Protein AF-A0A5M3MPN0-F1 (afdb_monomer)

Foldseek 3Di:
DPPPVVVVVVVVVVVVVVVVVVVPPDDDDDDPDDDDPDVCVVCVVVVVVVVVVVVVVVVVCVVCVVVVVVVVVVVVVVVVCLCVVQPVVLVVVLVVLVVVLVVVDPPPPPVVVVVVLVVVLVVLLVCCCVPVVDDPVVSVVVSVCSVVVNCVVVVVVVVVVVVDPPPPPPPPVVVVVVVVVVVVVVVVVVVVVVVVVSVVSVVVSVVSVVSNVVSVVCCCVVVVCVCCVVVVPPVDAQQDDVLLVLLLVLLVQLLCLLVVQDQPDPPDDDDDDDDDDDDDDDDDDDDDDDDDDPPSGFDGPPVSLVSLVVSLVSQLVSLVPGPDPPDPVSVVSVVLSVVSNDPPDTSVRNNVSSVVCCVPPCVVNVVVVVVVD

pLDDT: mean 72.32, std 15.73, range [30.25, 93.12]

InterPro domains:
  IPR013946 NCA2-like [PF08637] (56-361)
  IPR013946 NCA2-like [PTHR28234] (35-362)

Secondary structure (DSSP, 8-state):
--SHHHHHHHHHHHHHHHHHHHTTSSS--------PPPHHHHHHHHHHHHHHHHHHHHHHHHHTHHHHHHHHHHHHHHHHHHIIIIIIHHHHHHHHHHHHHHTTTT-S-HHHHHHHHHHHHHHHHHHHHHHH---HHHHHHHHHHHHTT--HHHHHHHHHHTT-TTTTSTTTHHHHHHHHHHHHHHHHHHHHHHHHHHHHHHHHHHHHHHHHHHHHHHHHHHHHHHHHHHS--TT--TTHHHHHHHHHHHHHHHHHHHHH------------------------------S-SSTTTTPPPHHHHHHHHHHHHHHHHHHHHHSPTT-HHHHHHHHHHHHHH-TTS-HHHHHHHHHHHHHHHHHHTTGGGTTT-

Sequence (373 aa):
MREETTGDALSALIALR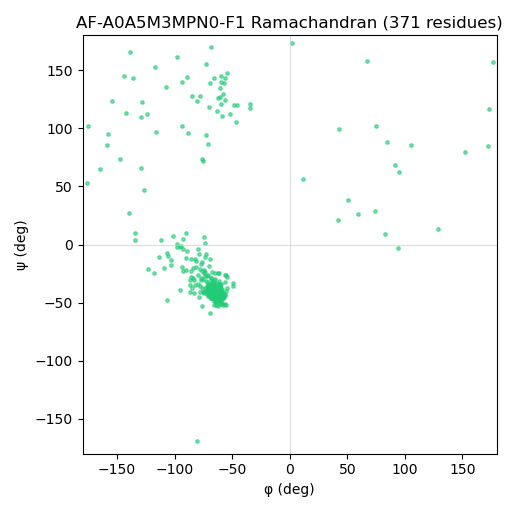SRVFDRRGGQDGMTLYENRPSRLTLLWPRLVLVPPLALMAARYAWASRGSLREFAGDAAETAGNFYRDWLVEPVRGVLHTIRAGSEGGIIVTKEAVDADLASLERMSLSLAQEKLKYTSEQLDELSRQIRTGDLTTVLRLYEEDIKTPLRSAVGGSLIRSVLVQVQKAKVDIDQALKGIDKLLKSQELTFAFVGVAPAFAIVYVTGGFLTNFFLSPGKRAVGGKRRRMGVWLAMRRVERLLIVSPRSLPTDVAPSLSPSPSPAAATTTGSTQQQHLQDGGDAIPPLTAGLLLLSVTHLRQFAERSLPGRSALREGFLEDVRDLEDPGLGRAEKLRVVDRMWKSWGETLGWTRQARV

Radius of gyration: 50.28 Å; Cα contacts (8 Å, |Δi|>4): 141; chains: 1; bounding box: 102×111×133 Å

Organism: Coniophora puteana (strain RWD-64-598) (NCBI:txid741705)

Structure (mmCIF, N/CA/C/O backbone):
data_AF-A0A5M3MPN0-F1
#
_entry.id   AF-A0A5M3MPN0-F1
#
loop_
_atom_site.group_PDB
_atom_site.id
_atom_site.type_symbol
_atom_site.label_atom_id
_atom_site.label_alt_id
_atom_site.label_comp_id
_atom_site.label_asym_id
_atom_site.label_entity_id
_atom_site.label_seq_id
_atom_site.pdbx_PDB_ins_code
_atom_site.Cartn_x
_atom_site.Cartn_y
_atom_site.Cartn_z
_atom_site.occupancy
_atom_site.B_iso_or_equiv
_atom_site.auth_seq_id
_atom_site.auth_comp_id
_atom_site.auth_asym_id
_atom_site.auth_atom_id
_atom_site.pdbx_PDB_model_num
ATOM 1 N N . MET A 1 1 ? 2.824 -61.845 -30.456 1.00 51.22 1 MET A N 1
ATOM 2 C CA . MET A 1 1 ? 2.784 -61.284 -31.828 1.00 51.22 1 MET A CA 1
ATOM 3 C C . MET A 1 1 ? 2.524 -59.762 -31.855 1.00 51.22 1 MET A C 1
ATOM 5 O O . MET A 1 1 ? 1.901 -59.273 -32.785 1.00 51.22 1 MET A O 1
ATOM 9 N N . ARG A 1 2 ? 2.974 -58.989 -30.846 1.00 51.81 2 ARG A N 1
ATOM 10 C CA . ARG A 1 2 ? 2.721 -57.530 -30.754 1.00 51.81 2 ARG A CA 1
ATOM 11 C C . ARG A 1 2 ? 3.958 -56.691 -30.393 1.00 51.81 2 ARG A C 1
ATOM 13 O O . ARG A 1 2 ? 3.825 -55.487 -30.230 1.00 51.81 2 ARG A O 1
ATOM 20 N N . GLU A 1 3 ? 5.133 -57.318 -30.280 1.00 49.31 3 GLU A N 1
ATOM 21 C CA . GLU A 1 3 ? 6.392 -56.639 -29.929 1.00 49.31 3 GLU A CA 1
ATOM 22 C C . GLU A 1 3 ? 7.336 -56.401 -31.119 1.00 49.31 3 GLU A C 1
ATOM 24 O O . GLU A 1 3 ? 8.231 -55.573 -31.010 1.00 49.31 3 GLU A O 1
ATOM 29 N N . GLU A 1 4 ? 7.125 -57.030 -32.283 1.00 53.50 4 GLU A N 1
ATOM 30 C CA . GLU A 1 4 ? 8.015 -56.807 -33.439 1.00 53.50 4 GLU A CA 1
ATOM 31 C C . GLU A 1 4 ? 7.773 -55.469 -34.159 1.00 53.50 4 GLU A C 1
ATOM 33 O O . GLU A 1 4 ? 8.680 -54.915 -34.772 1.00 53.50 4 GLU A O 1
ATOM 38 N N . THR A 1 5 ? 6.582 -54.873 -34.041 1.00 58.06 5 THR A N 1
ATOM 39 C CA . THR A 1 5 ? 6.237 -53.655 -34.797 1.00 58.06 5 THR A CA 1
ATOM 40 C C . THR A 1 5 ? 6.834 -52.370 -34.215 1.00 58.06 5 THR A C 1
ATOM 42 O O . THR A 1 5 ? 6.929 -51.363 -34.914 1.00 58.06 5 THR A O 1
ATOM 45 N N . THR A 1 6 ? 7.218 -52.359 -32.935 1.00 57.69 6 THR A N 1
ATOM 46 C CA . THR A 1 6 ? 7.816 -51.178 -32.283 1.00 57.69 6 THR A CA 1
ATOM 47 C C . THR A 1 6 ? 9.316 -51.073 -32.557 1.00 57.69 6 THR A C 1
ATOM 49 O O . THR A 1 6 ? 9.827 -49.958 -32.679 1.00 57.69 6 THR A O 1
ATOM 52 N N . GLY A 1 7 ? 10.004 -52.209 -32.730 1.00 61.88 7 GLY A N 1
ATOM 53 C CA . GLY A 1 7 ? 11.419 -52.265 -33.109 1.00 61.88 7 GLY A CA 1
ATOM 54 C C . GLY A 1 7 ? 11.681 -51.687 -34.502 1.00 61.88 7 GLY A C 1
ATOM 55 O O . GLY A 1 7 ? 12.581 -50.861 -34.664 1.00 61.88 7 GLY A O 1
ATOM 56 N N . ASP A 1 8 ? 10.833 -52.026 -35.477 1.00 67.31 8 ASP A N 1
ATOM 57 C CA . ASP A 1 8 ? 10.957 -51.539 -36.859 1.00 67.31 8 ASP A CA 1
ATOM 58 C C . ASP A 1 8 ? 10.620 -50.049 -37.019 1.00 67.31 8 ASP A C 1
ATOM 60 O O . ASP A 1 8 ? 11.231 -49.337 -37.817 1.00 67.31 8 ASP A O 1
ATOM 64 N N . ALA A 1 9 ? 9.691 -49.522 -36.218 1.00 63.03 9 ALA A N 1
ATOM 65 C CA . ALA A 1 9 ? 9.382 -48.093 -36.233 1.00 63.03 9 ALA A CA 1
ATOM 66 C C . ALA A 1 9 ? 10.530 -47.248 -35.648 1.00 63.03 9 ALA A C 1
ATOM 68 O O . ALA A 1 9 ? 10.829 -46.157 -36.143 1.00 63.03 9 ALA A O 1
ATOM 69 N N . LEU A 1 10 ? 11.198 -47.756 -34.608 1.00 64.56 10 LEU A N 1
ATOM 70 C CA . LEU A 1 10 ? 12.344 -47.091 -33.988 1.00 64.56 10 LEU A CA 1
ATOM 71 C C . LEU A 1 10 ? 13.591 -47.161 -34.875 1.00 64.56 10 LEU A C 1
ATOM 73 O O . LEU A 1 10 ? 14.295 -46.158 -35.000 1.00 64.56 10 LEU A O 1
ATOM 77 N N . SER A 1 11 ? 13.834 -48.286 -35.553 1.00 71.62 11 SER A N 1
ATOM 78 C CA . SER A 1 11 ? 14.935 -48.411 -36.515 1.00 71.62 11 SER A CA 1
ATOM 79 C C . SER A 1 11 ? 14.728 -47.493 -37.729 1.00 71.62 11 SER A C 1
ATOM 81 O O . SER A 1 11 ? 15.664 -46.801 -38.141 1.00 71.62 11 SER A O 1
ATOM 83 N N . ALA A 1 12 ? 13.490 -47.365 -38.223 1.00 70.12 12 ALA A N 1
ATOM 84 C CA . ALA A 1 12 ? 13.135 -46.433 -39.293 1.00 70.12 12 ALA A CA 1
ATOM 85 C C . ALA A 1 12 ? 13.320 -44.961 -38.881 1.00 70.12 12 ALA A C 1
ATOM 87 O O . ALA A 1 12 ? 13.833 -44.158 -39.663 1.00 70.12 12 ALA A O 1
ATOM 88 N N . LEU A 1 13 ? 12.974 -44.597 -37.642 1.00 67.06 13 LEU A N 1
ATOM 89 C CA . LEU A 1 13 ? 13.172 -43.239 -37.121 1.00 67.06 13 LEU A CA 1
ATOM 90 C C . LEU A 1 13 ? 14.653 -42.902 -36.892 1.00 67.06 13 LEU A C 1
ATOM 92 O O . LEU A 1 13 ? 15.068 -41.768 -37.143 1.00 67.06 13 LEU A O 1
ATOM 96 N N . ILE A 1 14 ? 15.471 -43.873 -36.479 1.00 74.06 14 ILE A N 1
ATOM 97 C CA . ILE A 1 14 ? 16.924 -43.699 -36.335 1.00 74.06 14 ILE A CA 1
ATOM 98 C C . ILE A 1 14 ? 17.588 -43.552 -37.712 1.00 74.06 14 ILE A C 1
ATOM 100 O O . ILE A 1 14 ? 18.412 -42.654 -37.899 1.00 74.06 14 ILE A O 1
ATOM 104 N N . ALA A 1 15 ? 17.179 -44.357 -38.697 1.00 72.75 15 ALA A N 1
ATOM 105 C CA . ALA A 1 15 ? 17.675 -44.271 -40.070 1.00 72.75 15 ALA A CA 1
ATOM 106 C C . ALA A 1 15 ? 17.246 -42.972 -40.778 1.00 72.75 15 ALA A C 1
ATOM 108 O O . ALA A 1 15 ? 17.998 -42.414 -41.581 1.00 72.75 15 ALA A O 1
ATOM 109 N N . LEU A 1 16 ? 16.058 -42.446 -40.465 1.00 69.56 16 LEU A N 1
ATOM 110 C CA . LEU A 1 16 ? 15.604 -41.162 -40.998 1.00 69.56 16 LEU A CA 1
ATOM 111 C C . LEU A 1 16 ? 16.346 -39.987 -40.341 1.00 69.56 16 LEU A C 1
ATOM 113 O O . LEU A 1 16 ? 16.713 -39.031 -41.026 1.00 69.56 16 LEU A O 1
ATOM 117 N N . ARG A 1 17 ? 16.641 -40.074 -39.036 1.00 69.12 17 ARG A N 1
ATOM 118 C CA . ARG A 1 17 ? 17.439 -39.071 -38.314 1.00 69.12 17 ARG A CA 1
ATOM 119 C C . ARG A 1 17 ? 18.866 -38.978 -38.853 1.00 69.12 17 ARG A C 1
ATOM 121 O O . ARG A 1 17 ? 19.356 -37.864 -39.023 1.00 69.12 17 ARG A O 1
ATOM 128 N N . SER A 1 18 ? 19.519 -40.105 -39.144 1.00 68.44 18 SER A N 1
ATOM 129 C CA . SER A 1 18 ? 20.882 -40.094 -39.692 1.00 68.44 18 SER A CA 1
ATOM 130 C C . SER A 1 18 ? 20.918 -39.527 -41.113 1.00 68.44 18 SER A C 1
ATOM 132 O O . SER A 1 18 ? 21.739 -38.658 -41.393 1.00 68.44 18 SER A O 1
ATOM 134 N N . ARG A 1 19 ? 19.964 -39.892 -41.981 1.00 64.25 19 ARG A N 1
ATOM 135 C CA . ARG A 1 19 ? 19.899 -39.368 -43.360 1.00 64.25 19 ARG A CA 1
ATOM 136 C C . ARG A 1 19 ? 19.576 -37.874 -43.452 1.00 64.25 19 ARG A C 1
ATOM 138 O O . ARG A 1 19 ? 20.046 -37.210 -44.372 1.00 64.25 19 ARG A O 1
ATOM 145 N N . VAL A 1 20 ? 18.784 -37.330 -42.525 1.00 64.25 20 VAL A N 1
ATOM 146 C CA . VAL A 1 20 ? 18.473 -35.887 -42.490 1.00 64.25 20 VAL A CA 1
ATOM 147 C C . VAL A 1 20 ? 19.650 -35.067 -41.950 1.00 64.25 20 VAL A C 1
ATOM 149 O O . VAL A 1 20 ? 19.824 -33.918 -42.354 1.00 64.25 20 VAL A O 1
ATOM 152 N N . PHE A 1 21 ? 20.469 -35.647 -41.069 1.00 57.19 21 PHE A N 1
ATOM 153 C CA . PHE A 1 21 ? 21.627 -34.965 -40.491 1.00 57.19 21 PHE A CA 1
ATOM 154 C C . PHE A 1 21 ? 22.853 -34.996 -41.419 1.00 57.19 21 PHE A C 1
ATOM 156 O O . PHE A 1 21 ? 23.562 -33.999 -41.520 1.00 57.19 21 PHE A O 1
ATOM 163 N N . ASP A 1 22 ? 23.048 -36.083 -42.169 1.00 54.50 22 ASP A N 1
ATOM 164 C CA . ASP A 1 22 ? 24.206 -36.264 -43.058 1.00 54.50 22 ASP A CA 1
ATOM 165 C C . ASP A 1 22 ? 24.126 -35.403 -44.338 1.00 54.50 22 ASP A C 1
ATOM 167 O O . ASP A 1 22 ? 25.126 -34.918 -44.862 1.00 54.50 22 ASP A O 1
ATOM 171 N N . ARG A 1 23 ? 22.909 -35.061 -44.793 1.00 50.53 23 ARG A N 1
ATOM 172 C CA . ARG A 1 23 ? 22.699 -34.193 -45.971 1.00 50.53 23 ARG A CA 1
ATOM 173 C C . ARG A 1 23 ? 22.999 -32.702 -45.737 1.00 50.53 23 ARG A C 1
ATOM 175 O O . ARG A 1 23 ? 22.795 -31.902 -46.646 1.00 50.53 23 ARG A O 1
ATOM 182 N N . ARG A 1 24 ? 23.445 -32.315 -44.534 1.00 50.59 24 ARG A N 1
ATOM 183 C CA . ARG A 1 24 ? 23.873 -30.945 -44.179 1.00 50.59 24 ARG A CA 1
ATOM 184 C C . ARG A 1 24 ? 25.376 -30.818 -43.894 1.00 50.59 24 ARG A C 1
ATOM 186 O O . ARG A 1 24 ? 25.811 -29.734 -43.523 1.00 50.59 24 ARG A O 1
ATOM 193 N N . GLY A 1 25 ? 26.153 -31.892 -44.055 1.00 47.12 25 GLY A N 1
ATOM 194 C CA . GLY A 1 25 ? 27.582 -31.922 -43.719 1.00 47.12 25 GLY A CA 1
ATOM 195 C C . GLY A 1 25 ? 28.562 -31.651 -44.868 1.00 47.12 25 GLY A C 1
ATOM 196 O O . GLY A 1 25 ? 29.764 -31.634 -44.625 1.00 47.12 25 GLY A O 1
ATOM 197 N N . GLY A 1 26 ? 28.098 -31.448 -46.104 1.00 49.81 26 GLY A N 1
ATOM 198 C CA . GLY A 1 26 ? 28.972 -31.287 -47.270 1.00 49.81 26 GLY A CA 1
ATOM 199 C C . GLY A 1 26 ? 28.641 -30.042 -48.084 1.00 49.81 26 GLY A C 1
ATOM 200 O O . GLY A 1 26 ? 27.530 -29.950 -48.592 1.00 49.81 26 GLY A O 1
ATOM 201 N N . GLN A 1 27 ? 29.649 -29.178 -48.251 1.00 47.72 27 GLN A N 1
ATOM 202 C CA . GLN A 1 27 ? 29.680 -27.919 -49.018 1.00 47.72 27 GLN A CA 1
ATOM 203 C C . GLN A 1 27 ? 29.162 -26.686 -48.263 1.00 47.72 27 GLN A C 1
ATOM 205 O O . GLN A 1 27 ? 27.978 -26.376 -48.263 1.00 47.72 27 GLN A O 1
ATOM 210 N N . ASP A 1 28 ? 30.075 -26.030 -47.537 1.00 44.47 28 ASP A N 1
ATOM 211 C CA . ASP A 1 28 ? 30.502 -24.649 -47.834 1.00 44.47 28 ASP A CA 1
ATOM 212 C C . ASP A 1 28 ? 31.412 -24.146 -46.707 1.00 44.47 28 ASP A C 1
ATOM 214 O O . ASP A 1 28 ? 31.008 -23.485 -45.748 1.00 44.47 28 ASP A O 1
ATOM 218 N N . GLY A 1 29 ? 32.696 -24.486 -46.829 1.00 50.59 29 GLY A N 1
ATOM 219 C CA . GLY A 1 29 ? 33.734 -23.652 -46.250 1.00 50.59 29 GLY A CA 1
ATOM 220 C C . GLY A 1 29 ? 33.803 -22.352 -47.047 1.00 50.59 29 GLY A C 1
ATOM 221 O O . GLY A 1 29 ? 33.783 -22.391 -48.273 1.00 50.59 29 GLY A O 1
ATOM 222 N N . MET A 1 30 ? 33.964 -21.235 -46.330 1.00 52.09 30 MET A N 1
ATOM 223 C CA . MET A 1 30 ? 34.419 -19.936 -46.848 1.00 52.09 30 MET A CA 1
ATOM 224 C C . MET A 1 30 ? 33.349 -18.906 -47.254 1.00 52.09 30 MET A C 1
ATOM 226 O O . MET A 1 30 ? 33.383 -18.405 -48.364 1.00 52.09 30 MET A O 1
ATOM 230 N N . THR A 1 31 ? 32.516 -18.459 -46.303 1.00 45.53 31 THR A N 1
ATOM 231 C CA . THR A 1 31 ? 32.131 -17.031 -46.166 1.00 45.53 31 THR A CA 1
ATOM 232 C C . THR A 1 31 ? 31.655 -16.734 -44.738 1.00 45.53 31 THR A C 1
ATOM 234 O O . THR A 1 31 ? 30.481 -16.906 -44.411 1.00 45.53 31 THR A O 1
ATOM 237 N N . LEU A 1 32 ? 32.550 -16.246 -43.874 1.00 48.97 32 LEU A N 1
ATOM 238 C CA . LEU A 1 32 ? 32.168 -15.571 -42.627 1.00 48.97 32 LEU A CA 1
ATOM 239 C C . LEU A 1 32 ? 31.674 -14.154 -42.966 1.00 48.97 32 LEU A C 1
ATOM 241 O O . LEU A 1 32 ? 32.376 -13.173 -42.756 1.00 48.97 32 LEU A O 1
ATOM 245 N N . TYR A 1 33 ? 30.474 -14.057 -43.536 1.00 45.56 33 TYR A N 1
ATOM 246 C CA . TYR A 1 33 ? 29.730 -12.804 -43.657 1.00 45.56 33 TYR A CA 1
ATOM 247 C C . TYR A 1 33 ? 28.446 -12.923 -42.835 1.00 45.56 33 TYR A C 1
ATOM 249 O O . TYR A 1 33 ? 27.469 -13.533 -43.260 1.00 45.56 33 TYR A O 1
ATOM 257 N N . GLU A 1 34 ? 28.520 -12.389 -41.616 1.00 52.94 34 GLU A N 1
ATOM 258 C CA . GLU A 1 34 ? 27.508 -11.655 -40.841 1.00 52.94 34 GLU A CA 1
ATOM 259 C C . GLU A 1 34 ? 26.045 -11.662 -41.355 1.00 52.94 34 GLU A C 1
ATOM 261 O O . GLU A 1 34 ? 25.430 -10.613 -41.545 1.00 52.94 34 GLU A O 1
ATOM 266 N N . ASN A 1 35 ? 25.426 -12.826 -41.545 1.00 52.34 35 ASN A N 1
ATOM 267 C CA . ASN A 1 35 ? 23.986 -12.912 -41.770 1.00 52.34 35 ASN A CA 1
ATOM 268 C C . ASN A 1 35 ? 23.291 -13.141 -40.430 1.00 52.34 35 ASN A C 1
ATOM 270 O O . ASN A 1 35 ? 23.264 -14.252 -39.899 1.00 52.34 35 ASN A O 1
ATOM 274 N N . ARG A 1 36 ? 22.715 -12.064 -39.877 1.00 54.81 36 ARG A N 1
ATOM 275 C CA . ARG A 1 36 ? 21.846 -12.126 -38.693 1.00 54.81 36 ARG A CA 1
ATOM 276 C C . ARG A 1 36 ? 20.809 -13.240 -38.902 1.00 54.81 36 ARG A C 1
ATOM 278 O O . ARG A 1 36 ? 20.038 -13.152 -39.864 1.00 54.81 36 ARG A O 1
ATOM 285 N N . PRO A 1 37 ? 20.755 -14.273 -38.041 1.00 59.28 37 PRO A N 1
ATOM 286 C CA . PRO A 1 37 ? 19.828 -15.380 -38.228 1.00 59.28 37 PRO A CA 1
ATOM 287 C C . PRO A 1 37 ? 18.396 -14.842 -38.274 1.00 59.28 37 PRO A C 1
ATOM 289 O O . PRO A 1 37 ? 17.986 -14.038 -37.432 1.00 59.28 37 PRO A O 1
ATOM 292 N N . SER A 1 38 ? 17.648 -15.244 -39.305 1.00 66.12 38 SER A N 1
ATOM 293 C CA . SER A 1 38 ? 16.298 -14.741 -39.554 1.00 66.12 38 SER A CA 1
ATOM 294 C C . SER A 1 38 ? 15.412 -14.922 -38.317 1.00 66.12 38 SER A C 1
ATOM 296 O O . SER A 1 38 ? 15.534 -15.894 -37.568 1.00 66.12 38 SER A O 1
ATOM 298 N N . ARG A 1 39 ? 14.463 -14.004 -38.101 1.00 60.38 39 ARG A N 1
ATOM 299 C CA . ARG A 1 39 ? 13.550 -14.080 -36.947 1.00 60.38 39 ARG A CA 1
ATOM 300 C C . ARG A 1 39 ? 12.780 -15.396 -36.887 1.00 60.38 39 ARG A C 1
ATOM 302 O O . ARG A 1 39 ? 12.420 -15.811 -35.797 1.00 60.38 39 ARG A O 1
ATOM 309 N N . LEU A 1 40 ? 12.565 -16.060 -38.022 1.00 62.88 40 LEU A N 1
ATOM 310 C CA . LEU A 1 40 ? 11.916 -17.368 -38.093 1.00 62.88 40 LEU A CA 1
ATOM 311 C C . LEU A 1 40 ? 12.806 -18.482 -37.519 1.00 62.88 40 LEU A C 1
ATOM 313 O O . LEU A 1 40 ? 12.295 -19.361 -36.835 1.00 62.88 40 LEU A O 1
ATOM 317 N N . THR A 1 41 ? 14.128 -18.395 -37.684 1.00 69.75 41 THR A N 1
ATOM 318 C CA . THR A 1 41 ? 15.103 -19.312 -37.069 1.00 69.75 41 THR A CA 1
ATOM 319 C C . THR A 1 41 ? 15.303 -19.059 -35.571 1.00 69.75 41 THR A C 1
ATOM 321 O O . THR A 1 41 ? 15.699 -19.967 -34.853 1.00 69.75 41 THR A O 1
ATOM 324 N N . LEU A 1 42 ? 14.991 -17.864 -35.062 1.00 69.12 42 LEU A N 1
ATOM 325 C CA . LEU A 1 42 ? 14.918 -17.622 -33.612 1.00 69.12 42 LEU A CA 1
ATOM 326 C C . LEU A 1 42 ? 13.541 -17.955 -33.018 1.00 69.12 42 LEU A C 1
ATOM 328 O O . LEU A 1 42 ? 13.445 -18.328 -31.850 1.00 69.12 42 LEU A O 1
ATOM 332 N N . LEU A 1 43 ? 12.462 -17.808 -33.793 1.00 70.06 43 LEU A N 1
ATOM 333 C CA . LEU A 1 43 ? 11.095 -18.053 -33.331 1.00 70.06 43 LEU A CA 1
ATOM 334 C C . LEU A 1 43 ? 10.613 -19.489 -33.540 1.00 70.06 43 LEU A C 1
ATOM 336 O O . LEU A 1 43 ? 9.580 -19.813 -32.963 1.00 70.06 43 LEU A O 1
ATOM 340 N N . TRP A 1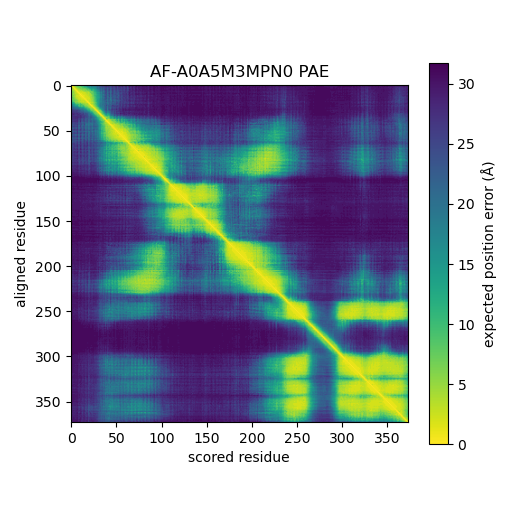 44 ? 11.301 -20.355 -34.292 1.00 79.38 44 TRP A N 1
ATOM 341 C CA . TRP A 1 44 ? 10.817 -21.720 -34.548 1.00 79.38 44 TRP A CA 1
ATOM 342 C C . TRP A 1 44 ? 10.512 -22.528 -33.274 1.00 79.38 44 TRP A C 1
ATOM 344 O O . TRP A 1 44 ? 9.453 -23.158 -33.256 1.00 79.38 44 TRP A O 1
ATOM 354 N N . PRO A 1 45 ? 11.303 -22.468 -32.172 1.00 78.88 45 PRO A N 1
ATOM 355 C CA . PRO A 1 45 ? 10.973 -23.232 -30.973 1.00 78.88 45 PRO A CA 1
ATOM 356 C C . PRO A 1 45 ? 9.685 -22.694 -30.360 1.00 78.88 45 PRO A C 1
ATOM 358 O O . PRO A 1 45 ? 8.821 -23.443 -29.933 1.00 78.88 45 PRO A O 1
ATOM 361 N N . ARG A 1 46 ? 9.499 -21.371 -30.389 1.00 74.50 46 ARG A N 1
ATOM 362 C CA . ARG A 1 46 ? 8.292 -20.720 -29.889 1.00 74.50 46 ARG A CA 1
ATOM 363 C C . ARG A 1 46 ? 7.085 -21.001 -30.787 1.00 74.50 46 ARG A C 1
ATOM 365 O O . ARG A 1 46 ? 5.990 -21.174 -30.276 1.00 74.50 46 ARG A O 1
ATOM 372 N N . LEU A 1 47 ? 7.262 -21.064 -32.101 1.00 79.50 47 LEU A N 1
ATOM 373 C CA . LEU A 1 47 ? 6.179 -21.268 -33.061 1.00 79.50 47 LEU A CA 1
ATOM 374 C C . LEU A 1 47 ? 5.718 -22.729 -33.114 1.00 79.50 47 LEU A C 1
ATOM 376 O O . LEU A 1 47 ? 4.548 -22.972 -33.367 1.00 79.50 47 LEU A O 1
ATOM 380 N N . VAL A 1 48 ? 6.608 -23.680 -32.820 1.00 83.31 48 VAL A N 1
ATOM 381 C CA . VAL A 1 48 ? 6.269 -25.105 -32.696 1.00 83.31 48 VAL A CA 1
ATOM 382 C C . VAL A 1 48 ? 5.753 -25.442 -31.296 1.00 83.31 48 VAL A C 1
ATOM 384 O O . VAL A 1 48 ? 4.824 -26.229 -31.180 1.00 83.31 48 VAL A O 1
ATOM 387 N N . LEU A 1 49 ? 6.299 -24.837 -30.233 1.00 83.75 49 LEU A N 1
ATOM 388 C CA . LEU A 1 49 ? 5.945 -25.178 -28.849 1.00 83.75 49 LEU A CA 1
ATOM 389 C C . LEU A 1 49 ? 4.715 -24.415 -28.329 1.00 83.75 49 LEU A C 1
ATOM 391 O O . LEU A 1 49 ? 3.931 -24.975 -27.572 1.00 83.75 49 LEU A O 1
ATOM 395 N N . VAL A 1 50 ? 4.503 -23.152 -28.723 1.00 85.12 50 VAL A N 1
ATOM 396 C CA . VAL A 1 50 ? 3.381 -22.346 -28.200 1.00 85.12 50 VAL A CA 1
ATOM 397 C C . VAL A 1 50 ? 2.012 -22.864 -28.644 1.00 85.12 50 VAL A C 1
ATOM 399 O O . VAL A 1 50 ? 1.151 -22.942 -27.778 1.00 85.12 50 VAL A O 1
ATOM 402 N N . PRO A 1 51 ? 1.756 -23.237 -29.912 1.00 85.75 51 PRO A N 1
ATOM 403 C CA . PRO A 1 51 ? 0.441 -23.738 -30.314 1.00 85.75 51 PRO A CA 1
ATOM 404 C C . PRO A 1 51 ? -0.015 -25.004 -29.567 1.00 85.75 51 PRO A C 1
ATOM 406 O O . PRO A 1 51 ? -1.129 -24.981 -29.045 1.00 85.75 51 PRO A O 1
ATOM 409 N N . PRO A 1 52 ? 0.792 -26.080 -29.433 1.00 87.12 52 PRO A N 1
ATOM 410 C CA . PRO A 1 52 ? 0.373 -27.262 -28.685 1.00 87.12 52 PRO A CA 1
ATOM 411 C C . PRO A 1 52 ? 0.256 -26.971 -27.190 1.00 87.12 52 PRO A C 1
ATOM 413 O O . PRO A 1 52 ? -0.674 -27.458 -26.559 1.00 87.12 52 PRO A O 1
ATOM 416 N N . LEU A 1 53 ? 1.124 -26.127 -26.624 1.00 85.38 53 LEU A N 1
ATOM 417 C CA . LEU A 1 53 ? 1.058 -25.759 -25.207 1.00 85.38 53 LEU A CA 1
ATOM 418 C C . LEU A 1 53 ? -0.154 -24.862 -24.911 1.00 85.38 53 LEU A C 1
ATOM 420 O O . LEU A 1 53 ? -0.806 -25.030 -23.887 1.00 85.38 53 LEU A O 1
ATOM 424 N N . ALA A 1 54 ? -0.517 -23.970 -25.835 1.00 85.62 54 ALA A N 1
ATOM 425 C CA . ALA A 1 54 ? -1.724 -23.154 -25.765 1.00 85.62 54 ALA A CA 1
ATOM 426 C C . ALA A 1 54 ? -2.992 -23.994 -25.951 1.00 85.62 54 ALA A C 1
ATOM 428 O O . ALA A 1 54 ? -3.956 -23.787 -25.224 1.00 85.62 54 ALA A O 1
ATOM 429 N N . LEU A 1 55 ? -2.997 -24.965 -26.871 1.00 86.19 55 LEU A N 1
ATOM 430 C CA . LEU A 1 55 ? -4.106 -25.908 -27.038 1.00 86.19 55 LEU A CA 1
ATOM 431 C C . LEU A 1 55 ? -4.251 -26.826 -25.824 1.00 86.19 55 LEU A C 1
ATOM 433 O O . LEU A 1 55 ? -5.369 -27.080 -25.389 1.00 86.19 55 LEU A O 1
ATOM 437 N N . MET A 1 56 ? -3.144 -27.288 -25.244 1.00 85.75 56 MET A N 1
ATOM 438 C CA . MET A 1 56 ? -3.143 -28.100 -24.031 1.00 85.75 56 MET A CA 1
ATOM 439 C C . MET A 1 56 ? -3.623 -27.286 -22.826 1.00 85.75 56 MET A C 1
ATOM 441 O O . MET A 1 56 ? -4.478 -27.762 -22.087 1.00 85.75 56 MET A O 1
ATOM 445 N N . ALA A 1 57 ? -3.172 -26.038 -22.678 1.00 84.06 57 ALA A N 1
ATOM 446 C CA . ALA A 1 57 ? -3.660 -25.115 -21.655 1.00 84.06 57 ALA A CA 1
ATOM 447 C C . ALA A 1 57 ? -5.144 -24.773 -21.849 1.00 84.06 57 ALA A C 1
ATOM 449 O O . ALA A 1 57 ? -5.903 -24.787 -20.886 1.00 84.06 57 ALA A O 1
ATOM 450 N N . ALA A 1 58 ? -5.583 -24.524 -23.085 1.00 84.81 58 ALA A N 1
ATOM 451 C CA . ALA A 1 58 ? -6.980 -24.252 -23.405 1.00 84.81 58 ALA A CA 1
ATOM 452 C C . ALA A 1 58 ? -7.863 -25.475 -23.149 1.00 84.81 58 ALA A C 1
ATOM 454 O O . ALA A 1 58 ? -8.941 -25.334 -22.582 1.00 84.81 58 ALA A O 1
ATOM 455 N N . ARG A 1 59 ? -7.400 -26.679 -23.508 1.00 86.56 59 ARG A N 1
ATOM 456 C CA . ARG A 1 59 ? -8.110 -27.935 -23.251 1.00 86.56 59 ARG A CA 1
ATOM 457 C C . ARG A 1 59 ? -8.161 -28.247 -21.759 1.00 86.56 59 ARG A C 1
ATOM 459 O O . ARG A 1 59 ? -9.209 -28.666 -21.283 1.00 86.56 59 ARG A O 1
ATOM 466 N N . TYR A 1 60 ? -7.075 -28.003 -21.027 1.00 82.31 60 TYR A N 1
ATOM 467 C CA . TYR A 1 60 ? -7.039 -28.131 -19.573 1.00 82.31 60 TYR A CA 1
ATOM 468 C C . TYR A 1 60 ? -8.009 -27.146 -18.921 1.00 82.31 60 TYR A C 1
ATOM 470 O O . TYR A 1 60 ? -8.861 -27.580 -18.162 1.00 82.31 60 TYR A O 1
ATOM 478 N N . ALA A 1 61 ? -7.976 -25.865 -19.305 1.00 80.19 61 ALA A N 1
ATOM 479 C CA . ALA A 1 61 ? -8.900 -24.834 -18.826 1.00 80.19 61 ALA A CA 1
ATOM 480 C C . ALA A 1 61 ? -10.372 -25.138 -19.165 1.00 80.19 61 ALA A C 1
ATOM 482 O O . ALA A 1 61 ? -11.268 -24.893 -18.360 1.00 80.19 61 ALA A O 1
ATOM 483 N N . TRP A 1 62 ? -10.644 -25.697 -20.348 1.00 79.75 62 TRP A N 1
ATOM 484 C CA . TRP A 1 62 ? -11.989 -26.128 -20.742 1.00 79.75 62 TRP A CA 1
ATOM 485 C C . TRP A 1 62 ? -12.457 -27.380 -20.000 1.00 79.75 62 TRP A C 1
ATOM 487 O O . TRP A 1 62 ? -13.644 -27.499 -19.697 1.00 79.75 62 TRP A O 1
ATOM 497 N N . ALA A 1 63 ? -11.555 -28.315 -19.705 1.00 80.56 63 ALA A N 1
ATOM 498 C CA . ALA A 1 63 ? -11.857 -29.486 -18.892 1.00 80.56 63 ALA A CA 1
ATOM 499 C C . ALA A 1 63 ? -12.067 -29.102 -17.417 1.00 80.56 63 ALA A C 1
ATOM 501 O O . ALA A 1 63 ? -12.956 -29.643 -16.766 1.00 80.56 63 ALA A O 1
ATOM 502 N N . SER A 1 64 ? -11.326 -28.112 -16.914 1.00 79.00 64 SER A N 1
ATOM 503 C CA . SER A 1 64 ? -11.368 -27.655 -15.524 1.00 79.00 64 SER A CA 1
ATOM 504 C C . SER A 1 64 ? -12.379 -26.542 -15.253 1.00 79.00 64 SER A C 1
ATOM 506 O O . SER A 1 64 ? -12.419 -26.027 -14.147 1.00 79.00 64 SER A O 1
ATOM 508 N N . ARG A 1 65 ? -13.268 -26.199 -16.193 1.00 76.31 65 ARG A N 1
ATOM 509 C CA . ARG A 1 65 ? -14.332 -25.193 -15.980 1.00 76.31 65 ARG A CA 1
ATOM 510 C C . ARG A 1 65 ? -15.246 -25.476 -14.778 1.00 76.31 65 ARG A C 1
ATOM 512 O O . ARG A 1 65 ? -15.808 -24.535 -14.228 1.00 76.31 65 ARG A O 1
ATOM 519 N N . GLY A 1 66 ? -15.392 -26.746 -14.386 1.00 80.44 66 GLY A N 1
ATOM 520 C CA . GLY A 1 66 ? -16.045 -27.141 -13.130 1.00 80.44 66 GLY A CA 1
ATOM 521 C C . GLY A 1 66 ? -15.200 -26.751 -11.915 1.00 80.44 66 GLY A C 1
ATOM 522 O O . GLY A 1 66 ? -15.608 -25.894 -11.142 1.00 80.44 66 GLY A O 1
ATOM 523 N N . SER A 1 67 ? -13.971 -27.268 -11.846 1.00 82.31 67 SER A N 1
ATOM 524 C CA . SER A 1 67 ? -12.992 -26.955 -10.791 1.00 82.31 67 SER A CA 1
ATOM 525 C C . SER A 1 67 ? -12.681 -25.457 -10.662 1.00 82.31 67 SER A C 1
ATOM 527 O O . SER A 1 67 ? -12.458 -24.968 -9.564 1.00 82.31 67 SER A O 1
ATOM 529 N N . LEU A 1 68 ? -12.711 -24.692 -11.755 1.00 81.88 68 LEU A N 1
ATOM 530 C CA . LEU A 1 68 ? -12.474 -23.249 -11.736 1.00 81.88 68 LEU A CA 1
ATOM 531 C C . LEU A 1 68 ? -13.653 -22.480 -11.128 1.00 81.88 68 LEU A C 1
ATOM 533 O O . LEU A 1 68 ? -13.452 -21.427 -10.531 1.00 81.88 68 LEU A O 1
ATOM 537 N N . ARG A 1 69 ? -14.880 -22.989 -11.290 1.00 87.12 69 ARG A N 1
ATOM 538 C CA . ARG A 1 69 ? -16.070 -22.424 -10.641 1.00 87.12 69 ARG A CA 1
ATOM 539 C C . ARG A 1 69 ? -16.110 -22.768 -9.163 1.00 87.12 69 ARG A C 1
ATOM 541 O O . ARG A 1 69 ? -16.428 -21.883 -8.383 1.00 87.12 69 ARG A O 1
ATOM 548 N N . GLU A 1 70 ? -15.757 -23.998 -8.804 1.00 87.81 70 GLU A N 1
ATOM 549 C CA . GLU A 1 70 ? -15.573 -24.403 -7.406 1.00 87.81 70 GLU A CA 1
ATOM 550 C C . GLU A 1 70 ? -14.499 -23.532 -6.751 1.00 87.81 70 GLU A C 1
ATOM 552 O O . GLU A 1 70 ? -14.794 -22.830 -5.799 1.00 87.81 70 GLU A O 1
ATOM 557 N N . PHE A 1 71 ? -13.324 -23.405 -7.371 1.00 87.06 71 PHE A N 1
ATOM 558 C CA . PHE A 1 71 ? -12.253 -22.536 -6.883 1.00 87.06 71 PHE A CA 1
ATOM 559 C C . PHE A 1 71 ? -12.667 -21.061 -6.776 1.00 87.06 71 PHE A C 1
ATOM 561 O O . PHE A 1 71 ? -12.267 -20.374 -5.843 1.00 87.06 71 PHE A O 1
ATOM 568 N N . ALA A 1 72 ? -13.460 -20.542 -7.720 1.00 88.31 72 ALA A N 1
ATOM 569 C CA . ALA A 1 72 ? -13.982 -19.178 -7.636 1.00 88.31 72 ALA A CA 1
ATOM 570 C C . ALA A 1 72 ? -15.005 -19.019 -6.501 1.00 88.31 72 ALA A C 1
ATOM 572 O O . ALA A 1 72 ? -15.019 -17.977 -5.848 1.00 88.31 72 ALA A O 1
ATOM 573 N N . GLY A 1 73 ? -15.837 -20.038 -6.268 1.00 91.50 73 GLY A N 1
ATOM 574 C CA . GLY A 1 73 ? -16.750 -20.115 -5.130 1.00 91.50 73 GLY A CA 1
ATOM 575 C C . GLY A 1 73 ? -15.986 -20.128 -3.810 1.00 91.50 73 GLY A C 1
ATOM 576 O O . GLY A 1 73 ? -16.190 -19.238 -2.991 1.00 91.50 73 GLY A O 1
ATOM 577 N N . ASP A 1 74 ? -15.029 -21.043 -3.669 1.00 91.06 74 ASP A N 1
ATOM 578 C CA . ASP A 1 74 ? -14.175 -21.187 -2.488 1.00 91.06 74 ASP A CA 1
ATOM 579 C C . ASP A 1 74 ? -13.363 -19.912 -2.225 1.00 91.06 74 ASP A C 1
ATOM 581 O O . ASP A 1 74 ? -13.244 -19.458 -1.087 1.00 91.06 74 ASP A O 1
ATOM 585 N N . ALA A 1 75 ? -12.828 -19.279 -3.275 1.00 90.56 75 ALA A N 1
ATOM 586 C CA . ALA A 1 75 ? -12.106 -18.015 -3.164 1.00 90.56 75 ALA A CA 1
ATOM 587 C C . ALA A 1 75 ? -13.024 -16.861 -2.738 1.00 90.56 75 ALA A C 1
ATOM 589 O O . ALA A 1 75 ? -12.612 -16.024 -1.935 1.00 90.56 75 ALA A O 1
ATOM 590 N N . ALA A 1 76 ? -14.257 -16.805 -3.250 1.00 92.62 76 ALA A N 1
ATOM 591 C CA . ALA A 1 76 ? -15.236 -15.793 -2.861 1.00 92.62 76 ALA A CA 1
ATOM 592 C C . ALA A 1 76 ? -15.708 -15.991 -1.414 1.00 92.62 76 ALA A C 1
ATOM 594 O O . ALA A 1 76 ? -15.814 -15.017 -0.668 1.00 92.62 76 ALA A O 1
ATOM 595 N N . GLU A 1 77 ? -15.935 -17.235 -0.997 1.00 93.12 77 GLU A N 1
ATOM 596 C CA . GLU A 1 77 ? -16.273 -17.578 0.382 1.00 93.12 77 GLU A CA 1
ATOM 597 C C . GLU A 1 77 ? -15.119 -17.236 1.331 1.00 93.12 77 GLU A C 1
ATOM 599 O O . GLU A 1 77 ? -15.321 -16.541 2.327 1.00 93.12 77 GLU A O 1
ATOM 604 N N . THR A 1 78 ? -13.890 -17.610 0.968 1.00 91.31 78 THR A N 1
ATOM 605 C CA . THR A 1 78 ? -12.675 -17.278 1.725 1.00 91.31 78 THR A CA 1
ATOM 606 C C . THR A 1 78 ? -12.483 -15.766 1.836 1.00 91.31 78 THR A C 1
ATOM 608 O O . THR A 1 78 ? -12.190 -15.263 2.917 1.00 91.31 78 THR A O 1
ATOM 611 N N . ALA A 1 79 ? -12.695 -15.014 0.753 1.00 89.88 79 ALA A N 1
ATOM 612 C CA . ALA A 1 79 ? -12.619 -13.555 0.771 1.00 89.88 79 ALA A CA 1
ATOM 613 C C . ALA A 1 79 ? -13.723 -12.928 1.640 1.00 89.88 79 ALA A C 1
ATOM 615 O O . ALA A 1 79 ? -13.464 -11.959 2.352 1.00 89.88 79 ALA A O 1
ATOM 616 N N . GLY A 1 80 ? -14.937 -13.485 1.614 1.00 91.38 80 GLY A N 1
ATOM 617 C CA . GLY A 1 80 ? -16.053 -13.047 2.452 1.00 91.38 80 GLY A CA 1
ATOM 618 C C . GLY A 1 80 ? -15.808 -13.294 3.942 1.00 91.38 80 GLY A C 1
ATOM 619 O O . GLY A 1 80 ? -16.055 -12.403 4.756 1.00 91.38 80 GLY A O 1
ATOM 620 N N . ASN A 1 81 ? -15.279 -14.466 4.295 1.00 90.75 81 ASN A N 1
ATOM 621 C CA . ASN A 1 81 ? -14.917 -14.812 5.672 1.00 90.75 81 ASN A CA 1
ATOM 622 C C . ASN A 1 81 ? -13.724 -13.980 6.150 1.00 90.75 81 ASN A C 1
ATOM 624 O O . ASN A 1 81 ? -13.773 -13.401 7.228 1.00 90.75 81 ASN A O 1
ATOM 628 N N . PHE A 1 82 ? -12.711 -13.784 5.303 1.00 89.69 82 PHE A N 1
ATOM 629 C CA . PHE A 1 82 ? -11.615 -12.860 5.588 1.00 89.69 82 PHE A CA 1
ATOM 630 C C . PHE A 1 82 ? -12.127 -11.432 5.833 1.00 89.69 82 PHE A C 1
ATOM 632 O O . PHE A 1 82 ? -11.726 -10.781 6.791 1.00 89.69 82 PHE A O 1
ATOM 639 N N . TYR A 1 83 ? -13.061 -10.937 5.020 1.00 90.12 83 TYR A N 1
ATOM 640 C CA . TYR A 1 83 ? -13.629 -9.607 5.228 1.00 90.12 83 TYR A CA 1
ATOM 641 C C . TYR A 1 83 ? -14.394 -9.492 6.555 1.00 90.12 83 TYR A C 1
ATOM 643 O O . TYR A 1 83 ? -14.163 -8.553 7.315 1.00 90.12 83 TYR A O 1
ATOM 651 N N . ARG A 1 84 ? -15.283 -10.439 6.867 1.00 88.50 84 ARG A N 1
ATOM 652 C CA . ARG A 1 84 ? -16.052 -10.399 8.121 1.00 88.50 84 ARG A CA 1
ATOM 653 C C . ARG A 1 84 ? -15.156 -10.568 9.348 1.00 88.50 84 ARG A C 1
ATOM 655 O O . ARG A 1 84 ? -15.171 -9.711 10.227 1.00 88.50 84 ARG A O 1
ATOM 662 N N . ASP A 1 85 ? -14.334 -11.606 9.366 1.00 85.19 85 ASP A N 1
ATOM 663 C CA . ASP A 1 85 ? -13.634 -12.023 10.582 1.00 85.19 85 ASP A CA 1
ATOM 664 C C . ASP A 1 85 ? -12.337 -11.232 10.808 1.00 85.19 85 ASP A C 1
ATOM 666 O O . ASP A 1 85 ? -11.943 -11.009 11.949 1.00 85.19 85 ASP A O 1
ATOM 670 N N . TRP A 1 86 ? -11.680 -10.760 9.739 1.00 83.88 86 TRP A N 1
ATOM 671 C CA . TRP A 1 86 ? -10.376 -10.085 9.831 1.00 83.88 86 TRP A CA 1
ATOM 672 C C . TRP A 1 86 ? -10.405 -8.582 9.546 1.00 83.88 86 TRP A C 1
ATOM 674 O O . TRP A 1 86 ? -9.481 -7.878 9.952 1.00 83.88 86 TRP A O 1
ATOM 684 N N . LEU A 1 87 ? -11.430 -8.061 8.866 1.00 84.44 87 LEU A N 1
ATOM 685 C CA . LEU A 1 87 ? -11.574 -6.616 8.639 1.00 84.44 87 LEU A CA 1
ATOM 686 C C . LEU A 1 87 ? -12.691 -6.017 9.494 1.00 84.44 87 LEU A C 1
ATOM 688 O O . LEU A 1 87 ? -12.465 -4.999 10.142 1.00 84.44 87 LEU A O 1
ATOM 692 N N . VAL A 1 88 ? -13.878 -6.627 9.529 1.00 86.25 88 VAL A N 1
ATOM 693 C CA . VAL A 1 88 ? -15.028 -6.061 10.253 1.00 86.25 88 VAL A CA 1
ATOM 694 C C . VAL A 1 88 ? -14.901 -6.268 11.759 1.00 86.25 88 VAL A C 1
ATOM 696 O O . VAL A 1 88 ? -14.976 -5.286 12.500 1.00 86.25 88 VAL A O 1
ATOM 699 N N . GLU A 1 89 ? -14.685 -7.503 12.217 1.00 84.44 89 GLU A N 1
ATOM 700 C CA . GLU A 1 89 ? -14.618 -7.813 13.652 1.00 84.44 89 GLU A CA 1
ATOM 701 C C . GLU A 1 89 ? -13.510 -7.026 14.374 1.00 84.44 89 GLU A C 1
ATOM 703 O O . GLU A 1 89 ? -13.800 -6.386 15.390 1.00 84.44 89 GLU A O 1
ATOM 708 N N . PRO A 1 90 ? -12.275 -6.927 13.838 1.00 83.31 90 PRO A N 1
ATOM 709 C CA . PRO A 1 90 ? -11.217 -6.192 14.523 1.00 83.31 90 PRO A CA 1
ATOM 710 C C . PRO A 1 90 ? -11.447 -4.677 14.510 1.00 83.31 90 PRO A C 1
ATOM 712 O O . PRO A 1 90 ? -11.178 -4.009 15.505 1.00 83.31 90 PRO A O 1
ATOM 715 N N . VAL A 1 91 ? -12.013 -4.115 13.434 1.00 82.88 91 VAL A N 1
ATOM 716 C CA . VAL A 1 91 ? -12.379 -2.687 13.387 1.00 82.88 91 VAL A CA 1
ATOM 717 C C . VAL A 1 91 ? -13.512 -2.379 14.365 1.00 82.88 91 VAL A C 1
ATOM 719 O O . VAL A 1 91 ? -13.473 -1.353 15.046 1.00 82.88 91 VAL A O 1
ATOM 722 N N . ARG A 1 92 ? -14.498 -3.273 14.489 1.00 84.50 92 ARG A N 1
ATOM 723 C CA . ARG A 1 92 ? -15.571 -3.160 15.482 1.00 84.50 92 ARG A CA 1
ATOM 724 C C . ARG A 1 92 ? -15.023 -3.254 16.905 1.00 84.50 92 ARG A C 1
ATOM 726 O O . ARG A 1 92 ? -15.433 -2.459 17.748 1.00 84.50 92 ARG A O 1
ATOM 733 N N . GLY A 1 93 ? -14.078 -4.161 17.149 1.00 78.00 93 GLY A N 1
ATOM 734 C CA . GLY A 1 93 ? -13.352 -4.283 18.412 1.00 78.00 93 GLY A CA 1
ATOM 735 C C . GLY A 1 93 ? -12.618 -2.992 18.774 1.00 78.00 93 GLY A C 1
ATOM 736 O O . GLY A 1 93 ? -12.865 -2.432 19.836 1.00 78.00 93 GLY A O 1
ATOM 737 N N . VAL A 1 94 ? -11.816 -2.443 17.855 1.00 79.38 94 VAL A N 1
ATOM 738 C CA . VAL A 1 94 ? -11.120 -1.155 18.043 1.00 79.38 94 VAL A CA 1
ATOM 739 C C . VAL A 1 94 ? -12.112 -0.021 18.328 1.00 79.38 94 VAL A C 1
ATOM 741 O O . VAL A 1 94 ? -11.904 0.760 19.257 1.00 79.38 94 VAL A O 1
ATOM 744 N N . LEU A 1 95 ? -13.217 0.061 17.579 1.00 79.81 95 LEU A N 1
ATOM 745 C CA . LEU A 1 95 ? -14.249 1.083 17.782 1.00 79.81 95 LEU A CA 1
ATOM 746 C C . LEU A 1 95 ? -14.913 0.958 19.162 1.00 79.81 95 LEU A C 1
ATOM 748 O O . LEU A 1 95 ? -15.138 1.968 19.831 1.00 79.81 95 LEU A O 1
ATOM 752 N N . HIS A 1 96 ? -15.209 -0.267 19.600 1.00 77.94 96 HIS A N 1
ATOM 753 C CA . HIS A 1 96 ? -15.764 -0.536 20.922 1.00 77.94 96 HIS A CA 1
ATOM 754 C C . HIS A 1 96 ? -14.768 -0.174 22.031 1.00 77.94 96 HIS A C 1
ATOM 756 O O . HIS A 1 96 ? -15.160 0.448 23.013 1.00 77.94 96 HIS A O 1
ATOM 762 N N . THR A 1 97 ? -13.477 -0.472 21.867 1.00 71.88 97 THR A N 1
ATOM 763 C CA . THR A 1 97 ? -12.429 -0.106 22.834 1.00 71.88 97 THR A CA 1
ATOM 764 C C . THR A 1 97 ? -12.254 1.409 22.939 1.00 71.88 97 THR A C 1
ATOM 766 O O . THR A 1 97 ? -12.148 1.927 24.048 1.00 71.88 97 THR A O 1
ATOM 769 N N . ILE A 1 98 ? -12.306 2.146 21.825 1.00 71.00 98 ILE A N 1
ATOM 770 C CA . ILE A 1 98 ? -12.263 3.619 21.830 1.00 71.00 98 ILE A CA 1
ATOM 771 C C . ILE A 1 98 ? -13.523 4.197 22.488 1.00 71.00 98 ILE A C 1
ATOM 773 O O . ILE A 1 98 ? -13.430 5.114 23.304 1.00 71.00 98 ILE A O 1
ATOM 777 N N . ARG A 1 99 ? -14.705 3.647 22.175 1.00 69.56 99 ARG A N 1
ATOM 778 C CA . ARG A 1 99 ? -15.977 4.088 22.764 1.00 69.56 99 ARG A CA 1
ATOM 779 C C . ARG A 1 99 ? -16.017 3.822 24.271 1.00 69.56 99 ARG A C 1
ATOM 781 O O . ARG A 1 99 ? -16.308 4.746 25.022 1.00 69.56 99 ARG A O 1
ATOM 788 N N . ALA A 1 100 ? -15.669 2.618 24.714 1.00 64.38 100 ALA A N 1
ATOM 789 C CA . ALA A 1 100 ? -15.612 2.258 26.130 1.00 64.38 100 ALA A CA 1
ATOM 790 C C . ALA A 1 100 ? -14.510 3.033 26.878 1.00 64.38 100 ALA A C 1
ATOM 792 O O . ALA A 1 100 ? -14.702 3.449 28.014 1.00 64.38 100 ALA A O 1
ATOM 793 N N . GLY A 1 101 ? -13.375 3.317 26.228 1.00 55.97 101 GLY A N 1
ATOM 794 C CA . GLY A 1 101 ? -12.337 4.198 26.772 1.00 55.97 101 GLY A CA 1
ATOM 795 C C . GLY A 1 101 ? -12.792 5.655 26.944 1.00 55.97 101 GLY A C 1
ATOM 796 O O . GLY A 1 101 ? -12.267 6.363 27.803 1.00 55.97 101 GLY A O 1
ATOM 797 N N . SER A 1 102 ? -13.797 6.098 26.177 1.00 49.16 102 SER A N 1
ATOM 798 C CA . SER A 1 102 ? -14.382 7.445 26.261 1.00 49.16 102 SER A CA 1
ATOM 799 C C . SER A 1 102 ? -15.493 7.602 27.311 1.00 49.16 102 SER A C 1
ATOM 801 O O . SER A 1 102 ? -15.831 8.730 27.668 1.00 49.16 102 SER A O 1
ATOM 803 N N . GLU A 1 103 ? -16.018 6.509 27.881 1.00 47.44 103 GLU A N 1
ATOM 804 C CA . GLU A 1 103 ? -16.991 6.578 28.989 1.00 47.44 103 GLU A CA 1
ATOM 805 C C . GLU A 1 103 ? -16.372 7.090 30.300 1.00 47.44 103 GLU A C 1
ATOM 807 O O . GLU A 1 103 ? -17.084 7.517 31.205 1.00 47.44 103 GLU A O 1
ATOM 812 N N . GLY A 1 104 ? -15.042 7.173 30.383 1.00 46.91 104 GLY A N 1
ATOM 813 C CA . GLY A 1 104 ? -14.334 7.754 31.523 1.00 46.91 104 GLY A CA 1
ATOM 814 C C . GLY A 1 104 ? -14.367 9.286 31.629 1.00 46.91 104 GLY A C 1
ATOM 815 O O . GLY A 1 104 ? -13.644 9.812 32.476 1.00 46.91 104 GLY A O 1
ATOM 816 N N . GLY A 1 105 ? -15.125 10.000 30.782 1.00 44.25 105 GLY A N 1
ATOM 817 C CA . GLY A 1 105 ? -15.114 11.472 30.726 1.00 44.25 105 GLY A CA 1
ATOM 818 C C . GLY A 1 105 ? -16.452 12.196 30.922 1.00 44.25 105 GLY A C 1
ATOM 819 O O . GLY A 1 105 ? -16.433 13.372 31.264 1.00 44.25 105 GLY A O 1
ATOM 820 N N . ILE A 1 106 ? -17.608 11.552 30.713 1.00 43.62 106 ILE A N 1
ATOM 821 C CA . ILE A 1 106 ? -18.931 12.232 30.747 1.00 43.62 106 ILE A CA 1
ATOM 822 C C . ILE A 1 106 ? -19.977 11.440 31.561 1.00 43.62 106 ILE A C 1
ATOM 824 O O . ILE A 1 106 ? -21.152 11.783 31.607 1.00 43.62 106 ILE A O 1
ATOM 828 N N . ILE A 1 107 ? -19.546 10.404 32.285 1.00 46.50 107 ILE A N 1
ATOM 829 C CA . ILE A 1 107 ? -20.373 9.689 33.268 1.00 46.50 107 ILE A CA 1
ATOM 830 C C . ILE A 1 107 ? -19.632 9.656 34.612 1.00 46.50 107 ILE A C 1
ATOM 832 O O . ILE A 1 107 ? -19.535 8.636 35.286 1.00 46.50 107 ILE A O 1
ATOM 836 N N . VAL A 1 108 ? -19.098 10.809 35.036 1.00 53.69 108 VAL A N 1
ATOM 837 C CA . VAL A 1 108 ? -19.101 11.118 36.473 1.00 53.69 108 VAL A CA 1
ATOM 838 C C . VAL A 1 108 ? -20.564 11.398 36.789 1.00 53.69 108 VAL A C 1
ATOM 840 O O . VAL A 1 108 ? -21.091 12.490 36.604 1.00 53.69 108 VAL A O 1
ATOM 843 N N . THR A 1 109 ? -21.210 10.276 37.067 1.00 59.31 109 THR A N 1
ATOM 844 C CA . THR A 1 109 ? -22.603 10.011 37.385 1.00 59.31 109 THR A CA 1
ATOM 845 C C . THR A 1 109 ? -23.217 11.142 38.182 1.00 59.31 109 THR A C 1
ATOM 847 O O . THR A 1 109 ? -22.770 11.426 39.298 1.00 59.31 109 THR A O 1
ATOM 850 N N . LYS A 1 110 ? -24.282 11.730 37.637 1.00 58.81 110 LYS A N 1
ATOM 851 C CA . LYS A 1 110 ? -25.185 12.592 38.403 1.00 58.81 110 LYS A CA 1
ATOM 852 C C . LYS A 1 110 ? -25.595 11.897 39.701 1.00 58.81 110 LYS A C 1
ATOM 854 O O . LYS A 1 110 ? -25.615 12.524 40.739 1.00 58.81 110 LYS A O 1
ATOM 859 N N . GLU A 1 111 ? -25.715 10.574 39.665 1.00 64.88 111 GLU A N 1
ATOM 860 C CA . GLU A 1 111 ? -26.015 9.703 40.794 1.00 64.88 111 GLU A CA 1
ATOM 861 C C . GLU A 1 111 ? -24.912 9.671 41.867 1.00 64.88 111 GLU A C 1
ATOM 863 O O . GLU A 1 111 ? -25.233 9.562 43.046 1.00 64.88 111 GLU A O 1
ATOM 868 N N . ALA A 1 112 ? -23.624 9.780 41.507 1.00 62.94 112 ALA A N 1
ATOM 869 C CA . ALA A 1 112 ? -22.553 9.909 42.507 1.00 62.94 112 ALA A CA 1
ATOM 870 C C . ALA A 1 112 ? -22.504 11.318 43.092 1.00 62.94 112 ALA A C 1
ATOM 872 O O . ALA A 1 112 ? -22.300 11.458 44.289 1.00 62.94 112 ALA A O 1
ATOM 873 N N . VAL A 1 113 ? -22.747 12.348 42.274 1.00 74.06 113 VAL A N 1
ATOM 874 C CA . VAL A 1 113 ? -22.862 13.729 42.766 1.00 74.06 113 VAL A CA 1
ATOM 875 C C . VAL A 1 113 ? -24.060 13.852 43.711 1.00 74.06 113 VAL A C 1
ATOM 877 O O . VAL A 1 113 ? -23.931 14.430 44.783 1.00 74.06 113 VAL A O 1
ATOM 880 N N . ASP A 1 114 ? -25.191 13.233 43.378 1.00 77.81 114 ASP A N 1
ATOM 881 C CA . ASP A 1 114 ? -26.388 13.187 44.217 1.00 77.81 114 ASP A CA 1
ATOM 882 C C . ASP A 1 114 ? -26.145 12.381 45.502 1.00 77.81 114 ASP A C 1
ATOM 884 O O . ASP A 1 114 ? -26.583 12.781 46.582 1.00 77.81 114 ASP A O 1
ATOM 888 N N . ALA A 1 115 ? -25.407 11.268 45.418 1.00 78.00 115 ALA A N 1
ATOM 889 C CA . ALA A 1 115 ? -25.012 10.488 46.589 1.00 78.00 115 ALA A CA 1
ATOM 890 C C . ALA A 1 115 ? -24.061 11.268 47.514 1.00 78.00 115 ALA A C 1
ATOM 892 O O . ALA A 1 115 ? -24.229 11.230 48.736 1.00 78.00 115 ALA A O 1
ATOM 893 N N . ASP A 1 116 ? -23.107 12.008 46.949 1.00 76.94 116 ASP A N 1
ATOM 894 C CA . ASP A 1 116 ? -22.163 12.839 47.695 1.00 76.94 116 ASP A CA 1
ATOM 895 C C . ASP A 1 116 ? -22.865 14.052 48.324 1.00 76.94 116 ASP A C 1
ATOM 897 O O . ASP A 1 116 ? -22.629 14.352 49.495 1.00 76.94 116 ASP A O 1
ATOM 901 N N . LEU A 1 117 ? -23.801 14.694 47.613 1.00 80.56 117 LEU A N 1
ATOM 902 C CA . LEU A 1 117 ? -24.644 15.769 48.151 1.00 80.56 117 LEU A CA 1
ATOM 903 C C . LEU A 1 117 ? -25.544 15.272 49.289 1.00 80.56 117 LEU A C 1
ATOM 905 O O . LEU A 1 117 ? -25.639 15.931 50.323 1.00 80.56 117 LEU A O 1
ATOM 909 N N . ALA A 1 118 ? -26.147 14.089 49.155 1.00 82.12 118 ALA A N 1
ATOM 910 C CA . ALA A 1 118 ? -26.949 13.485 50.220 1.00 82.12 118 ALA A CA 1
ATOM 911 C C . ALA A 1 118 ? -26.103 13.105 51.449 1.00 82.12 118 ALA A C 1
ATOM 913 O O . ALA A 1 118 ? -26.573 13.186 52.587 1.00 82.12 118 ALA A O 1
ATOM 914 N N . SER A 1 119 ? -24.854 12.684 51.236 1.00 78.31 119 SER A N 1
ATOM 915 C CA . SER A 1 119 ? -23.897 12.410 52.312 1.00 78.31 119 SER A CA 1
ATOM 916 C C . SER A 1 119 ? -23.491 13.696 53.040 1.00 78.31 119 SER A C 1
ATOM 918 O O . SER A 1 119 ? -23.535 13.748 54.272 1.00 78.31 119 SER A O 1
ATOM 920 N N . LEU A 1 120 ? -23.181 14.755 52.285 1.00 79.38 120 LEU A N 1
ATOM 921 C CA . LEU A 1 120 ? -22.873 16.087 52.809 1.00 79.38 120 LEU A CA 1
ATOM 922 C C . LEU A 1 120 ? -24.046 16.660 53.607 1.00 79.38 120 LEU A C 1
ATOM 924 O O . LEU A 1 120 ? -23.839 17.106 54.729 1.00 79.38 120 LEU A O 1
ATOM 928 N N . GLU A 1 121 ? -25.276 16.568 53.093 1.00 83.50 121 GLU A N 1
ATOM 929 C CA . GLU A 1 121 ? -26.486 17.025 53.786 1.00 83.50 121 GLU A CA 1
ATOM 930 C C . GLU A 1 121 ? -26.615 16.363 55.166 1.00 83.50 121 GLU A C 1
ATOM 932 O O . GLU A 1 121 ? -26.703 17.050 56.183 1.00 83.50 121 GLU A O 1
ATOM 937 N N . ARG A 1 122 ? -26.532 15.028 55.243 1.00 80.00 122 ARG A N 1
ATOM 938 C CA . ARG A 1 122 ? -26.632 14.304 56.525 1.00 80.00 122 ARG A CA 1
ATOM 939 C C . ARG A 1 122 ? -25.512 14.676 57.493 1.00 80.00 122 ARG A C 1
ATOM 941 O O . ARG A 1 122 ? -25.759 14.834 58.688 1.00 80.00 122 ARG A O 1
ATOM 948 N N . MET A 1 123 ? -24.288 14.812 56.988 1.00 77.25 123 MET A N 1
ATOM 949 C CA . MET A 1 123 ? -23.124 15.124 57.813 1.00 77.25 123 MET A CA 1
ATOM 950 C C . MET A 1 123 ? -23.200 16.550 58.368 1.00 77.25 123 MET A C 1
ATOM 952 O O . MET A 1 123 ? -23.013 16.753 59.567 1.00 77.25 123 MET A O 1
ATOM 956 N N . SER A 1 124 ? -23.549 17.527 57.534 1.00 76.06 124 SER A N 1
ATOM 957 C CA . SER A 1 124 ? -23.682 18.928 57.935 1.00 76.06 124 SER A CA 1
ATOM 958 C C . SER A 1 124 ? -24.834 19.152 58.913 1.00 76.06 124 SER A C 1
ATOM 960 O O . SER A 1 124 ? -24.663 19.895 59.878 1.00 76.06 124 SER A O 1
ATOM 962 N N . LEU A 1 125 ? -25.973 18.473 58.732 1.00 81.00 125 LEU A N 1
ATOM 963 C CA . LEU A 1 125 ? -27.095 18.540 59.676 1.00 81.00 125 LEU A CA 1
ATOM 964 C C . LEU A 1 125 ? -26.730 17.947 61.040 1.00 81.00 125 LEU A C 1
ATOM 966 O O . LEU A 1 125 ? -27.026 18.555 62.069 1.00 81.00 125 LEU A O 1
ATOM 970 N N . SER A 1 126 ? -26.031 16.805 61.056 1.00 78.25 126 SER A N 1
ATOM 971 C CA . SER A 1 126 ? -25.560 16.195 62.307 1.00 78.25 126 SER A CA 1
ATOM 972 C C . SER A 1 126 ? -24.594 17.114 63.063 1.00 78.25 126 SER A C 1
ATOM 974 O O . SER A 1 126 ? -24.726 17.301 64.271 1.00 78.25 126 SER A O 1
ATOM 976 N N . LEU A 1 127 ? -23.688 17.781 62.341 1.00 71.75 127 LEU A N 1
ATOM 977 C CA . LEU A 1 127 ? -22.733 18.719 62.923 1.00 71.75 127 LEU A CA 1
ATOM 978 C C . LEU A 1 127 ? -23.430 19.967 63.486 1.00 71.75 127 LEU A C 1
ATOM 980 O O . LEU A 1 127 ? -23.124 20.393 64.600 1.00 71.75 127 LEU A O 1
ATOM 984 N N . ALA A 1 128 ? -24.393 20.531 62.750 1.00 72.69 128 ALA A N 1
ATOM 985 C CA . ALA A 1 128 ? -25.171 21.683 63.201 1.00 72.69 128 ALA A CA 1
ATOM 986 C C . ALA A 1 128 ? -25.994 21.364 64.463 1.00 72.69 128 ALA A C 1
ATOM 988 O O . ALA A 1 128 ? -26.077 22.184 65.381 1.00 72.69 128 ALA A O 1
ATOM 989 N N . GLN A 1 129 ? -26.546 20.153 64.557 1.00 75.69 129 GLN A N 1
ATOM 990 C CA . GLN A 1 129 ? -27.290 19.705 65.732 1.00 75.69 129 GLN A CA 1
ATOM 991 C C . GLN A 1 129 ? -26.381 19.512 66.957 1.00 75.69 129 GLN A C 1
ATOM 993 O O . GLN A 1 129 ? -26.711 19.982 68.047 1.00 75.69 129 GLN A O 1
ATOM 998 N N . GLU A 1 130 ? -25.226 18.865 66.788 1.00 67.75 130 GLU A N 1
ATOM 999 C CA . GLU A 1 130 ? -24.298 18.569 67.888 1.00 67.75 130 GLU A CA 1
ATOM 1000 C C . GLU A 1 130 ? -23.585 19.818 68.426 1.00 67.75 130 GLU A C 1
ATOM 1002 O O . GLU A 1 130 ? -23.405 19.957 69.638 1.00 67.75 130 GLU A O 1
ATOM 1007 N N . LYS A 1 131 ? -23.165 20.732 67.541 1.00 63.75 131 LYS A N 1
ATOM 1008 C CA . LYS A 1 131 ? -22.313 21.877 67.903 1.00 63.75 131 LYS A CA 1
ATOM 1009 C C . LYS A 1 131 ? -23.088 23.155 68.181 1.00 63.75 131 LYS A C 1
ATOM 1011 O O . LYS A 1 131 ? -22.731 23.889 69.099 1.00 63.75 131 LYS A O 1
ATOM 1016 N N . LEU A 1 132 ? -24.139 23.419 67.408 1.00 63.44 132 LEU A N 1
ATOM 1017 C CA . LEU A 1 132 ? -24.871 24.686 67.459 1.00 63.44 132 LEU A CA 1
ATOM 1018 C C . LEU A 1 132 ? -26.241 24.556 68.132 1.00 63.44 132 LEU A C 1
ATOM 1020 O O . LEU A 1 132 ? -26.885 25.573 68.382 1.00 63.44 132 LEU A O 1
ATOM 1024 N N . LYS A 1 133 ? -26.682 23.326 68.446 1.00 69.25 133 LYS A N 1
ATOM 1025 C CA . LYS A 1 133 ? -28.011 23.027 69.011 1.00 69.25 133 LYS A CA 1
ATOM 1026 C C . LYS A 1 133 ? -29.144 23.679 68.209 1.00 69.25 133 LYS A C 1
ATOM 1028 O O . LYS A 1 133 ? -30.099 24.193 68.789 1.00 69.25 133 LYS A O 1
ATOM 1033 N N . TYR A 1 134 ? -29.013 23.699 66.883 1.00 73.94 134 TYR A N 1
ATOM 1034 C CA . TYR A 1 134 ? -30.031 24.273 66.006 1.00 73.94 134 TYR A CA 1
ATOM 1035 C C . TYR A 1 134 ? -31.388 23.604 66.230 1.00 73.94 134 TYR A C 1
ATOM 1037 O O . TYR A 1 134 ? -31.484 22.390 66.419 1.00 73.94 134 TYR A O 1
ATOM 1045 N N . THR A 1 135 ? -32.438 24.424 66.232 1.00 75.38 135 THR A N 1
ATOM 1046 C CA . THR A 1 135 ? -33.821 23.944 66.354 1.00 75.38 135 THR A CA 1
ATOM 1047 C C . THR A 1 135 ? -34.231 23.280 65.037 1.00 75.38 135 THR A C 1
ATOM 1049 O O . THR A 1 135 ? -33.664 23.595 63.991 1.00 75.38 135 THR A O 1
ATOM 1052 N N . SER A 1 136 ? -35.205 22.368 65.057 1.00 73.12 136 SER A N 1
ATOM 1053 C CA . SER A 1 136 ? -35.654 21.616 63.871 1.00 73.12 136 SER A CA 1
ATOM 1054 C C . SER A 1 136 ? -35.940 22.500 62.648 1.00 73.12 136 SER A C 1
ATOM 1056 O O . SER A 1 136 ? -35.585 22.129 61.538 1.00 73.12 136 SER A O 1
ATOM 1058 N N . GLU A 1 137 ? -36.473 23.707 62.853 1.00 77.44 137 GLU A N 1
ATOM 1059 C CA . GLU A 1 137 ? -36.750 24.664 61.770 1.00 77.44 137 GLU A CA 1
ATOM 1060 C C . GLU A 1 137 ? -35.482 25.226 61.095 1.00 77.44 137 GLU A C 1
ATOM 1062 O O . GLU A 1 137 ? -35.476 25.495 59.898 1.00 77.44 137 GLU A O 1
ATOM 1067 N N . GLN A 1 138 ? -34.379 25.374 61.835 1.00 75.50 138 GLN A N 1
ATOM 1068 C CA . GLN A 1 138 ? -33.103 25.883 61.307 1.00 75.50 138 GLN A CA 1
ATOM 1069 C C . GLN A 1 138 ? -32.315 24.800 60.556 1.00 75.50 138 GLN A C 1
ATOM 1071 O O . GLN A 1 138 ? -31.526 25.107 59.663 1.00 75.50 138 GLN A O 1
ATOM 1076 N N . LEU A 1 139 ? -32.535 23.529 60.908 1.00 77.56 139 LEU A N 1
ATOM 1077 C CA . LEU A 1 139 ? -31.958 22.379 60.211 1.00 77.56 139 LEU A CA 1
ATOM 1078 C C . LEU A 1 139 ? -32.591 22.193 58.824 1.00 77.56 139 LEU A C 1
ATOM 1080 O O . LEU A 1 139 ? -31.872 21.928 57.861 1.00 77.56 139 LEU A O 1
ATOM 1084 N N . ASP A 1 140 ? -33.899 22.416 58.692 1.00 80.19 140 ASP A N 1
ATOM 1085 C CA . ASP A 1 140 ? -34.591 22.341 57.399 1.00 80.19 140 ASP A CA 1
ATOM 1086 C C . ASP A 1 140 ? -34.135 23.441 56.425 1.00 80.19 140 ASP A C 1
ATOM 1088 O O . ASP A 1 140 ? -33.977 23.196 55.225 1.00 80.19 140 ASP A O 1
ATOM 1092 N N . GLU A 1 141 ? -33.854 24.641 56.937 1.00 81.38 141 GLU A N 1
ATOM 1093 C CA . GLU A 1 141 ? -33.305 25.740 56.137 1.00 81.38 141 GLU A CA 1
ATOM 1094 C C . GLU A 1 141 ? -31.869 25.443 55.670 1.00 81.38 141 GLU A C 1
ATOM 1096 O O . GLU A 1 141 ? -31.531 25.650 54.504 1.00 81.38 141 GLU A O 1
ATOM 1101 N N . LEU A 1 142 ? -31.037 24.860 56.540 1.00 79.56 142 LEU A N 1
ATOM 1102 C CA . LEU A 1 142 ? -29.679 24.444 56.181 1.00 79.56 142 LEU A CA 1
ATOM 1103 C C . LEU A 1 142 ? -29.676 23.312 55.135 1.00 79.56 142 LEU A C 1
ATOM 1105 O O . LEU A 1 142 ? -28.878 23.346 54.199 1.00 79.56 142 LEU A O 1
ATOM 1109 N N . SER A 1 143 ? -30.593 22.342 55.246 1.00 81.12 143 SER A N 1
ATOM 1110 C CA . SER A 1 143 ? -30.799 21.287 54.237 1.00 81.12 143 SER A CA 1
ATOM 1111 C C . SER A 1 143 ? -31.135 21.881 52.865 1.00 81.12 143 SER A C 1
ATOM 1113 O O . SER A 1 143 ? -30.534 21.499 51.855 1.00 81.12 143 SER A O 1
ATOM 1115 N N . ARG A 1 144 ? -32.041 22.869 52.814 1.00 81.62 144 ARG A N 1
ATOM 1116 C CA . ARG A 1 144 ? -32.398 23.560 51.567 1.00 81.62 144 ARG A CA 1
ATOM 1117 C C . ARG A 1 144 ? -31.209 24.283 50.945 1.00 81.62 144 ARG A C 1
ATOM 1119 O O . ARG A 1 144 ? -30.984 24.115 49.748 1.00 81.62 144 ARG A O 1
ATOM 1126 N N . GLN A 1 145 ? -30.427 25.007 51.744 1.00 81.62 145 GLN A N 1
ATOM 1127 C CA . GLN A 1 145 ? -29.244 25.737 51.271 1.00 81.62 145 GLN A CA 1
ATOM 1128 C C . GLN A 1 145 ? -28.178 24.796 50.681 1.00 81.62 145 GLN A C 1
ATOM 1130 O O . GLN A 1 145 ? -27.657 25.055 49.591 1.00 81.62 145 GLN A O 1
ATOM 1135 N N . ILE A 1 146 ? -27.940 23.645 51.324 1.00 81.38 146 ILE A N 1
ATOM 1136 C CA . ILE A 1 146 ? -27.006 22.612 50.842 1.00 81.38 146 ILE A CA 1
ATOM 1137 C C . ILE A 1 146 ? -27.492 21.991 49.524 1.00 81.38 146 ILE A C 1
ATOM 1139 O O . ILE A 1 146 ? -26.695 21.820 48.602 1.00 81.38 146 ILE A O 1
ATOM 1143 N N . ARG A 1 147 ? -28.796 21.716 49.381 1.00 80.75 147 ARG A N 1
ATOM 1144 C CA . ARG A 1 147 ? -29.380 21.201 48.125 1.00 80.75 147 ARG A CA 1
ATOM 1145 C C . ARG A 1 147 ? -29.314 22.199 46.974 1.00 80.75 147 ARG A C 1
ATOM 1147 O O . ARG A 1 147 ? -29.203 21.788 45.823 1.00 80.75 147 ARG A O 1
ATOM 1154 N N . THR A 1 148 ? -29.366 23.496 47.271 1.00 79.25 148 THR A N 1
ATOM 1155 C CA . THR A 1 148 ? -29.159 24.560 46.278 1.00 79.25 148 THR A CA 1
ATOM 1156 C C . THR A 1 148 ? -27.684 24.824 45.958 1.00 79.25 148 THR A C 1
ATOM 1158 O O . THR A 1 148 ? -27.395 25.612 45.062 1.00 79.25 148 THR A O 1
ATOM 1161 N N . GLY A 1 149 ? -26.751 24.152 46.644 1.00 71.81 149 GLY A N 1
ATOM 1162 C CA . GLY A 1 149 ? -25.309 24.269 46.413 1.00 71.81 149 GLY A CA 1
ATOM 1163 C C . GLY A 1 149 ? -24.636 25.460 47.104 1.00 71.81 149 GLY A C 1
ATOM 1164 O O . GLY A 1 149 ? -23.462 25.719 46.841 1.00 71.81 149 GLY A O 1
ATOM 1165 N N . ASP A 1 150 ? -25.334 26.174 47.994 1.00 74.94 150 ASP A N 1
ATOM 1166 C CA . ASP A 1 150 ? -24.748 27.247 48.800 1.00 74.94 150 ASP A CA 1
ATOM 1167 C C . ASP A 1 150 ? -24.166 26.666 50.095 1.00 74.94 150 ASP A C 1
ATOM 1169 O O . ASP A 1 150 ? -24.853 26.422 51.087 1.00 74.94 150 ASP A O 1
ATOM 1173 N N . LEU A 1 151 ? -22.862 26.396 50.055 1.00 70.56 151 LEU A N 1
ATOM 1174 C CA . LEU A 1 151 ? -22.113 25.771 51.145 1.00 70.56 151 LEU A CA 1
ATOM 1175 C C . LEU A 1 151 ? -21.474 26.799 52.091 1.00 70.56 151 LEU A C 1
ATOM 1177 O O . LEU A 1 151 ? -20.732 26.419 52.998 1.00 70.56 151 LEU A O 1
ATOM 1181 N N . THR A 1 152 ? -21.740 28.095 51.900 1.00 73.44 152 THR A N 1
ATOM 1182 C CA . THR A 1 152 ? -21.048 29.193 52.594 1.00 73.44 152 THR A CA 1
ATOM 1183 C C . THR A 1 152 ? -21.189 29.094 54.115 1.00 73.44 152 THR A C 1
ATOM 1185 O O . THR A 1 152 ? -20.220 29.294 54.851 1.00 73.44 152 THR A O 1
ATOM 1188 N N . THR A 1 153 ? -22.378 28.728 54.598 1.00 65.88 153 THR A N 1
ATOM 1189 C CA . THR A 1 153 ? -22.680 28.586 56.031 1.00 65.88 153 THR A CA 1
ATOM 1190 C C . THR A 1 153 ? -21.946 27.395 56.656 1.00 65.88 153 THR A C 1
ATOM 1192 O O . THR A 1 153 ? -21.387 27.513 57.745 1.00 65.88 153 THR A O 1
ATOM 1195 N N . VAL A 1 154 ? -21.876 26.265 55.944 1.00 66.19 154 VAL A N 1
ATOM 1196 C CA . VAL A 1 154 ? -21.177 25.048 56.397 1.00 66.19 154 VAL A CA 1
ATOM 1197 C C . VAL A 1 154 ? -19.657 25.246 56.378 1.00 66.19 154 VAL A C 1
ATOM 1199 O O . VAL A 1 154 ? -18.971 24.847 57.317 1.00 66.19 154 VAL A O 1
ATOM 1202 N N . LEU A 1 155 ? -19.127 25.905 55.344 1.00 70.56 155 LEU A N 1
ATOM 1203 C CA . LEU A 1 155 ? -17.696 26.193 55.195 1.00 70.56 155 LEU A CA 1
ATOM 1204 C C . LEU A 1 155 ? -17.167 27.115 56.299 1.00 70.56 155 LEU A C 1
ATOM 1206 O O . LEU A 1 155 ? -16.100 26.845 56.844 1.00 70.56 155 LEU A O 1
ATOM 1210 N N . ARG A 1 156 ? -17.925 28.151 56.685 1.00 67.94 156 ARG A N 1
ATOM 1211 C CA . ARG A 1 156 ? -17.559 29.033 57.809 1.00 67.94 156 ARG A CA 1
ATOM 1212 C C . ARG A 1 156 ? -17.476 28.283 59.137 1.00 67.94 156 ARG A C 1
ATOM 1214 O O . ARG A 1 156 ? -16.560 28.526 59.915 1.00 67.94 156 ARG A O 1
ATOM 1221 N N . LEU A 1 157 ? -18.398 27.348 59.369 1.00 61.31 157 LEU A N 1
ATOM 1222 C CA . LEU A 1 157 ? -18.404 26.516 60.573 1.00 61.31 157 LEU A CA 1
ATOM 1223 C C . LEU A 1 157 ? -17.194 25.566 60.611 1.00 61.31 157 LEU A C 1
ATOM 1225 O O . LEU A 1 157 ? -16.548 25.404 61.644 1.00 61.31 157 LEU A O 1
ATOM 1229 N N . TYR A 1 158 ? -16.844 24.986 59.462 1.00 61.84 158 TYR A N 1
ATOM 1230 C CA . TYR A 1 158 ? -15.666 24.130 59.318 1.00 61.84 158 TYR A CA 1
ATOM 1231 C C . TYR A 1 158 ? -14.351 24.902 59.527 1.00 61.84 158 TYR A C 1
ATOM 1233 O O . TYR A 1 158 ? -13.398 24.385 60.111 1.00 61.84 158 TYR A O 1
ATOM 1241 N N . GLU A 1 159 ? -14.304 26.160 59.083 1.00 68.88 159 GLU A N 1
ATOM 1242 C CA . GLU A 1 159 ? -13.154 27.052 59.243 1.00 68.88 159 GLU A CA 1
ATOM 1243 C C . GLU A 1 159 ? -12.909 27.464 60.705 1.00 68.88 159 GLU A C 1
ATOM 1245 O O . GLU A 1 159 ? -11.761 27.687 61.097 1.00 68.88 159 GLU A O 1
ATOM 1250 N N . GLU A 1 160 ? -13.949 27.526 61.540 1.00 61.78 160 GLU A N 1
ATOM 1251 C CA . GLU A 1 160 ? -13.808 27.724 62.989 1.00 61.78 160 GLU A CA 1
ATOM 1252 C C . GLU A 1 160 ? -13.338 26.455 63.711 1.00 61.78 160 GLU A C 1
ATOM 1254 O O . GLU A 1 160 ? -12.448 26.527 64.563 1.00 61.78 160 GLU A O 1
ATOM 1259 N N . ASP A 1 161 ? -13.850 25.283 63.331 1.00 56.53 161 ASP A N 1
ATOM 1260 C CA . ASP A 1 161 ? -13.469 24.009 63.952 1.00 56.53 161 ASP A CA 1
ATOM 1261 C C . ASP A 1 161 ? -12.026 23.587 63.601 1.00 56.53 161 ASP A C 1
ATOM 1263 O O . ASP A 1 161 ? -11.302 23.072 64.461 1.00 56.53 161 ASP A O 1
ATOM 1267 N N . ILE A 1 162 ? -11.538 23.887 62.388 1.00 62.16 162 ILE A N 1
ATOM 1268 C CA . ILE A 1 162 ? -10.131 23.659 62.000 1.00 62.16 162 ILE A CA 1
ATOM 1269 C C . ILE A 1 162 ? -9.148 24.481 62.848 1.00 62.16 162 ILE A C 1
ATOM 1271 O O . ILE A 1 162 ? -7.994 24.079 63.019 1.00 62.16 162 ILE A O 1
ATOM 1275 N N . LYS A 1 163 ? -9.580 25.605 63.432 1.00 57.16 163 LYS A N 1
ATOM 1276 C CA . LYS A 1 163 ? -8.707 26.470 64.241 1.00 57.16 163 LYS A CA 1
ATOM 1277 C C . LYS A 1 163 ? -8.363 25.883 65.615 1.00 57.16 163 LYS A C 1
ATOM 1279 O O . LYS A 1 163 ? -7.462 26.408 66.266 1.00 57.16 163 LYS A O 1
ATOM 1284 N N . THR A 1 164 ? -9.006 24.798 66.071 1.00 55.31 164 THR A N 1
ATOM 1285 C CA . THR A 1 164 ? -8.737 24.210 67.404 1.00 55.31 164 THR A CA 1
ATOM 1286 C C . THR A 1 164 ? -8.466 22.692 67.393 1.00 55.31 164 THR A C 1
ATOM 1288 O O . THR A 1 164 ? -9.189 21.908 68.010 1.00 55.31 164 THR A O 1
ATOM 1291 N N . PRO A 1 165 ? -7.358 22.234 66.779 1.00 52.38 165 PRO A N 1
ATOM 1292 C CA . PRO A 1 165 ? -7.084 20.805 66.584 1.00 52.38 165 PRO A CA 1
ATOM 1293 C C . PRO A 1 165 ? -6.811 20.006 67.877 1.00 52.38 165 PRO A C 1
ATOM 1295 O O . PRO A 1 165 ? -7.021 18.797 67.909 1.00 52.38 165 PRO A O 1
ATOM 1298 N N . LEU A 1 166 ? -6.365 20.644 68.967 1.00 52.72 166 LEU A N 1
ATOM 1299 C CA . LEU A 1 166 ? -5.854 19.937 70.156 1.00 52.72 166 LEU A CA 1
ATOM 1300 C C . LEU A 1 166 ? -6.898 19.660 71.251 1.00 52.72 166 LEU A C 1
ATOM 1302 O O . LEU A 1 166 ? -6.721 18.733 72.040 1.00 52.72 166 LEU A O 1
ATOM 1306 N N . ARG A 1 167 ? -8.005 20.413 71.310 1.00 51.09 167 ARG A N 1
ATOM 1307 C CA . ARG A 1 167 ? -9.006 20.260 72.388 1.00 51.09 167 ARG A CA 1
ATOM 1308 C C . ARG A 1 167 ? -9.988 19.101 72.157 1.00 51.09 167 ARG A C 1
ATOM 1310 O O . ARG A 1 167 ? -10.635 18.661 73.101 1.00 51.09 167 ARG A O 1
ATOM 1317 N N . SER A 1 168 ? -10.032 18.563 70.937 1.00 49.19 168 SER A N 1
ATOM 1318 C CA . SER A 1 168 ? -10.906 17.451 70.522 1.00 49.19 168 SER A CA 1
ATOM 1319 C C . SER A 1 168 ? -10.222 16.073 70.539 1.00 49.19 168 SER A C 1
ATOM 1321 O O . SER A 1 168 ? -10.849 15.067 70.210 1.00 49.19 168 SER A O 1
ATOM 1323 N N . ALA A 1 169 ? -8.944 15.988 70.926 1.00 51.91 169 ALA A N 1
ATOM 1324 C CA . ALA A 1 169 ? -8.159 14.758 70.798 1.00 51.91 169 ALA A CA 1
ATOM 1325 C C . ALA A 1 169 ? -8.474 13.686 71.866 1.00 51.91 169 ALA A C 1
ATOM 1327 O O . ALA A 1 169 ? -8.408 12.492 71.570 1.00 51.91 169 ALA A O 1
ATOM 1328 N N . VAL A 1 170 ? -8.866 14.090 73.080 1.00 53.59 170 VAL A N 1
ATOM 1329 C CA . VAL A 1 170 ? -8.886 13.215 74.276 1.00 53.59 170 VAL A CA 1
ATOM 1330 C C . VAL A 1 170 ? -10.216 12.455 74.477 1.00 53.59 170 VAL A C 1
ATOM 1332 O O . VAL A 1 170 ? -10.301 11.576 75.324 1.00 53.59 170 VAL A O 1
ATOM 1335 N N . GLY A 1 171 ? -11.249 12.713 73.664 1.00 57.62 171 GLY A N 1
ATOM 1336 C CA . GLY A 1 171 ? -12.594 12.130 73.842 1.00 57.62 171 GLY A CA 1
ATOM 1337 C C . GLY A 1 171 ? -12.986 10.952 72.933 1.00 57.62 171 GLY A C 1
ATOM 1338 O O . GLY A 1 171 ? -14.152 10.578 72.936 1.00 57.62 171 GLY A O 1
ATOM 1339 N N . GLY A 1 172 ? -12.077 10.389 72.123 1.00 54.53 172 GLY A N 1
ATOM 1340 C CA . GLY A 1 172 ? -12.413 9.316 71.157 1.00 54.53 172 GLY A CA 1
ATOM 1341 C C . GLY A 1 172 ? -11.943 9.543 69.711 1.00 54.53 172 GLY A C 1
ATOM 1342 O O . GLY A 1 172 ? -12.364 8.834 68.796 1.00 54.53 172 GLY A O 1
ATOM 1343 N N . SER A 1 173 ? -11.055 10.516 69.481 1.00 57.88 173 SER A N 1
ATOM 1344 C CA . SER A 1 173 ? -10.604 10.896 68.132 1.00 57.88 173 SER A CA 1
ATOM 1345 C C . SER A 1 173 ? -9.641 9.902 67.470 1.00 57.88 173 SER A C 1
ATOM 1347 O O . SER A 1 173 ? -9.587 9.853 66.244 1.00 57.88 173 SER A O 1
ATOM 1349 N N . LEU A 1 174 ? -8.912 9.078 68.239 1.00 59.75 174 LEU A N 1
ATOM 1350 C CA . LEU A 1 174 ? -7.931 8.145 67.670 1.00 59.75 174 LEU A CA 1
ATOM 1351 C C . LEU A 1 174 ? -8.606 7.029 66.868 1.00 59.75 174 LEU A C 1
ATOM 1353 O O . LEU A 1 174 ? -8.215 6.764 65.737 1.00 59.75 174 LEU A O 1
ATOM 1357 N N . ILE A 1 175 ? -9.661 6.420 67.423 1.00 59.94 175 ILE A N 1
ATOM 1358 C CA . ILE A 1 175 ? -10.401 5.353 66.738 1.00 59.94 175 ILE A CA 1
ATOM 1359 C C . ILE A 1 175 ? -11.087 5.901 65.478 1.00 59.94 175 ILE A C 1
ATOM 1361 O O . ILE A 1 175 ? -11.077 5.254 64.437 1.00 59.94 175 ILE A O 1
ATOM 1365 N N . ARG A 1 176 ? -11.622 7.131 65.542 1.00 61.66 176 ARG A N 1
ATOM 1366 C CA . ARG A 1 176 ? -12.259 7.813 64.407 1.00 61.66 176 ARG A CA 1
ATOM 1367 C C . ARG A 1 176 ? -11.234 8.175 63.332 1.00 61.66 176 ARG A C 1
ATOM 1369 O O . ARG A 1 176 ? -11.508 7.965 62.161 1.00 61.66 176 ARG A O 1
ATOM 1376 N N . SER A 1 177 ? -10.050 8.646 63.724 1.00 66.62 177 SER A N 1
ATOM 1377 C CA . SER A 1 177 ? -8.924 8.922 62.823 1.00 66.62 177 SER A CA 1
ATOM 1378 C C . SER A 1 177 ? -8.447 7.654 62.113 1.00 66.62 177 SER A C 1
ATOM 1380 O O . SER A 1 177 ? -8.304 7.655 60.895 1.00 66.62 177 SER A O 1
ATOM 1382 N N . VAL A 1 178 ? -8.309 6.539 62.835 1.00 78.25 178 VAL A N 1
ATOM 1383 C CA . VAL A 1 178 ? -7.955 5.240 62.245 1.00 78.25 178 VAL A CA 1
ATOM 1384 C C . VAL A 1 178 ? -9.056 4.735 61.306 1.00 78.25 178 VAL A C 1
ATOM 1386 O O . VAL A 1 178 ? -8.752 4.302 60.200 1.00 78.25 178 VAL A O 1
ATOM 1389 N N . LEU A 1 179 ? -10.336 4.842 61.677 1.00 78.44 179 LEU A N 1
ATOM 1390 C CA . LEU A 1 179 ? -11.451 4.472 60.793 1.00 78.44 179 LEU A CA 1
ATOM 1391 C C . LEU A 1 179 ? -11.500 5.342 59.526 1.00 78.44 179 LEU A C 1
ATOM 1393 O O . LEU A 1 179 ? -11.722 4.815 58.437 1.00 78.44 179 LEU A O 1
ATOM 1397 N N . VAL A 1 180 ? -11.227 6.645 59.639 1.00 79.25 180 VAL A N 1
ATOM 1398 C CA . VAL A 1 180 ? -11.106 7.563 58.494 1.00 79.25 180 VAL A CA 1
ATOM 1399 C C . VAL A 1 180 ? -9.900 7.202 57.627 1.00 79.25 180 VAL A C 1
ATOM 1401 O O . VAL A 1 180 ? -10.015 7.197 56.406 1.00 79.25 180 VAL A O 1
ATOM 1404 N N . GLN A 1 181 ? -8.765 6.836 58.222 1.00 82.62 181 GLN A N 1
ATOM 1405 C CA . GLN A 1 181 ? -7.585 6.384 57.482 1.00 82.62 181 GLN A CA 1
ATOM 1406 C C . GLN A 1 181 ? -7.838 5.070 56.746 1.00 82.62 181 GLN A C 1
ATOM 1408 O O . GLN A 1 181 ? -7.428 4.936 55.600 1.00 82.62 181 GLN A O 1
ATOM 1413 N N . VAL A 1 182 ? -8.558 4.124 57.352 1.00 85.94 182 VAL A N 1
ATOM 1414 C CA . VAL A 1 182 ? -8.945 2.868 56.694 1.00 85.94 182 VAL A CA 1
ATOM 1415 C C . VAL A 1 182 ? -9.907 3.137 55.537 1.00 85.94 182 VAL A C 1
ATOM 1417 O O . VAL A 1 182 ? -9.747 2.563 54.462 1.00 85.94 182 VAL A O 1
ATOM 1420 N N . GLN A 1 183 ? -10.873 4.042 55.708 1.00 79.75 183 GLN A N 1
ATOM 1421 C CA . GLN A 1 183 ? -11.776 4.441 54.625 1.00 79.75 183 GLN A CA 1
ATOM 1422 C C . GLN A 1 183 ? -11.035 5.181 53.509 1.00 79.75 183 GLN A C 1
ATOM 1424 O O . GLN A 1 183 ? -11.285 4.916 52.336 1.00 79.75 183 GLN A O 1
ATOM 1429 N N . LYS A 1 184 ? -10.074 6.043 53.851 1.00 85.94 184 LYS A N 1
ATOM 1430 C CA . LYS A 1 184 ? -9.220 6.725 52.877 1.00 85.94 184 LYS A CA 1
ATOM 1431 C C . LYS A 1 184 ? -8.336 5.734 52.125 1.00 85.94 184 LYS A C 1
ATOM 1433 O O . LYS A 1 184 ? -8.318 5.769 50.904 1.00 85.94 184 LYS A O 1
ATOM 1438 N N . ALA A 1 185 ? -7.711 4.791 52.826 1.00 87.88 185 ALA A N 1
ATOM 1439 C CA . ALA A 1 185 ? -6.932 3.721 52.217 1.00 87.88 185 ALA A CA 1
ATOM 1440 C C . ALA A 1 185 ? -7.790 2.857 51.283 1.00 87.88 185 ALA A C 1
ATOM 1442 O O . ALA A 1 185 ? -7.354 2.531 50.185 1.00 87.88 185 ALA A O 1
ATOM 1443 N N . LYS A 1 186 ? -9.033 2.538 51.668 1.00 92.81 186 LYS A N 1
ATOM 1444 C CA . LYS A 1 186 ? -9.977 1.837 50.790 1.00 92.81 186 LYS A CA 1
ATOM 1445 C C . LYS A 1 186 ? -10.286 2.651 49.531 1.00 92.81 186 LYS A C 1
ATOM 1447 O O . LYS A 1 186 ? -10.225 2.098 48.441 1.00 92.81 186 LYS A O 1
ATOM 1452 N N . VAL A 1 187 ? -10.587 3.944 49.668 1.00 90.44 187 VAL A N 1
ATOM 1453 C CA . VAL A 1 187 ? -10.858 4.830 48.521 1.00 90.44 187 VAL A CA 1
ATOM 1454 C C . VAL A 1 187 ? -9.630 4.957 47.619 1.00 90.44 187 VAL A C 1
ATOM 1456 O O . VAL A 1 187 ? -9.768 4.910 46.400 1.00 90.44 187 VAL A O 1
ATOM 1459 N N . ASP A 1 188 ? -8.435 5.059 48.195 1.00 90.69 188 ASP A N 1
ATOM 1460 C CA . ASP A 1 188 ? -7.181 5.156 47.449 1.00 90.69 188 ASP A CA 1
ATOM 1461 C C . ASP A 1 188 ? -6.865 3.841 46.717 1.00 90.69 188 ASP A C 1
ATOM 1463 O O . ASP A 1 188 ? -6.424 3.872 45.570 1.00 90.69 188 ASP A O 1
ATOM 1467 N N . ILE A 1 189 ? -7.169 2.684 47.319 1.00 90.75 189 ILE A N 1
ATOM 1468 C CA . ILE A 1 189 ? -7.099 1.372 46.659 1.00 90.75 189 ILE A CA 1
ATOM 1469 C C . ILE A 1 189 ? -8.135 1.276 45.538 1.00 90.75 189 ILE A C 1
ATOM 1471 O O . ILE A 1 189 ? -7.782 0.885 44.431 1.00 90.75 189 ILE A O 1
ATOM 1475 N N . ASP A 1 190 ? -9.387 1.668 45.778 1.00 89.25 190 ASP A N 1
ATOM 1476 C CA . ASP A 1 190 ? -10.447 1.656 44.763 1.00 89.25 190 ASP A CA 1
ATOM 1477 C C . ASP A 1 190 ? -10.076 2.575 43.579 1.00 89.25 190 ASP A C 1
ATOM 1479 O O . ASP A 1 190 ? -10.317 2.245 42.416 1.00 89.25 190 ASP A O 1
ATOM 1483 N N . GLN A 1 191 ? -9.431 3.715 43.849 1.00 86.06 191 GLN A N 1
ATOM 1484 C CA . GLN A 1 191 ? -8.915 4.624 42.826 1.00 86.06 191 GLN A CA 1
ATOM 1485 C C . GLN A 1 191 ? -7.691 4.047 42.100 1.00 86.06 191 GLN A C 1
ATOM 1487 O O . GLN A 1 191 ? -7.596 4.185 40.879 1.00 86.06 191 GLN A O 1
ATOM 1492 N N . ALA A 1 192 ? -6.785 3.369 42.807 1.00 88.38 192 ALA A N 1
ATOM 1493 C CA . ALA A 1 192 ? -5.645 2.677 42.212 1.00 88.38 192 ALA A CA 1
ATOM 1494 C C . ALA A 1 192 ? -6.093 1.511 41.318 1.00 88.38 192 ALA A C 1
ATOM 1496 O O . ALA A 1 192 ? -5.595 1.380 40.204 1.00 88.38 192 ALA A O 1
ATOM 1497 N N . LEU A 1 193 ? -7.084 0.725 41.745 1.00 90.00 193 LEU A N 1
ATOM 1498 C CA . LEU A 1 193 ? -7.694 -0.353 40.961 1.00 90.00 193 LEU A CA 1
ATOM 1499 C C . LEU A 1 193 ? -8.362 0.193 39.694 1.00 90.00 193 LEU A C 1
ATOM 1501 O O . LEU A 1 193 ? -8.106 -0.311 38.604 1.00 90.00 193 LEU A O 1
ATOM 1505 N N . LYS A 1 194 ? -9.114 1.298 39.800 1.00 82.50 194 LYS A N 1
ATOM 1506 C CA . LYS A 1 194 ? -9.644 2.021 38.627 1.00 82.50 194 LYS A CA 1
ATOM 1507 C C . LYS A 1 194 ? -8.532 2.551 37.713 1.00 82.50 194 LYS A C 1
ATOM 1509 O O . LYS A 1 194 ? -8.693 2.586 36.494 1.00 82.50 194 LYS A O 1
ATOM 1514 N N . GLY A 1 195 ? -7.409 2.985 38.284 1.00 82.25 195 GLY A N 1
ATOM 1515 C CA . GLY A 1 195 ? -6.219 3.399 37.541 1.00 82.25 195 GLY A CA 1
ATOM 1516 C C . GLY A 1 195 ? -5.578 2.244 36.768 1.00 82.25 195 GLY A C 1
ATOM 1517 O O . GLY A 1 195 ? -5.214 2.417 35.606 1.00 82.25 195 GLY A O 1
ATOM 1518 N N . ILE A 1 196 ? -5.503 1.060 37.379 1.00 86.12 196 ILE A N 1
ATOM 1519 C CA . ILE A 1 196 ? -5.012 -0.172 36.750 1.00 86.12 196 ILE A CA 1
ATOM 1520 C C . ILE A 1 196 ? -5.934 -0.595 35.606 1.00 86.12 196 ILE A C 1
ATOM 1522 O O . ILE A 1 196 ? -5.434 -0.857 34.513 1.00 86.12 196 ILE A O 1
ATOM 1526 N N . ASP A 1 197 ? -7.255 -0.579 35.804 1.00 82.88 197 ASP A N 1
ATOM 1527 C CA . ASP A 1 197 ? -8.226 -0.867 34.740 1.00 82.88 197 ASP A CA 1
ATOM 1528 C C . ASP A 1 197 ? -8.033 0.067 33.542 1.00 82.88 197 ASP A C 1
ATOM 1530 O O . ASP A 1 197 ? -7.981 -0.382 32.396 1.00 82.88 197 ASP A O 1
ATOM 1534 N N . LYS A 1 198 ? -7.836 1.369 33.790 1.00 77.50 198 LYS A N 1
ATOM 1535 C CA . LYS A 1 198 ? -7.528 2.337 32.725 1.00 77.50 198 LYS A CA 1
ATOM 1536 C C . LYS A 1 198 ? -6.217 2.023 32.008 1.00 77.50 198 LYS A C 1
ATOM 1538 O O . LYS A 1 198 ? -6.131 2.198 30.792 1.00 77.50 198 LYS A O 1
ATOM 1543 N N . LEU A 1 199 ? -5.201 1.571 32.733 1.00 80.19 199 LEU A N 1
ATOM 1544 C CA . LEU A 1 199 ? -3.894 1.255 32.165 1.00 80.19 199 LEU A CA 1
ATOM 1545 C C . LEU A 1 199 ? -3.947 -0.023 31.315 1.00 80.19 199 LEU A C 1
ATOM 1547 O O . LEU A 1 199 ? -3.439 -0.024 30.194 1.00 80.19 199 LEU A O 1
ATOM 1551 N N . LEU A 1 200 ? -4.643 -1.061 31.786 1.00 78.88 200 LEU A N 1
ATOM 1552 C CA . LEU A 1 200 ? -4.918 -2.279 31.019 1.00 78.88 200 LEU A CA 1
ATOM 1553 C C . LEU A 1 200 ? -5.753 -1.976 29.769 1.00 78.88 200 LEU A C 1
ATOM 1555 O O . LEU A 1 200 ? -5.410 -2.437 28.682 1.00 78.88 200 LEU A O 1
ATOM 1559 N N . LYS A 1 201 ? -6.781 -1.126 29.881 1.00 76.44 201 LYS A N 1
ATOM 1560 C CA . LYS A 1 201 ? -7.619 -0.712 28.742 1.00 76.44 201 LYS A CA 1
ATOM 1561 C C . LYS A 1 201 ? -6.840 0.093 27.696 1.00 76.44 201 LYS A C 1
ATOM 1563 O O . LYS A 1 201 ? -7.042 -0.080 26.497 1.00 76.44 201 LYS A O 1
ATOM 1568 N N . SER A 1 202 ? -5.921 0.952 28.137 1.00 70.94 202 SER A N 1
ATOM 1569 C CA . SER A 1 202 ? -5.032 1.718 27.251 1.00 70.94 202 SER A CA 1
ATOM 1570 C C . SER A 1 202 ? -4.073 0.806 26.469 1.00 70.94 202 SER A C 1
ATOM 1572 O O . SER A 1 202 ? -3.775 1.050 25.298 1.00 70.94 202 SER A O 1
ATOM 1574 N N . GLN A 1 203 ? -3.644 -0.303 27.077 1.00 80.00 203 GLN A N 1
ATOM 1575 C CA . GLN A 1 203 ? -2.808 -1.309 26.416 1.00 80.00 203 GLN A CA 1
ATOM 1576 C C . GLN A 1 203 ? -3.611 -2.248 25.507 1.00 80.00 203 GLN A C 1
ATOM 1578 O O . GLN A 1 203 ? -3.128 -2.604 24.432 1.00 80.00 203 GLN A O 1
ATOM 1583 N N . GLU A 1 204 ? -4.854 -2.577 25.868 1.00 79.44 204 GLU A N 1
ATOM 1584 C CA . GLU A 1 204 ? -5.797 -3.323 25.022 1.00 79.44 204 GLU A CA 1
ATOM 1585 C C . GLU A 1 204 ? -5.977 -2.651 23.653 1.00 79.44 204 GLU A C 1
ATOM 1587 O O . GLU A 1 204 ? -6.016 -3.334 22.633 1.00 79.44 204 GLU A O 1
ATOM 1592 N N . LEU A 1 205 ? -5.985 -1.313 23.606 1.00 75.00 205 LEU A N 1
ATOM 1593 C CA . LEU A 1 205 ? -6.051 -0.550 22.357 1.00 75.00 205 LEU A CA 1
ATOM 1594 C C . LEU A 1 20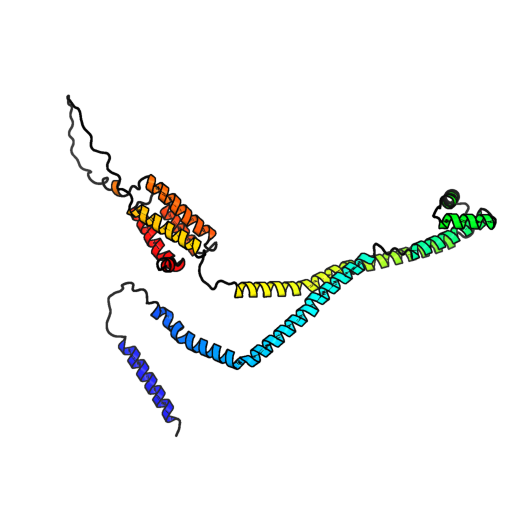5 ? -4.850 -0.839 21.441 1.00 75.00 205 LEU A C 1
ATOM 1596 O O . LEU A 1 205 ? -5.011 -1.057 20.241 1.00 75.00 205 LEU A O 1
ATOM 1600 N N . THR A 1 206 ? -3.642 -0.871 22.007 1.00 78.00 206 THR A N 1
ATOM 1601 C CA . THR A 1 206 ? -2.415 -1.156 21.248 1.00 78.00 206 THR A CA 1
ATOM 1602 C C . THR A 1 206 ? -2.418 -2.596 20.734 1.00 78.00 206 THR A C 1
ATOM 1604 O O . THR A 1 206 ? -2.091 -2.834 19.571 1.00 78.00 206 THR A O 1
ATOM 1607 N N . PHE A 1 207 ? -2.856 -3.554 21.559 1.00 77.19 207 PHE A N 1
ATOM 1608 C CA . PHE A 1 207 ? -3.007 -4.951 21.145 1.00 77.19 207 PHE A CA 1
ATOM 1609 C C . PHE A 1 207 ? -4.063 -5.126 20.049 1.00 77.19 207 PHE A C 1
ATOM 1611 O O . PHE A 1 207 ? -3.828 -5.872 19.096 1.00 77.19 207 PHE A O 1
ATOM 1618 N N . ALA A 1 208 ? -5.176 -4.393 20.124 1.00 79.50 208 ALA A N 1
ATOM 1619 C CA . ALA A 1 208 ? -6.207 -4.405 19.094 1.00 79.50 208 ALA A CA 1
ATOM 1620 C C . ALA A 1 208 ? -5.656 -3.916 17.745 1.00 79.50 208 ALA A C 1
ATOM 1622 O O . ALA A 1 208 ? -5.844 -4.588 16.733 1.00 79.50 208 ALA A O 1
ATOM 1623 N N . PHE A 1 209 ? -4.900 -2.810 17.721 1.00 78.62 209 PHE A N 1
ATOM 1624 C CA . PHE A 1 209 ? -4.268 -2.305 16.494 1.00 78.62 209 PHE A CA 1
ATOM 1625 C C . PHE A 1 209 ? -3.254 -3.281 15.888 1.00 78.62 209 PHE A C 1
ATOM 1627 O O . PHE A 1 209 ? -3.244 -3.476 14.670 1.00 78.62 209 PHE A O 1
ATOM 1634 N N . VAL A 1 210 ? -2.426 -3.919 16.720 1.00 85.12 210 VAL A N 1
ATOM 1635 C CA . VAL A 1 210 ? -1.456 -4.926 16.260 1.00 85.12 210 VAL A CA 1
ATOM 1636 C C . VAL A 1 210 ? -2.165 -6.131 15.633 1.00 85.12 210 VAL A C 1
ATOM 1638 O O . VAL A 1 210 ? -1.680 -6.658 14.633 1.00 85.12 210 VAL A O 1
ATOM 1641 N N . GLY A 1 211 ? -3.338 -6.520 16.142 1.00 81.12 211 GLY A N 1
ATOM 1642 C CA . GLY A 1 211 ? -4.153 -7.599 15.576 1.00 81.12 211 GLY A CA 1
ATOM 1643 C C . GLY A 1 211 ? -4.696 -7.317 14.168 1.00 81.12 211 GLY A C 1
ATOM 1644 O O . GLY A 1 211 ? -4.837 -8.249 13.379 1.00 81.12 211 GLY A O 1
ATOM 1645 N N . VAL A 1 212 ? -4.949 -6.051 13.808 1.00 83.69 212 VAL A N 1
ATOM 1646 C CA . VAL A 1 212 ? -5.493 -5.691 12.478 1.00 83.69 212 VAL A CA 1
ATOM 1647 C C . VAL A 1 212 ? -4.401 -5.532 11.410 1.00 83.69 212 VAL A C 1
ATOM 1649 O O . VAL A 1 212 ? -4.663 -5.667 10.212 1.00 83.69 212 VAL A O 1
ATOM 1652 N N . ALA A 1 213 ? -3.155 -5.271 11.815 1.00 86.50 213 ALA A N 1
ATOM 1653 C CA . ALA A 1 213 ? -2.051 -4.998 10.893 1.00 86.50 213 ALA A CA 1
ATOM 1654 C C . ALA A 1 213 ? -1.788 -6.114 9.850 1.00 86.50 213 ALA A C 1
ATOM 1656 O O . ALA A 1 213 ? -1.620 -5.778 8.671 1.00 86.50 213 ALA A O 1
ATOM 1657 N N . PRO A 1 214 ? -1.800 -7.420 10.197 1.00 86.88 214 PRO A N 1
ATOM 1658 C CA . PRO A 1 214 ? -1.588 -8.490 9.220 1.00 86.88 214 PRO A CA 1
ATOM 1659 C C . PRO A 1 214 ? -2.658 -8.530 8.122 1.00 86.88 214 PRO A C 1
ATOM 1661 O O . PRO A 1 214 ? -2.331 -8.749 6.956 1.00 86.88 214 PRO A O 1
ATOM 1664 N N . ALA A 1 215 ? -3.924 -8.261 8.460 1.00 88.06 215 ALA A N 1
ATOM 1665 C CA . ALA A 1 215 ? -5.021 -8.273 7.494 1.00 88.06 215 ALA A CA 1
ATOM 1666 C C . ALA A 1 215 ? -4.842 -7.173 6.435 1.00 88.06 215 ALA A C 1
ATOM 1668 O O . ALA A 1 215 ? -4.913 -7.435 5.231 1.00 88.06 215 ALA A O 1
ATOM 1669 N N . PHE A 1 216 ? -4.510 -5.955 6.868 1.00 87.50 216 PHE A N 1
ATOM 1670 C CA . PHE A 1 216 ? -4.212 -4.851 5.955 1.00 87.50 216 PHE A CA 1
ATOM 1671 C C . PHE A 1 216 ? -2.958 -5.102 5.110 1.00 87.50 216 PHE A C 1
ATOM 1673 O O . PHE A 1 216 ? -2.947 -4.756 3.927 1.00 87.50 216 PHE A O 1
ATOM 1680 N N . ALA A 1 217 ? -1.928 -5.743 5.671 1.00 89.94 217 ALA A N 1
ATOM 1681 C CA . ALA A 1 217 ? -0.733 -6.118 4.918 1.00 89.94 217 ALA A CA 1
ATOM 1682 C C . ALA A 1 217 ? -1.065 -7.091 3.773 1.00 89.94 217 ALA A C 1
ATOM 1684 O O . ALA A 1 217 ? -0.621 -6.883 2.642 1.00 89.94 217 ALA A O 1
ATOM 1685 N N . ILE A 1 218 ? -1.899 -8.104 4.030 1.00 89.19 218 ILE A N 1
ATOM 1686 C CA . ILE A 1 218 ? -2.349 -9.062 3.008 1.00 89.19 218 ILE A CA 1
ATOM 1687 C C . ILE A 1 218 ? -3.151 -8.355 1.908 1.00 89.19 218 ILE A C 1
ATOM 1689 O O . ILE A 1 218 ? -2.901 -8.595 0.724 1.00 89.19 218 ILE A O 1
ATOM 1693 N N . VAL A 1 219 ? -4.069 -7.450 2.269 1.00 88.81 219 VAL A N 1
ATOM 1694 C CA . VAL A 1 219 ? -4.853 -6.664 1.298 1.00 88.81 219 VAL A CA 1
ATOM 1695 C C . VAL A 1 219 ? -3.945 -5.784 0.439 1.00 88.81 219 VAL A C 1
ATOM 1697 O O . VAL A 1 219 ? -4.113 -5.740 -0.780 1.00 88.81 219 VAL A O 1
ATOM 1700 N N . TYR A 1 220 ? -2.952 -5.126 1.041 1.00 92.00 220 TYR A N 1
ATOM 1701 C CA . TYR A 1 220 ? -2.007 -4.274 0.321 1.00 92.00 220 TYR A CA 1
ATOM 1702 C C . TYR A 1 220 ? -1.131 -5.072 -0.651 1.00 92.00 220 TYR A C 1
ATOM 1704 O O . TYR A 1 220 ? -1.015 -4.702 -1.819 1.00 92.00 220 TYR A O 1
ATOM 1712 N N . VAL A 1 221 ? -0.550 -6.189 -0.204 1.00 92.75 221 VAL A N 1
ATOM 1713 C CA . VAL A 1 221 ? 0.302 -7.041 -1.050 1.00 92.75 221 VAL A CA 1
ATOM 1714 C C . VAL A 1 221 ? -0.510 -7.659 -2.184 1.00 92.75 221 VAL A C 1
ATOM 1716 O O . VAL A 1 221 ? -0.092 -7.600 -3.339 1.00 92.75 221 VAL A O 1
ATOM 1719 N N . THR A 1 222 ? -1.689 -8.203 -1.884 1.00 88.12 222 THR A N 1
ATOM 1720 C CA . THR A 1 222 ? -2.541 -8.855 -2.887 1.00 88.12 222 THR A CA 1
ATOM 1721 C C . THR A 1 222 ? -3.099 -7.836 -3.874 1.00 88.12 222 THR A C 1
ATOM 1723 O O . THR A 1 222 ? -3.009 -8.045 -5.081 1.00 88.12 222 THR A O 1
ATOM 1726 N N . GLY A 1 223 ? -3.605 -6.698 -3.394 1.00 88.00 223 GLY A N 1
ATOM 1727 C CA . GLY A 1 223 ? -4.093 -5.607 -4.239 1.00 88.00 223 GLY A CA 1
ATOM 1728 C C . GLY A 1 223 ? -2.984 -4.991 -5.094 1.00 88.00 223 GLY A C 1
ATOM 1729 O O . GLY A 1 223 ? -3.183 -4.743 -6.284 1.00 88.00 223 GLY A O 1
ATOM 1730 N N . GLY A 1 224 ? -1.788 -4.813 -4.531 1.00 85.56 224 GLY A N 1
ATOM 1731 C CA . GLY A 1 224 ? -0.597 -4.363 -5.250 1.00 85.56 224 GLY A CA 1
ATOM 1732 C C . GLY A 1 224 ? -0.151 -5.356 -6.323 1.00 85.56 224 GLY A C 1
ATOM 1733 O O . GLY A 1 224 ? 0.133 -4.961 -7.451 1.00 85.56 224 GLY A O 1
ATOM 1734 N N . PHE A 1 225 ? -0.155 -6.656 -6.023 1.00 85.81 225 PHE A N 1
ATOM 1735 C CA . PHE A 1 225 ? 0.155 -7.697 -7.002 1.00 85.81 225 PHE A CA 1
ATOM 1736 C C . PHE A 1 225 ? -0.891 -7.752 -8.118 1.00 85.81 225 PHE A C 1
ATOM 1738 O O . PHE A 1 225 ? -0.528 -7.815 -9.289 1.00 85.81 225 PHE A O 1
ATOM 1745 N N . LEU A 1 226 ? -2.179 -7.664 -7.777 1.00 85.56 226 LEU A N 1
ATOM 1746 C CA . LEU A 1 226 ? -3.285 -7.702 -8.730 1.00 85.56 226 LEU A CA 1
ATOM 1747 C C . LEU A 1 226 ? -3.238 -6.492 -9.665 1.00 85.56 226 LEU A C 1
ATOM 1749 O O . LEU A 1 226 ? -3.237 -6.644 -10.883 1.00 85.56 226 LEU A O 1
ATOM 1753 N N . THR A 1 227 ? -3.109 -5.289 -9.108 1.00 80.25 227 THR A N 1
ATOM 1754 C CA . THR A 1 227 ? -2.954 -4.064 -9.900 1.00 80.25 227 THR A CA 1
ATOM 1755 C C . THR A 1 227 ? -1.685 -4.111 -10.742 1.00 80.25 227 THR A C 1
ATOM 1757 O O . THR A 1 227 ? -1.747 -3.832 -11.931 1.00 80.25 227 THR A O 1
ATOM 1760 N N . ASN A 1 228 ? -0.549 -4.556 -10.205 1.00 77.75 228 ASN A N 1
ATOM 1761 C CA . ASN A 1 228 ? 0.677 -4.675 -10.987 1.00 77.75 228 ASN A CA 1
ATOM 1762 C C . ASN A 1 228 ? 0.605 -5.776 -12.056 1.00 77.75 228 ASN A C 1
ATOM 1764 O O . ASN A 1 228 ? 1.260 -5.644 -13.080 1.00 77.75 228 ASN A O 1
ATOM 1768 N N . PHE A 1 229 ? -0.178 -6.840 -11.868 1.00 77.06 229 PHE A N 1
ATOM 1769 C CA . PHE A 1 229 ? -0.358 -7.912 -12.851 1.00 77.06 229 PHE A CA 1
ATOM 1770 C C . PHE A 1 229 ? -1.339 -7.515 -13.962 1.00 77.06 229 PHE A C 1
ATOM 1772 O O . PHE A 1 229 ? -1.035 -7.699 -15.139 1.00 77.06 229 PHE A O 1
ATOM 1779 N N . PHE A 1 230 ? -2.479 -6.911 -13.611 1.00 70.25 230 PHE A N 1
ATOM 1780 C CA . PHE A 1 230 ? -3.494 -6.463 -14.571 1.00 70.25 230 PHE A CA 1
ATOM 1781 C C . PHE A 1 230 ? -3.127 -5.154 -15.273 1.00 70.25 230 PHE A C 1
ATOM 1783 O O . PHE A 1 230 ? -3.420 -4.997 -16.457 1.00 70.25 230 PHE A O 1
ATOM 1790 N N . LEU A 1 231 ? -2.470 -4.221 -14.576 1.00 58.47 231 LEU A N 1
ATOM 1791 C CA . LEU A 1 231 ? -1.980 -2.971 -15.157 1.00 58.47 231 LEU A CA 1
ATOM 1792 C C . LEU A 1 231 ? -0.534 -3.064 -15.648 1.00 58.47 231 LEU A C 1
ATOM 1794 O O . LEU A 1 231 ? -0.080 -2.094 -16.250 1.00 58.47 231 LEU A O 1
ATOM 1798 N N . SER A 1 232 ? 0.184 -4.186 -15.465 1.00 50.88 232 SER A N 1
ATOM 1799 C CA . SER A 1 232 ? 1.505 -4.364 -16.088 1.00 50.88 232 SER A CA 1
ATOM 1800 C C . SER A 1 232 ? 1.356 -4.248 -17.602 1.00 50.88 232 SER A C 1
ATOM 1802 O O . SER A 1 232 ? 0.814 -5.157 -18.242 1.00 50.88 232 SER A O 1
ATOM 1804 N N . PRO A 1 233 ? 1.873 -3.176 -18.228 1.00 48.03 233 PRO A N 1
ATOM 1805 C CA . PRO A 1 233 ? 1.871 -3.069 -19.670 1.00 48.03 233 PRO A CA 1
ATOM 1806 C C . PRO A 1 233 ? 2.930 -4.050 -20.164 1.00 48.03 233 PRO A C 1
ATOM 1808 O O . PRO A 1 233 ? 4.124 -3.751 -20.176 1.00 48.03 233 PRO A O 1
ATOM 1811 N N . GLY A 1 234 ? 2.499 -5.268 -20.493 1.00 47.00 234 GLY A N 1
ATOM 1812 C CA . GLY A 1 234 ? 3.376 -6.404 -20.750 1.00 47.00 234 GLY A CA 1
ATOM 1813 C C . GLY A 1 234 ? 4.542 -6.049 -21.666 1.00 47.00 234 GLY A C 1
ATOM 1814 O O . GLY A 1 234 ? 4.347 -5.888 -22.865 1.00 47.00 234 GLY A O 1
ATOM 1815 N N . LYS A 1 235 ? 5.751 -5.920 -21.100 1.00 50.38 235 LYS A N 1
ATOM 1816 C CA . LYS A 1 235 ? 7.054 -5.777 -21.786 1.00 50.38 235 LYS A CA 1
ATOM 1817 C C . LYS A 1 235 ? 7.088 -4.840 -23.010 1.00 50.38 235 LYS A C 1
ATOM 1819 O O . LYS A 1 235 ? 7.967 -4.976 -23.862 1.00 50.38 235 LYS A O 1
ATOM 1824 N N . ARG A 1 236 ? 6.153 -3.900 -23.161 1.00 50.31 236 ARG A N 1
ATOM 1825 C CA . ARG A 1 236 ? 6.006 -3.117 -24.389 1.00 50.31 236 ARG A CA 1
ATOM 1826 C C . ARG A 1 236 ? 5.955 -1.641 -24.064 1.00 50.31 236 ARG A C 1
ATOM 1828 O O . ARG A 1 236 ? 4.950 -1.095 -23.638 1.00 50.31 236 ARG A O 1
ATOM 1835 N N . ALA A 1 237 ? 7.061 -1.030 -24.463 1.00 54.62 237 ALA A N 1
ATOM 1836 C CA . ALA A 1 237 ? 7.170 0.334 -24.920 1.00 54.62 237 ALA A CA 1
ATOM 1837 C C . ALA A 1 237 ? 7.499 1.407 -23.869 1.00 54.62 237 ALA A C 1
ATOM 1839 O O . ALA A 1 237 ? 6.726 2.336 -23.646 1.00 54.62 237 ALA A O 1
ATOM 1840 N N . VAL A 1 238 ? 8.728 1.338 -23.344 1.00 56.16 238 VAL A N 1
ATOM 1841 C CA . VAL A 1 238 ? 9.450 2.455 -22.708 1.00 56.16 238 VAL A CA 1
ATOM 1842 C C . VAL A 1 238 ? 9.116 3.785 -23.416 1.00 56.16 238 VAL A C 1
ATOM 1844 O O . VAL A 1 238 ? 9.337 3.919 -24.625 1.00 56.16 238 VAL A O 1
ATOM 1847 N N . GLY A 1 239 ? 8.508 4.732 -22.695 1.00 60.34 239 GLY A N 1
ATOM 1848 C CA . GLY A 1 239 ? 8.282 6.114 -23.138 1.00 60.34 239 GLY A CA 1
ATOM 1849 C C . GLY A 1 239 ? 6.948 6.481 -23.809 1.00 60.34 239 GLY A C 1
ATOM 1850 O O . GLY A 1 239 ? 6.741 7.659 -24.073 1.00 60.34 239 GLY A O 1
ATOM 1851 N N . GLY A 1 240 ? 6.008 5.563 -24.060 1.00 68.50 240 GLY A N 1
ATOM 1852 C CA . GLY A 1 240 ? 4.691 5.916 -24.632 1.00 68.50 240 GLY A CA 1
ATOM 1853 C C . GLY A 1 240 ? 4.720 6.432 -26.091 1.00 68.50 240 GLY A C 1
ATOM 1854 O O . GLY A 1 240 ? 5.735 6.899 -26.605 1.00 68.50 240 GLY A O 1
ATOM 1855 N N . LYS A 1 241 ? 3.592 6.332 -26.815 1.00 69.12 241 LYS A N 1
ATOM 1856 C CA . LYS A 1 241 ? 3.548 6.560 -28.282 1.00 69.12 241 LYS A CA 1
ATOM 1857 C C . LYS A 1 241 ? 3.982 7.972 -28.708 1.00 69.12 241 LYS A C 1
ATOM 1859 O O . LYS A 1 241 ? 4.781 8.105 -29.632 1.00 69.12 241 LYS A O 1
ATOM 1864 N N . ARG A 1 242 ? 3.489 9.011 -28.019 1.00 72.12 242 ARG A N 1
ATOM 1865 C CA . ARG A 1 242 ? 3.755 10.424 -28.359 1.00 72.12 242 ARG A CA 1
ATOM 1866 C C . ARG A 1 242 ? 5.216 10.822 -28.140 1.00 72.12 242 ARG A C 1
ATOM 1868 O O . ARG A 1 242 ? 5.800 11.473 -28.997 1.00 72.12 242 ARG A O 1
ATOM 1875 N N . ARG A 1 243 ? 5.833 10.400 -27.029 1.00 75.19 243 ARG A N 1
ATOM 1876 C CA . ARG A 1 243 ? 7.228 10.777 -26.737 1.00 75.19 243 ARG A CA 1
ATOM 1877 C C . ARG A 1 243 ? 8.207 10.072 -27.670 1.00 75.19 243 ARG A C 1
ATOM 1879 O O . ARG A 1 243 ? 9.150 10.696 -28.131 1.00 75.19 243 ARG A O 1
ATOM 1886 N N . ARG A 1 244 ? 7.930 8.814 -28.028 1.00 75.88 244 ARG A N 1
ATOM 1887 C CA . ARG A 1 244 ? 8.699 8.082 -29.049 1.00 75.88 244 ARG A CA 1
ATOM 1888 C C . ARG A 1 244 ? 8.688 8.784 -30.408 1.00 75.88 244 ARG A C 1
ATOM 1890 O O . ARG A 1 244 ? 9.739 8.882 -31.026 1.00 75.88 244 ARG A O 1
ATOM 1897 N N . MET A 1 245 ? 7.534 9.321 -30.818 1.00 79.56 245 MET A N 1
ATOM 1898 C CA . MET A 1 245 ? 7.427 10.105 -32.054 1.00 79.56 245 MET A CA 1
ATOM 1899 C C . MET A 1 245 ? 8.284 11.376 -31.983 1.00 79.56 245 MET A C 1
ATOM 1901 O O . MET A 1 245 ? 8.992 11.695 -32.931 1.00 79.56 245 MET A O 1
ATOM 1905 N N . GLY A 1 246 ? 8.281 12.069 -30.839 1.00 82.62 246 GLY A N 1
ATOM 1906 C CA . GLY A 1 246 ? 9.130 13.247 -30.626 1.00 82.62 246 GLY A CA 1
ATOM 1907 C C . GLY A 1 246 ? 10.624 12.947 -30.778 1.00 82.62 246 GLY A C 1
ATOM 1908 O O . GLY A 1 246 ? 11.340 13.698 -31.432 1.00 82.62 246 GLY A O 1
ATOM 1909 N N . VAL A 1 247 ? 11.083 11.814 -30.246 1.00 85.12 247 VAL A N 1
ATOM 1910 C CA . VAL A 1 247 ? 12.483 11.366 -30.362 1.00 85.12 247 VAL A CA 1
ATOM 1911 C C . VAL A 1 247 ? 12.829 10.959 -31.781 1.00 85.12 247 VAL A C 1
ATOM 1913 O O . VAL A 1 247 ? 13.885 11.327 -32.276 1.00 85.12 247 VAL A O 1
ATOM 1916 N N . TRP A 1 248 ? 11.936 10.232 -32.449 1.00 86.25 248 TRP A N 1
ATOM 1917 C CA . TRP A 1 248 ? 12.119 9.851 -33.845 1.00 86.25 248 TRP A CA 1
ATOM 1918 C C . TRP A 1 248 ? 12.262 11.083 -34.748 1.00 86.25 248 TRP A C 1
ATOM 1920 O O . TRP A 1 248 ? 13.156 11.145 -35.590 1.00 86.25 248 TRP A O 1
ATOM 1930 N N . LEU A 1 249 ? 11.428 12.105 -34.525 1.00 87.44 249 LEU A N 1
ATOM 1931 C CA . LEU A 1 249 ? 11.518 13.384 -35.228 1.00 87.44 249 LEU A CA 1
ATOM 1932 C C . LEU A 1 249 ? 12.800 14.149 -34.885 1.00 87.44 249 LEU A C 1
ATOM 1934 O O . LEU A 1 249 ? 13.400 14.736 -35.783 1.00 87.44 249 LEU A O 1
ATOM 1938 N N . ALA A 1 250 ? 13.232 14.139 -33.621 1.00 86.69 250 ALA A N 1
ATOM 1939 C CA . ALA A 1 250 ? 14.494 14.749 -33.205 1.00 86.69 250 ALA A CA 1
ATOM 1940 C C . ALA A 1 250 ? 15.694 14.059 -33.873 1.00 86.69 250 ALA A C 1
ATOM 1942 O O . ALA A 1 250 ? 16.532 14.743 -34.451 1.00 86.69 250 ALA A O 1
ATOM 1943 N N . MET A 1 251 ? 15.717 12.723 -33.909 1.00 89.31 251 MET A N 1
ATOM 1944 C CA . MET A 1 251 ? 16.750 11.929 -34.580 1.00 89.31 251 MET A CA 1
ATOM 1945 C C . MET A 1 251 ? 16.812 12.231 -36.084 1.00 89.31 251 MET A C 1
ATOM 1947 O O . MET A 1 251 ? 17.869 12.548 -36.624 1.00 89.31 251 MET A O 1
ATOM 1951 N N . ARG A 1 252 ? 15.652 12.240 -36.757 1.00 88.75 252 ARG A N 1
ATOM 1952 C CA . ARG A 1 252 ? 15.545 12.591 -38.182 1.00 88.75 252 ARG A CA 1
ATOM 1953 C C . ARG A 1 252 ? 15.963 14.036 -38.462 1.00 88.75 252 ARG A C 1
ATOM 1955 O O . ARG A 1 252 ? 16.478 14.335 -39.538 1.00 88.75 252 ARG A O 1
ATOM 1962 N N . ARG A 1 253 ? 15.718 14.949 -37.517 1.00 88.62 253 ARG A N 1
ATOM 1963 C CA . ARG A 1 253 ? 16.149 16.348 -37.609 1.00 88.62 253 ARG A CA 1
ATOM 1964 C C . ARG A 1 253 ? 17.669 16.461 -37.505 1.00 88.62 253 ARG A C 1
ATOM 1966 O O . ARG A 1 253 ? 18.238 17.150 -38.343 1.00 88.62 253 ARG A O 1
ATOM 1973 N N . VAL A 1 254 ? 18.305 15.770 -36.555 1.00 88.38 254 VAL A N 1
ATOM 1974 C CA . VAL A 1 254 ? 19.775 15.718 -36.421 1.00 88.38 254 VAL A CA 1
ATOM 1975 C C . VAL A 1 254 ? 20.406 15.216 -37.719 1.00 88.38 254 VAL A C 1
ATOM 1977 O O . VAL A 1 254 ? 21.256 15.888 -38.295 1.00 88.38 254 VAL A O 1
ATOM 1980 N N . GLU A 1 255 ? 19.926 14.083 -38.230 1.00 89.31 255 GLU A N 1
ATOM 1981 C CA . GLU A 1 255 ? 20.418 13.488 -39.474 1.00 89.31 255 GLU A CA 1
ATOM 1982 C C . GLU A 1 255 ? 20.253 14.438 -40.670 1.00 89.31 255 GLU A C 1
ATOM 1984 O O . GLU A 1 255 ? 21.201 14.686 -41.413 1.00 89.31 255 GLU A O 1
ATOM 1989 N N . ARG A 1 256 ? 19.076 15.058 -40.827 1.00 88.00 256 ARG A N 1
ATOM 1990 C CA . ARG A 1 256 ? 18.835 16.026 -41.905 1.00 88.00 256 ARG A CA 1
ATOM 1991 C C . ARG A 1 256 ? 19.755 17.244 -41.805 1.00 88.00 256 ARG A C 1
ATOM 1993 O O . ARG A 1 256 ? 20.260 17.683 -42.833 1.00 88.00 256 ARG A O 1
ATOM 2000 N N . LEU A 1 257 ? 19.962 17.797 -40.610 1.00 85.81 257 LEU A N 1
ATOM 2001 C CA . LEU A 1 257 ? 20.844 18.951 -40.402 1.00 85.81 257 LEU A CA 1
ATOM 2002 C C . LEU A 1 257 ? 22.294 18.608 -40.758 1.00 85.81 257 LEU A C 1
ATOM 2004 O O . LEU A 1 257 ? 22.961 19.391 -41.434 1.00 85.81 257 LEU A O 1
ATOM 2008 N N . LEU A 1 258 ? 22.752 17.411 -40.388 1.00 83.00 258 LEU A N 1
ATOM 2009 C CA . LEU A 1 258 ? 24.083 16.920 -40.733 1.00 83.00 258 LEU A CA 1
ATOM 2010 C C . LEU A 1 258 ? 24.227 16.573 -42.223 1.00 83.00 258 LEU A C 1
ATOM 2012 O O . LEU A 1 258 ? 25.330 16.659 -42.745 1.00 83.00 258 LEU A O 1
ATOM 2016 N N . ILE A 1 259 ? 23.164 16.226 -42.953 1.00 83.69 259 ILE A N 1
ATOM 2017 C CA . ILE A 1 259 ? 23.2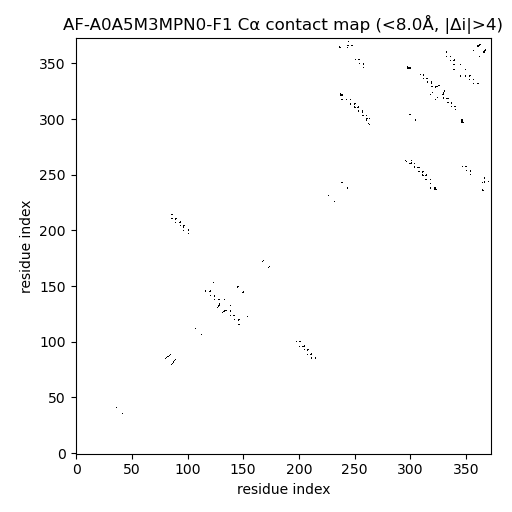31 15.931 -44.401 1.00 83.69 259 ILE A CA 1
ATOM 2018 C C . ILE A 1 259 ? 23.083 17.195 -45.263 1.00 83.69 259 ILE A C 1
ATOM 2020 O O . ILE A 1 259 ? 23.797 17.353 -46.250 1.00 83.69 259 ILE A O 1
ATOM 2024 N N . VAL A 1 260 ? 22.182 18.108 -44.899 1.00 79.81 260 VAL A N 1
ATOM 2025 C CA . VAL A 1 260 ? 21.780 19.253 -45.742 1.00 79.81 260 VAL A CA 1
ATOM 2026 C C . VAL A 1 260 ? 22.566 20.531 -45.422 1.00 79.81 260 VAL A C 1
ATOM 2028 O O . VAL A 1 260 ? 22.369 21.546 -46.080 1.00 79.81 260 VAL A O 1
ATOM 2031 N N . SER A 1 261 ? 23.475 20.500 -44.441 1.00 66.06 261 SER A N 1
ATOM 2032 C CA . SER A 1 261 ? 24.291 21.663 -44.065 1.00 66.06 261 SER A CA 1
ATOM 2033 C C . SER A 1 261 ? 24.883 22.374 -45.293 1.00 66.06 261 SER A C 1
ATOM 2035 O O . SER A 1 261 ? 25.617 21.727 -46.051 1.00 66.06 261 SER A O 1
ATOM 2037 N N . PRO A 1 262 ? 24.570 23.671 -45.506 1.00 59.16 262 PRO A N 1
ATOM 2038 C CA . PRO A 1 262 ? 25.116 24.425 -46.622 1.00 59.16 262 PRO A CA 1
ATOM 2039 C C . PRO A 1 262 ? 26.634 24.449 -46.476 1.00 59.16 262 PRO A C 1
ATOM 2041 O O . PRO A 1 262 ? 27.158 24.780 -45.412 1.00 59.16 262 PRO A O 1
ATOM 2044 N N . ARG A 1 263 ? 27.332 24.035 -47.536 1.00 55.97 263 ARG A N 1
ATOM 2045 C CA . ARG A 1 263 ? 28.793 24.084 -47.607 1.00 55.97 263 ARG A CA 1
ATOM 2046 C C . ARG A 1 263 ? 29.198 25.537 -47.363 1.00 55.97 263 ARG A C 1
ATOM 2048 O O . ARG A 1 263 ? 28.675 26.421 -48.039 1.00 55.97 263 ARG A O 1
ATOM 2055 N N . SER A 1 2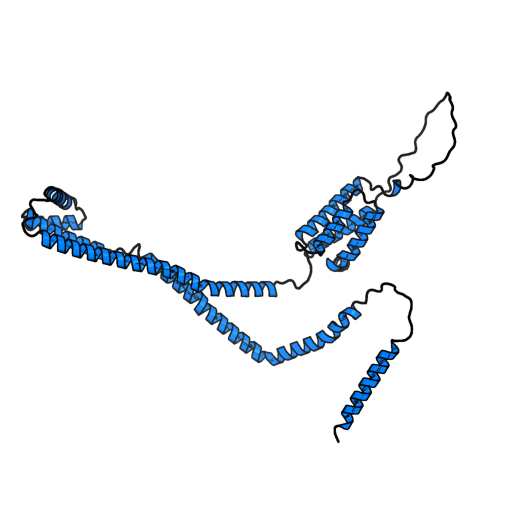64 ? 30.060 25.780 -46.381 1.00 50.34 264 SER A N 1
ATOM 2056 C CA . SER A 1 264 ? 30.693 27.083 -46.193 1.00 50.34 264 SER A CA 1
ATOM 2057 C C . SER A 1 264 ? 31.310 27.490 -47.531 1.00 50.34 264 SER A C 1
ATOM 2059 O O . SER A 1 264 ? 32.203 26.819 -48.047 1.00 50.34 264 SER A O 1
ATOM 2061 N N . LEU A 1 265 ? 30.761 28.535 -48.150 1.00 46.00 265 LEU A N 1
ATOM 2062 C CA . LEU A 1 265 ? 31.397 29.170 -49.297 1.00 46.00 265 LEU A CA 1
ATOM 2063 C C . LEU A 1 265 ? 32.738 29.728 -48.795 1.00 46.00 265 LEU A C 1
ATOM 2065 O O . LEU A 1 265 ? 32.728 30.441 -47.789 1.00 46.00 265 LEU A O 1
ATOM 2069 N N . PRO A 1 266 ? 33.876 29.397 -49.428 1.00 48.34 266 PRO A N 1
ATOM 2070 C CA . PRO A 1 266 ? 35.136 30.044 -49.106 1.00 48.34 266 PRO A CA 1
ATOM 2071 C C . PRO A 1 266 ? 34.999 31.525 -49.459 1.00 48.34 266 PRO A C 1
ATOM 2073 O O . PRO A 1 266 ? 34.807 31.877 -50.624 1.00 48.34 266 PRO A O 1
ATOM 2076 N N . THR A 1 267 ? 35.048 32.394 -48.457 1.00 49.75 267 THR A N 1
ATOM 2077 C CA . THR A 1 267 ? 35.106 33.844 -48.649 1.00 49.75 267 THR A CA 1
ATOM 2078 C C . THR A 1 267 ? 36.523 34.222 -49.086 1.00 49.75 267 THR A C 1
ATOM 2080 O O . THR A 1 267 ? 37.267 34.769 -48.292 1.00 49.75 267 THR A O 1
ATOM 2083 N N . ASP A 1 268 ? 36.908 33.897 -50.322 1.00 52.94 268 ASP A N 1
ATOM 2084 C CA . ASP A 1 268 ? 38.197 34.291 -50.912 1.00 52.94 268 ASP A CA 1
ATOM 2085 C C . ASP A 1 268 ? 38.061 34.521 -52.431 1.00 52.94 268 ASP A C 1
ATOM 2087 O O . ASP A 1 268 ? 38.525 33.701 -53.213 1.00 52.94 268 ASP A O 1
ATOM 2091 N N . VAL A 1 269 ? 37.429 35.624 -52.875 1.00 49.94 269 VAL A N 1
ATOM 2092 C CA . VAL A 1 269 ? 37.754 36.301 -54.159 1.00 49.94 269 VAL A CA 1
ATOM 2093 C C . VAL A 1 269 ? 37.367 37.798 -54.099 1.00 49.94 269 VAL A C 1
ATOM 2095 O O . VAL A 1 269 ? 36.221 38.140 -53.824 1.00 49.94 269 VAL A O 1
ATOM 2098 N N . ALA A 1 270 ? 38.352 38.671 -54.352 1.00 51.62 270 ALA A N 1
ATOM 2099 C CA . ALA A 1 270 ? 38.379 40.142 -54.232 1.00 51.62 270 ALA A CA 1
ATOM 2100 C C . ALA A 1 270 ? 37.726 40.928 -55.410 1.00 51.62 270 ALA A C 1
ATOM 2102 O O . ALA A 1 270 ? 37.136 40.320 -56.302 1.00 51.62 270 ALA A O 1
ATOM 2103 N N . PRO A 1 271 ? 37.899 42.272 -55.489 1.00 49.00 271 PRO A N 1
ATOM 2104 C CA . PRO A 1 271 ? 38.898 42.724 -56.463 1.00 49.00 271 PRO A CA 1
ATOM 2105 C C . PRO A 1 271 ? 39.846 43.834 -55.980 1.00 49.00 271 PRO A C 1
ATOM 2107 O O . PRO A 1 271 ? 39.499 44.779 -55.277 1.00 49.00 271 PRO A O 1
ATOM 2110 N N . SER A 1 272 ? 41.074 43.671 -56.454 1.00 42.44 272 SER A N 1
ATOM 2111 C CA . SER A 1 272 ? 42.244 44.537 -56.411 1.00 42.44 272 SER A CA 1
ATOM 2112 C C . SER A 1 272 ? 42.057 45.906 -57.073 1.00 42.44 272 SER A C 1
ATOM 2114 O O . SER A 1 272 ? 41.588 45.988 -58.208 1.00 42.44 272 SER A O 1
ATOM 2116 N N . LEU A 1 273 ? 42.610 46.942 -56.440 1.00 44.28 273 LEU A N 1
ATOM 2117 C CA . LEU A 1 273 ? 43.154 48.131 -57.100 1.00 44.28 273 LEU A CA 1
ATOM 2118 C C . LEU A 1 273 ? 44.616 48.277 -56.644 1.00 44.28 273 LEU A C 1
ATOM 2120 O O . LEU A 1 273 ? 44.884 48.499 -55.468 1.00 44.28 273 LEU A O 1
ATOM 2124 N N . SER A 1 274 ? 45.557 48.085 -57.568 1.00 44.56 274 SER A N 1
ATOM 2125 C CA . SER A 1 274 ? 46.992 48.396 -57.408 1.00 44.56 274 SER A CA 1
ATOM 2126 C C . SER A 1 274 ? 47.285 49.772 -58.045 1.00 44.56 274 SER A C 1
ATOM 2128 O O . SER A 1 274 ? 46.469 50.210 -58.861 1.00 44.56 274 SER A O 1
ATOM 2130 N N . PRO A 1 275 ? 48.408 50.463 -57.731 1.00 52.28 275 PRO A N 1
ATOM 2131 C CA . PRO A 1 275 ? 49.722 50.070 -58.274 1.00 52.28 275 PRO A CA 1
ATOM 2132 C C . PRO A 1 275 ? 50.952 50.240 -57.332 1.00 52.28 275 PRO A C 1
ATOM 2134 O O . PRO A 1 275 ? 51.020 51.169 -56.540 1.00 52.28 275 PRO A O 1
ATOM 2137 N N . SER A 1 276 ? 51.899 49.295 -57.478 1.00 37.53 276 SER A N 1
ATOM 2138 C CA . SER A 1 276 ? 53.392 49.262 -57.384 1.00 37.53 276 SER A CA 1
ATOM 2139 C C . SER A 1 276 ? 54.246 50.503 -56.995 1.00 37.53 276 SER A C 1
ATOM 2141 O O . SER A 1 276 ? 53.748 51.617 -57.111 1.00 37.53 276 SER A O 1
ATOM 2143 N N . PRO A 1 277 ? 55.600 50.393 -56.796 1.00 62.81 277 PRO A N 1
ATOM 2144 C CA . PRO A 1 277 ? 56.487 49.241 -56.459 1.00 62.81 277 PRO A CA 1
ATOM 2145 C C . PRO A 1 277 ? 57.615 49.542 -55.414 1.00 62.81 277 PRO A C 1
ATOM 2147 O O . PRO A 1 277 ? 57.997 50.693 -55.225 1.00 62.81 277 PRO A O 1
ATOM 2150 N N . SER A 1 278 ? 58.268 48.511 -54.841 1.00 39.53 278 SER A N 1
ATOM 2151 C CA . SER A 1 278 ? 59.755 48.373 -54.788 1.00 39.53 278 SER A CA 1
ATOM 2152 C C . SER A 1 278 ? 60.251 47.139 -53.999 1.00 39.53 278 SER A C 1
ATOM 2154 O O . SER A 1 278 ? 59.499 46.612 -53.181 1.00 39.53 278 SER A O 1
ATOM 2156 N N . PRO A 1 279 ? 61.486 46.646 -54.264 1.00 61.88 279 PRO A N 1
ATOM 2157 C CA . PRO A 1 279 ? 61.873 45.239 -54.093 1.00 61.88 279 PRO A CA 1
ATOM 2158 C C . PRO A 1 279 ? 62.986 44.993 -53.049 1.00 61.88 279 PRO A C 1
ATOM 2160 O O . PRO A 1 279 ? 63.851 45.838 -52.859 1.00 61.88 279 PRO A O 1
ATOM 2163 N N . ALA A 1 280 ? 63.015 43.800 -52.442 1.00 34.34 280 ALA A N 1
ATOM 2164 C CA . ALA A 1 280 ? 64.209 43.134 -51.878 1.00 34.34 280 ALA A CA 1
ATOM 2165 C C . ALA A 1 280 ? 63.787 41.734 -51.379 1.00 34.34 280 ALA A C 1
ATOM 2167 O O . ALA A 1 280 ? 62.979 41.616 -50.468 1.00 34.34 280 ALA A O 1
ATOM 2168 N N . ALA A 1 281 ? 64.081 40.669 -52.127 1.00 33.50 281 ALA A N 1
ATOM 2169 C CA . ALA A 1 281 ? 65.254 39.804 -51.944 1.00 33.50 281 ALA A CA 1
ATOM 2170 C C . ALA A 1 281 ? 65.155 38.854 -50.731 1.00 33.50 281 ALA A C 1
ATOM 2172 O O . ALA A 1 281 ? 65.419 39.255 -49.606 1.00 33.50 281 ALA A O 1
ATOM 2173 N N . ALA A 1 282 ? 64.838 37.580 -50.986 1.00 36.50 282 ALA A N 1
ATOM 2174 C CA . ALA A 1 282 ? 65.743 36.449 -50.733 1.00 36.50 282 ALA A CA 1
ATOM 2175 C C . ALA A 1 282 ? 65.013 35.116 -50.965 1.00 36.50 282 ALA A C 1
ATOM 2177 O O . ALA A 1 282 ? 64.058 34.758 -50.280 1.00 36.50 282 ALA A O 1
ATOM 2178 N N . THR A 1 283 ? 65.501 34.386 -51.958 1.00 34.91 283 THR A N 1
ATOM 2179 C CA . THR A 1 283 ? 65.139 33.012 -52.289 1.00 34.91 283 THR A CA 1
ATOM 2180 C C . THR A 1 283 ? 65.895 32.066 -51.361 1.00 34.91 283 THR A C 1
ATOM 2182 O O . THR A 1 283 ? 67.121 32.068 -51.408 1.00 34.91 283 THR A O 1
ATOM 2185 N N . THR A 1 284 ? 65.195 31.202 -50.619 1.00 40.25 284 THR A N 1
ATOM 2186 C CA . THR A 1 284 ? 65.749 29.896 -50.227 1.00 40.25 284 THR A CA 1
ATOM 2187 C C . THR A 1 284 ? 64.662 28.827 -50.273 1.00 40.25 284 THR A C 1
ATOM 2189 O O . THR A 1 284 ? 63.683 28.833 -49.533 1.00 40.25 284 THR A O 1
ATOM 2192 N N . THR A 1 285 ? 64.871 27.924 -51.215 1.00 35.06 285 THR A N 1
ATOM 2193 C CA . THR A 1 285 ? 64.199 26.665 -51.518 1.00 35.06 285 THR A CA 1
ATOM 2194 C C . THR A 1 285 ? 64.403 25.637 -50.398 1.00 35.06 285 THR A C 1
ATOM 2196 O O . THR A 1 285 ? 65.513 25.528 -49.886 1.00 35.06 285 THR A O 1
ATOM 2199 N N . GLY A 1 286 ? 63.392 24.810 -50.087 1.00 30.25 286 GLY A N 1
ATOM 2200 C CA . GLY A 1 286 ? 63.628 23.547 -49.366 1.00 30.25 286 GLY A CA 1
ATOM 2201 C C . GLY A 1 286 ? 62.483 23.003 -48.508 1.00 30.25 286 GLY A C 1
ATOM 2202 O O . GLY A 1 286 ? 62.521 23.119 -47.293 1.00 30.25 286 GLY A O 1
ATOM 2203 N N . SER A 1 287 ? 61.504 22.360 -49.154 1.00 37.66 287 SER A N 1
ATOM 2204 C CA . SER A 1 287 ? 60.743 21.191 -48.661 1.00 37.66 287 SER A CA 1
ATOM 2205 C C . SER A 1 287 ? 60.254 21.153 -47.199 1.00 37.66 287 SER A C 1
ATOM 2207 O O . SER A 1 287 ? 60.949 20.662 -46.317 1.00 37.66 287 SER A O 1
ATOM 2209 N N . THR A 1 288 ? 58.976 21.480 -46.984 1.00 36.12 288 THR A N 1
ATOM 2210 C CA . THR A 1 288 ? 57.997 20.618 -46.281 1.00 36.12 288 THR A CA 1
ATOM 2211 C C . THR A 1 288 ? 56.614 21.092 -46.720 1.00 36.12 288 THR A C 1
ATOM 2213 O O . THR A 1 288 ? 56.014 21.993 -46.143 1.00 36.12 288 THR A O 1
ATOM 2216 N N . GLN A 1 289 ? 56.160 20.552 -47.846 1.00 36.12 289 GLN A N 1
ATOM 2217 C CA . GLN A 1 289 ? 54.836 20.793 -48.399 1.00 36.12 289 GLN A CA 1
ATOM 2218 C C . GLN A 1 289 ? 54.019 19.516 -48.181 1.00 36.12 289 GLN A C 1
ATOM 2220 O O . GLN A 1 289 ? 54.527 18.436 -48.464 1.00 36.12 289 GLN A O 1
ATOM 2225 N N . GLN A 1 290 ? 52.771 19.699 -47.732 1.00 38.03 290 GLN A N 1
ATOM 2226 C CA . GLN A 1 290 ? 51.688 18.727 -47.483 1.00 38.03 290 GLN A CA 1
ATOM 2227 C C . GLN A 1 290 ? 51.428 18.417 -46.006 1.00 38.03 290 GLN A C 1
ATOM 2229 O O . GLN A 1 290 ? 51.908 17.409 -45.508 1.00 38.03 290 GLN A O 1
ATOM 2234 N N . GLN A 1 291 ? 50.598 19.241 -45.344 1.00 37.59 291 GLN A N 1
ATOM 2235 C CA . GLN A 1 291 ? 49.646 18.792 -44.305 1.00 37.59 291 GLN A CA 1
ATOM 2236 C C . GLN A 1 291 ? 48.748 19.930 -43.767 1.00 37.59 291 GLN A C 1
ATOM 2238 O O . GLN A 1 291 ? 48.675 20.131 -42.566 1.00 37.59 291 GLN A O 1
ATOM 2243 N N . HIS A 1 292 ? 48.034 20.695 -44.607 1.00 36.22 292 HIS A N 1
ATOM 2244 C CA . HIS A 1 292 ? 46.883 21.468 -44.091 1.00 36.22 292 HIS A CA 1
ATOM 2245 C C . HIS A 1 292 ? 45.945 22.002 -45.185 1.00 36.22 292 HIS A C 1
ATOM 2247 O O . HIS A 1 292 ? 45.848 23.201 -45.405 1.00 36.22 292 HIS A O 1
ATOM 2253 N N . LEU A 1 293 ? 45.272 21.114 -45.924 1.00 38.38 293 LEU A N 1
ATOM 2254 C CA . LEU A 1 293 ? 44.245 21.499 -46.913 1.00 38.38 293 LEU A CA 1
ATOM 2255 C C . LEU A 1 293 ? 43.024 20.550 -46.893 1.00 38.38 293 LEU A C 1
ATOM 2257 O O . LEU A 1 293 ? 42.341 20.397 -47.901 1.00 38.38 293 LEU A O 1
ATOM 2261 N N . GLN A 1 294 ? 42.732 19.904 -45.753 1.00 42.38 294 GLN A N 1
ATOM 2262 C CA . GLN A 1 294 ? 41.533 19.055 -45.589 1.00 42.38 294 GLN A CA 1
ATOM 2263 C C . GLN A 1 294 ? 40.487 19.596 -44.588 1.00 42.38 294 GLN A C 1
ATOM 2265 O O . GLN A 1 294 ? 39.345 19.149 -44.632 1.00 42.38 294 GLN A O 1
ATOM 2270 N N . ASP A 1 295 ? 40.791 20.625 -43.787 1.00 44.81 295 ASP A N 1
ATOM 2271 C CA . ASP A 1 295 ? 39.905 21.073 -42.689 1.00 44.81 295 ASP A CA 1
ATOM 2272 C C . ASP A 1 295 ? 38.690 21.931 -43.096 1.00 44.81 295 ASP A C 1
ATOM 2274 O O . ASP A 1 295 ? 37.792 22.177 -42.292 1.00 44.81 295 ASP A O 1
ATOM 2278 N N . GLY A 1 296 ? 38.583 22.361 -44.356 1.00 47.53 296 GLY A N 1
ATOM 2279 C CA . GLY A 1 296 ? 37.453 23.194 -44.798 1.00 47.53 296 GLY A CA 1
ATOM 2280 C C . GLY A 1 296 ? 36.131 22.438 -45.007 1.00 47.53 296 GLY A C 1
ATOM 2281 O O . GLY A 1 296 ? 35.081 23.064 -45.142 1.00 47.53 296 GLY A O 1
ATOM 2282 N N . GLY A 1 297 ? 36.166 21.101 -45.084 1.00 53.28 297 GLY A N 1
ATOM 2283 C CA . GLY A 1 297 ? 35.003 20.268 -45.418 1.00 53.28 297 GLY A CA 1
ATOM 2284 C C . GLY A 1 297 ? 34.205 19.741 -44.223 1.00 53.28 297 GLY A C 1
ATOM 2285 O O . GLY A 1 297 ? 33.047 19.354 -44.404 1.00 53.28 297 GLY A O 1
ATOM 2286 N N . ASP A 1 298 ? 34.807 19.734 -43.030 1.00 62.28 298 ASP A N 1
ATOM 2287 C CA . ASP A 1 298 ? 34.243 19.112 -41.822 1.00 62.28 298 ASP A CA 1
ATOM 2288 C C . ASP A 1 298 ? 33.709 20.124 -40.794 1.00 62.28 298 ASP A C 1
ATOM 2290 O O . ASP A 1 298 ? 32.996 19.746 -39.861 1.00 62.28 298 ASP A O 1
ATOM 2294 N N . ALA A 1 299 ? 33.987 21.418 -40.987 1.00 66.94 299 ALA A N 1
ATOM 2295 C CA . ALA A 1 299 ? 33.508 22.479 -40.111 1.00 66.94 299 ALA A CA 1
ATOM 2296 C C . ALA A 1 299 ? 31.986 22.674 -40.248 1.00 66.94 299 ALA A C 1
ATOM 2298 O O . ALA A 1 299 ? 31.460 23.020 -41.310 1.00 66.94 299 ALA A O 1
ATOM 2299 N N . ILE A 1 300 ? 31.257 22.455 -39.152 1.00 72.62 300 ILE A N 1
ATOM 2300 C CA . ILE A 1 300 ? 29.802 22.623 -39.101 1.00 72.62 300 ILE A CA 1
ATOM 2301 C C . ILE A 1 300 ? 29.476 24.123 -38.989 1.00 72.62 300 ILE A C 1
ATOM 2303 O O . ILE A 1 300 ? 29.977 24.779 -38.074 1.00 72.62 300 ILE A O 1
ATOM 2307 N N . PRO A 1 301 ? 28.602 24.682 -39.851 1.00 81.31 301 PRO A N 1
ATOM 2308 C CA . PRO A 1 301 ? 28.184 26.076 -39.738 1.00 81.31 301 PRO A CA 1
ATOM 2309 C C . PRO A 1 301 ? 27.581 26.386 -38.356 1.00 81.31 301 PRO A C 1
ATOM 2311 O O . PRO A 1 301 ? 26.826 25.564 -37.824 1.00 81.31 301 PRO A O 1
ATOM 2314 N N . PRO A 1 302 ? 27.816 27.583 -37.787 1.00 80.44 302 PRO A N 1
ATOM 2315 C CA . PRO A 1 302 ? 27.406 27.911 -36.417 1.00 80.44 302 PRO A CA 1
ATOM 2316 C C . PRO A 1 302 ? 25.885 27.821 -36.207 1.00 80.44 302 PRO A C 1
ATOM 2318 O O . PRO A 1 302 ? 25.419 27.373 -35.160 1.00 80.44 302 PRO A O 1
ATOM 2321 N N . LEU A 1 303 ? 25.093 28.158 -37.232 1.00 80.00 303 LEU A N 1
ATOM 2322 C CA . LEU A 1 303 ? 23.636 27.995 -37.209 1.00 80.00 303 LEU A CA 1
ATOM 2323 C C . LEU A 1 303 ? 23.218 26.518 -37.121 1.00 80.00 303 LEU A C 1
ATOM 2325 O O . LEU A 1 303 ? 22.335 26.165 -36.336 1.00 80.00 303 LEU A O 1
ATOM 2329 N N . THR A 1 304 ? 23.856 25.645 -37.905 1.00 82.56 304 THR A N 1
ATOM 2330 C CA . THR A 1 304 ? 23.599 24.200 -37.848 1.00 82.56 304 THR A CA 1
ATOM 2331 C C . THR A 1 304 ? 23.985 23.648 -36.479 1.00 82.56 304 THR A C 1
ATOM 2333 O O . THR A 1 304 ? 23.227 22.860 -35.916 1.00 82.56 304 THR A O 1
ATOM 2336 N N . ALA A 1 305 ? 25.111 24.091 -35.912 1.00 83.62 305 ALA A N 1
ATOM 2337 C CA . ALA A 1 305 ? 25.558 23.670 -34.587 1.00 83.62 305 ALA A CA 1
ATOM 2338 C C . ALA A 1 305 ? 24.534 24.024 -33.489 1.00 83.62 305 ALA A C 1
ATOM 2340 O O . ALA A 1 305 ? 24.200 23.173 -32.664 1.00 83.62 305 ALA A O 1
ATOM 2341 N N . GLY A 1 306 ? 23.951 25.229 -33.526 1.00 86.44 306 GLY A N 1
ATOM 2342 C CA . GLY A 1 306 ? 22.898 25.635 -32.586 1.00 86.44 306 GLY A CA 1
ATOM 2343 C C . GLY A 1 306 ? 21.614 24.802 -32.703 1.00 86.44 306 GLY A C 1
ATOM 2344 O O . GLY A 1 306 ? 21.047 24.367 -31.698 1.00 86.44 306 GLY A O 1
ATOM 2345 N N . LEU A 1 307 ? 21.164 24.517 -33.931 1.00 87.50 307 LEU A N 1
ATOM 2346 C CA . LEU A 1 307 ? 19.986 23.670 -34.168 1.00 87.50 307 LEU A CA 1
ATOM 2347 C C . LEU A 1 307 ? 20.227 22.205 -33.779 1.00 87.50 307 LEU A C 1
ATOM 2349 O O . LEU A 1 307 ? 19.314 21.545 -33.270 1.00 87.50 307 LEU A O 1
ATOM 2353 N N . LEU A 1 308 ? 21.449 21.709 -33.989 1.00 88.19 308 LEU A N 1
ATOM 2354 C CA . LEU A 1 308 ? 21.878 20.386 -33.554 1.00 88.19 308 LEU A CA 1
ATOM 2355 C C . LEU A 1 308 ? 21.778 20.291 -32.030 1.00 88.19 308 LEU A C 1
ATOM 2357 O O . LEU A 1 308 ? 21.080 19.406 -31.535 1.00 88.19 308 LEU A O 1
ATOM 2361 N N . LEU A 1 309 ? 22.349 21.245 -31.293 1.00 89.12 309 LEU A N 1
ATOM 2362 C CA . LEU A 1 309 ? 22.323 21.258 -29.828 1.00 89.12 309 LEU A CA 1
ATOM 2363 C C . LEU A 1 309 ? 20.895 21.222 -29.261 1.00 89.12 309 LEU A C 1
ATOM 2365 O O . LEU A 1 309 ? 20.603 20.452 -28.343 1.00 89.12 309 LEU A O 1
ATOM 2369 N N . LEU A 1 310 ? 19.969 21.984 -29.853 1.00 89.38 310 LEU A N 1
ATOM 2370 C CA . LEU A 1 310 ? 18.561 21.961 -29.453 1.00 89.38 310 LEU A CA 1
ATOM 2371 C C . LEU A 1 310 ? 17.940 20.572 -29.658 1.00 89.38 310 LEU A C 1
ATOM 2373 O O . LEU A 1 310 ? 17.269 20.041 -28.771 1.00 89.38 310 LEU A O 1
ATOM 2377 N N . SER A 1 311 ? 18.171 19.957 -30.820 1.00 88.56 311 SER A N 1
ATO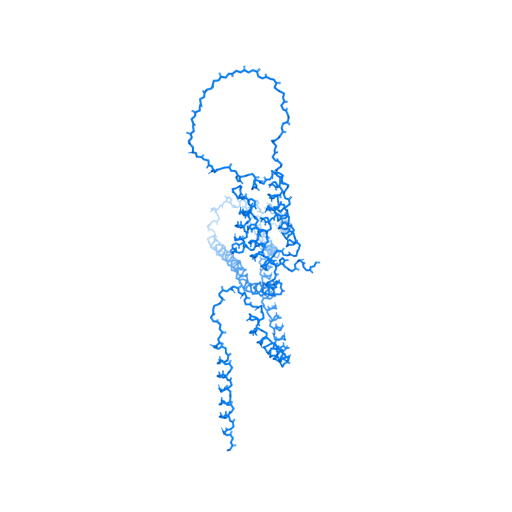M 2378 C CA . SER A 1 311 ? 17.640 18.623 -31.116 1.00 88.56 311 SER A CA 1
ATOM 2379 C C . SER A 1 311 ? 18.237 17.527 -30.227 1.00 88.56 311 SER A C 1
ATOM 2381 O O . SER A 1 311 ? 17.502 16.647 -29.780 1.00 88.56 311 SER A O 1
ATOM 2383 N N . VAL A 1 312 ? 19.521 17.624 -29.882 1.00 91.75 312 VAL A N 1
ATOM 2384 C CA . VAL A 1 312 ? 20.203 16.694 -28.973 1.00 91.75 312 VAL A CA 1
ATOM 2385 C C . VAL A 1 312 ? 19.730 16.873 -27.524 1.00 91.75 312 VAL A C 1
ATOM 2387 O O . VAL A 1 312 ? 19.485 15.889 -26.826 1.00 91.75 312 VAL A O 1
ATOM 2390 N N . THR A 1 313 ? 19.421 18.102 -27.104 1.00 91.81 313 THR A N 1
ATOM 2391 C CA . THR A 1 313 ? 18.798 18.375 -25.794 1.00 91.81 313 THR A CA 1
ATOM 2392 C C . THR A 1 313 ? 17.433 17.688 -25.655 1.00 91.81 313 THR A C 1
ATOM 2394 O O . THR A 1 313 ? 17.114 17.123 -24.605 1.00 91.81 313 THR A O 1
ATOM 2397 N N . HIS A 1 314 ? 16.630 17.657 -26.725 1.00 89.19 314 HIS A N 1
ATOM 2398 C CA . HIS A 1 314 ? 15.377 16.895 -26.741 1.00 89.19 314 HIS A CA 1
ATOM 2399 C C . HIS A 1 314 ? 15.600 15.377 -26.616 1.00 89.19 314 HIS A C 1
ATOM 2401 O O . HIS A 1 314 ? 14.819 14.705 -25.933 1.00 89.19 314 HIS A O 1
ATOM 2407 N N . LEU A 1 315 ? 16.660 14.832 -27.227 1.00 89.00 315 LEU A N 1
ATOM 2408 C CA . LEU A 1 315 ? 17.039 13.420 -27.080 1.00 89.00 315 LEU A CA 1
ATOM 2409 C C . LEU A 1 315 ? 17.444 13.103 -25.631 1.00 89.00 315 LEU A C 1
ATOM 2411 O O . LEU A 1 315 ? 16.941 12.135 -25.056 1.00 89.00 315 LEU A O 1
ATOM 2415 N N . ARG A 1 316 ? 18.263 13.957 -25.004 1.00 90.12 316 ARG A N 1
ATOM 2416 C CA . ARG A 1 316 ? 18.661 13.833 -23.591 1.00 90.12 316 ARG A CA 1
ATOM 2417 C C . ARG A 1 316 ? 17.457 13.860 -22.651 1.00 90.12 316 ARG A C 1
ATOM 2419 O O . ARG A 1 316 ? 17.280 12.956 -21.836 1.00 90.12 316 ARG A O 1
ATOM 2426 N N . GLN A 1 317 ? 16.579 14.851 -22.808 1.00 89.25 317 GLN A N 1
ATOM 2427 C CA . GLN A 1 317 ? 15.388 15.001 -21.969 1.00 89.25 317 GLN A CA 1
ATOM 2428 C C . GLN A 1 317 ? 14.453 13.787 -22.075 1.00 89.25 317 GLN A C 1
ATOM 2430 O O . GLN A 1 317 ? 13.839 13.372 -21.086 1.00 89.25 317 GLN A O 1
ATOM 2435 N N . PHE A 1 318 ? 14.328 13.199 -23.267 1.00 85.62 318 PHE A N 1
ATOM 2436 C CA . PHE A 1 318 ? 13.592 11.952 -23.425 1.00 85.62 318 PHE A CA 1
ATOM 2437 C C . PHE A 1 318 ? 14.251 10.811 -22.658 1.00 85.62 318 PHE A C 1
ATOM 2439 O O . PHE A 1 318 ? 13.546 10.086 -21.953 1.00 85.62 318 PHE A O 1
ATOM 2446 N N . ALA A 1 319 ? 15.568 10.662 -22.789 1.00 85.38 319 ALA A N 1
ATOM 2447 C CA . ALA A 1 319 ? 16.302 9.575 -22.170 1.00 85.38 319 ALA A CA 1
ATOM 2448 C C . ALA A 1 319 ? 16.183 9.599 -20.643 1.00 85.38 319 ALA A C 1
ATOM 2450 O O . ALA A 1 319 ? 15.910 8.577 -20.023 1.00 85.38 319 ALA A O 1
ATOM 2451 N N . GLU A 1 320 ? 16.293 10.772 -20.029 1.00 85.81 320 GLU A N 1
ATOM 2452 C CA . GLU A 1 320 ? 16.179 10.930 -18.577 1.00 85.81 320 GLU A CA 1
ATOM 2453 C C . GLU A 1 320 ? 14.767 10.687 -18.046 1.00 85.81 320 GLU A C 1
ATOM 245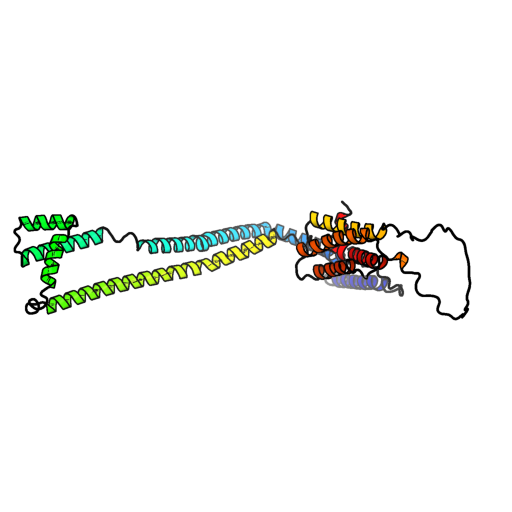5 O O . GLU A 1 320 ? 14.605 10.104 -16.978 1.00 85.81 320 GLU A O 1
ATOM 2460 N N . ARG A 1 321 ? 13.736 11.120 -18.780 1.00 83.50 321 ARG A N 1
ATOM 2461 C CA . ARG A 1 321 ? 12.342 11.040 -18.311 1.00 83.50 321 ARG A CA 1
ATOM 2462 C C . ARG A 1 321 ? 11.624 9.755 -18.693 1.00 83.50 321 ARG A C 1
ATOM 2464 O O . ARG A 1 321 ? 10.572 9.468 -18.129 1.00 83.50 321 ARG A O 1
ATOM 2471 N N . SER A 1 322 ? 12.098 9.064 -19.724 1.00 76.94 322 SER A N 1
ATOM 2472 C CA . SER A 1 322 ? 11.338 7.990 -20.368 1.00 76.94 322 SER A CA 1
ATOM 2473 C C . SER A 1 322 ? 12.021 6.632 -20.280 1.00 76.94 322 SER A C 1
ATOM 2475 O O . SER A 1 322 ? 11.304 5.636 -20.353 1.00 76.94 322 SER A O 1
ATOM 2477 N N . LEU A 1 323 ? 13.351 6.568 -20.125 1.00 80.69 323 LEU A N 1
ATOM 2478 C CA . LEU A 1 323 ? 14.073 5.314 -19.884 1.00 80.69 323 LEU A CA 1
ATOM 2479 C C . LEU A 1 323 ? 14.161 5.027 -18.375 1.00 80.69 323 LEU A C 1
ATOM 2481 O O . LEU A 1 323 ? 14.324 5.957 -17.585 1.00 80.69 323 LEU A O 1
ATOM 2485 N N . PRO A 1 324 ? 14.082 3.750 -17.955 1.00 74.75 324 PRO A N 1
ATOM 2486 C CA . PRO A 1 324 ? 14.270 3.383 -16.557 1.00 74.75 324 PRO A CA 1
ATOM 2487 C C . PRO A 1 324 ? 15.671 3.787 -16.074 1.00 74.75 324 PRO A C 1
ATOM 2489 O O . PRO A 1 324 ? 16.672 3.570 -16.767 1.00 74.75 324 PRO A O 1
ATOM 2492 N N . GLY A 1 325 ? 15.743 4.388 -14.884 1.00 70.56 325 GLY A N 1
ATOM 2493 C CA . GLY A 1 325 ? 17.008 4.769 -14.253 1.00 70.56 325 GLY A CA 1
ATOM 2494 C C . GLY A 1 325 ? 17.912 3.554 -14.012 1.00 70.56 325 GLY A C 1
ATOM 2495 O O . GLY A 1 325 ? 17.409 2.472 -13.722 1.00 70.56 325 GLY A O 1
ATOM 2496 N N . ARG A 1 326 ? 19.238 3.737 -14.141 1.00 69.06 326 ARG A N 1
ATOM 2497 C CA . ARG A 1 326 ? 20.277 2.689 -13.996 1.00 69.06 326 ARG A CA 1
ATOM 2498 C C . ARG A 1 326 ? 20.148 1.503 -14.964 1.00 69.06 326 ARG A C 1
ATOM 2500 O O . ARG A 1 326 ? 20.556 0.389 -14.654 1.00 69.06 326 ARG A O 1
ATOM 2507 N N . SER A 1 327 ? 19.535 1.720 -16.127 1.00 79.50 327 SER A N 1
ATOM 2508 C CA . SER A 1 327 ? 19.512 0.717 -17.190 1.00 79.50 327 SER A CA 1
ATOM 2509 C C . SER A 1 327 ? 20.658 0.948 -18.171 1.00 79.50 327 SER A C 1
ATOM 2511 O O . SER A 1 327 ? 20.892 2.083 -18.586 1.00 79.50 327 SER A O 1
ATOM 2513 N N . ALA A 1 328 ? 21.289 -0.138 -18.629 1.00 81.81 328 ALA A N 1
ATOM 2514 C CA . ALA A 1 328 ? 22.293 -0.093 -19.698 1.00 81.81 328 ALA A CA 1
ATOM 2515 C C . ALA A 1 328 ? 21.758 0.589 -20.976 1.00 81.81 328 ALA A C 1
ATOM 2517 O O . ALA A 1 328 ? 22.502 1.227 -21.712 1.00 81.81 328 ALA A O 1
ATOM 2518 N N . LEU A 1 329 ? 20.439 0.516 -21.208 1.00 81.44 329 LEU A N 1
ATOM 2519 C CA . LEU A 1 329 ? 19.765 1.220 -22.303 1.00 81.44 329 LEU A CA 1
ATOM 2520 C C . LEU A 1 329 ? 19.821 2.745 -22.147 1.00 81.44 329 LEU A C 1
ATOM 2522 O O . LEU A 1 329 ? 20.001 3.452 -23.132 1.00 81.44 329 LEU A O 1
ATOM 2526 N N . ARG A 1 330 ? 19.633 3.264 -20.928 1.00 85.12 330 ARG A N 1
ATOM 2527 C CA . ARG A 1 330 ? 19.718 4.704 -20.660 1.00 85.12 330 ARG A CA 1
ATOM 2528 C C . ARG A 1 330 ? 21.156 5.188 -20.770 1.00 85.12 330 ARG A C 1
ATOM 2530 O O . ARG A 1 330 ? 21.386 6.237 -21.358 1.00 85.12 330 ARG A O 1
ATOM 2537 N N . GLU A 1 331 ? 22.090 4.441 -20.195 1.00 87.75 331 GLU A N 1
ATOM 2538 C CA . GLU A 1 331 ? 23.505 4.814 -20.155 1.00 87.75 331 GLU A CA 1
ATOM 2539 C C . GLU A 1 331 ? 24.123 4.823 -21.553 1.00 87.75 331 GLU A C 1
ATOM 2541 O O . GLU A 1 331 ? 24.668 5.852 -21.945 1.00 87.75 331 GLU A O 1
ATOM 2546 N N . GLY A 1 332 ? 23.918 3.764 -22.346 1.00 87.25 332 GLY A N 1
ATOM 2547 C CA . GLY A 1 332 ? 24.401 3.715 -23.729 1.00 87.25 332 GLY A CA 1
ATOM 2548 C C . GLY A 1 332 ? 23.741 4.761 -24.634 1.00 87.25 332 GLY A C 1
ATOM 2549 O O . GLY A 1 332 ? 24.409 5.384 -25.450 1.00 87.25 332 GLY A O 1
ATOM 2550 N N . PHE A 1 333 ? 22.440 5.034 -24.463 1.00 88.75 333 PHE A N 1
ATOM 2551 C CA . PHE A 1 333 ? 21.780 6.083 -25.248 1.00 88.75 333 PHE A CA 1
ATOM 2552 C C . PHE A 1 333 ? 22.305 7.482 -24.892 1.00 88.75 333 PHE A C 1
ATOM 2554 O O . PHE A 1 333 ? 22.476 8.320 -25.771 1.00 88.75 333 PHE A O 1
ATOM 2561 N N . LEU A 1 334 ? 22.560 7.752 -23.608 1.00 90.25 334 LEU A N 1
ATOM 2562 C CA . LEU A 1 334 ? 23.141 9.022 -23.164 1.00 90.25 334 LEU A CA 1
ATOM 2563 C C . LEU A 1 334 ? 24.619 9.162 -23.547 1.00 90.25 334 LEU A C 1
ATOM 2565 O O . LEU A 1 334 ? 25.099 10.281 -23.674 1.00 90.25 334 LEU A O 1
ATOM 2569 N N . GLU A 1 335 ? 25.355 8.064 -23.696 1.00 90.81 335 GLU A N 1
ATOM 2570 C CA . GLU A 1 335 ? 26.706 8.050 -24.271 1.00 90.81 335 GLU A CA 1
ATOM 2571 C C . GLU A 1 335 ? 26.687 8.496 -25.732 1.00 90.81 335 GLU A C 1
ATOM 2573 O O . GLU A 1 335 ? 27.306 9.501 -26.055 1.00 90.81 335 GLU A O 1
ATOM 2578 N N . ASP A 1 336 ? 25.846 7.889 -26.570 1.00 89.94 336 ASP A N 1
ATOM 2579 C CA . ASP A 1 336 ? 25.708 8.312 -27.969 1.00 89.94 336 ASP A CA 1
ATOM 2580 C C . ASP A 1 336 ? 25.227 9.770 -28.117 1.00 89.94 336 ASP A C 1
ATOM 2582 O O . ASP A 1 336 ? 25.639 10.489 -29.023 1.00 89.94 336 ASP A O 1
ATOM 2586 N N . VAL A 1 337 ? 24.345 10.230 -27.223 1.00 91.38 337 VAL A N 1
ATOM 2587 C CA . VAL A 1 337 ? 23.901 11.634 -27.180 1.00 91.38 337 VAL A CA 1
ATOM 2588 C C . VAL A 1 337 ? 25.057 12.568 -26.807 1.00 91.38 337 VAL A C 1
ATOM 2590 O O . VAL A 1 337 ? 25.151 13.644 -27.388 1.00 91.38 337 VAL A O 1
ATOM 2593 N N . ARG A 1 338 ? 25.942 12.171 -25.882 1.00 90.44 338 ARG A N 1
ATOM 2594 C CA . ARG A 1 338 ? 27.145 12.942 -25.521 1.00 90.44 338 ARG A CA 1
ATOM 2595 C C . ARG A 1 338 ? 28.135 13.013 -26.682 1.00 90.44 338 ARG A C 1
ATOM 2597 O O . ARG A 1 338 ? 28.643 14.095 -26.950 1.00 90.44 338 ARG A O 1
ATOM 2604 N N . ASP A 1 339 ? 28.313 11.923 -27.422 1.00 88.69 339 ASP A N 1
ATOM 2605 C CA . ASP A 1 339 ? 29.147 11.903 -28.630 1.00 88.69 339 ASP A CA 1
ATOM 2606 C C . ASP A 1 339 ? 28.617 12.872 -29.708 1.00 88.69 339 ASP A C 1
ATOM 2608 O O . ASP A 1 339 ? 29.377 13.470 -30.459 1.00 88.69 339 ASP A O 1
ATOM 2612 N N . LEU A 1 340 ? 27.302 13.108 -29.784 1.00 87.06 340 LEU A N 1
ATOM 2613 C CA . LEU A 1 340 ? 26.750 14.118 -30.700 1.00 87.06 340 LEU A CA 1
ATOM 2614 C C . LEU A 1 340 ? 26.983 15.566 -30.236 1.00 87.06 340 LEU A C 1
ATOM 2616 O O . LEU A 1 340 ? 26.972 16.478 -31.071 1.00 87.06 340 LEU A O 1
ATOM 2620 N N . GLU A 1 341 ? 27.174 15.789 -28.934 1.00 87.50 341 GLU A N 1
ATOM 2621 C CA . GLU A 1 341 ? 27.435 17.109 -28.344 1.00 87.50 341 GLU A CA 1
ATOM 2622 C C . GLU A 1 341 ? 28.909 17.515 -28.404 1.00 87.50 341 GLU A C 1
ATOM 2624 O O . GLU A 1 341 ? 29.194 18.710 -28.331 1.00 87.50 341 GLU A O 1
ATOM 2629 N N . ASP A 1 342 ? 29.833 16.563 -28.561 1.00 86.19 342 ASP A N 1
ATOM 2630 C CA . ASP A 1 342 ? 31.268 16.843 -28.566 1.00 86.19 342 ASP A CA 1
ATOM 2631 C C . ASP A 1 342 ? 31.636 17.831 -29.698 1.00 86.19 342 ASP A C 1
ATOM 2633 O O . ASP A 1 342 ? 31.364 17.565 -30.881 1.00 86.19 342 ASP A O 1
ATOM 2637 N N . PRO A 1 343 ? 32.218 19.003 -29.378 1.00 77.69 343 PRO A N 1
ATOM 2638 C CA . PRO A 1 343 ? 32.672 19.957 -30.383 1.00 77.69 343 PRO A CA 1
ATOM 2639 C C . PRO A 1 343 ? 33.895 19.468 -31.172 1.00 77.69 343 PRO A C 1
ATOM 2641 O O . PRO A 1 343 ? 34.137 19.999 -32.252 1.00 77.69 343 PRO A O 1
ATOM 2644 N N . GLY A 1 344 ? 34.642 18.479 -30.667 1.00 76.38 344 GLY A N 1
ATOM 2645 C CA . GLY A 1 344 ? 35.822 17.914 -31.327 1.00 76.38 344 GLY A CA 1
ATOM 2646 C C . GLY A 1 344 ? 35.507 16.950 -32.472 1.00 76.38 344 GLY A C 1
ATOM 2647 O O . GLY A 1 344 ? 36.379 16.699 -33.297 1.00 76.38 344 GLY A O 1
ATOM 2648 N N . LEU A 1 345 ? 34.272 16.438 -32.550 1.00 80.69 345 LEU A N 1
ATOM 2649 C CA . LEU A 1 345 ? 33.851 15.505 -33.597 1.00 80.69 345 LEU A CA 1
ATOM 2650 C C . LEU A 1 345 ? 33.397 16.245 -34.864 1.00 80.69 345 LEU A C 1
ATOM 2652 O O . LEU A 1 345 ? 32.498 17.100 -34.830 1.00 80.69 345 LEU A O 1
ATOM 2656 N N . GLY A 1 346 ? 33.978 15.850 -35.997 1.00 80.12 346 GLY A N 1
ATOM 2657 C CA . GLY A 1 346 ? 33.650 16.368 -37.323 1.00 80.12 346 GLY A CA 1
ATOM 2658 C C . GLY A 1 346 ? 32.252 15.958 -37.795 1.00 80.12 346 GLY A C 1
ATOM 2659 O O . GLY A 1 346 ? 31.570 15.101 -37.218 1.00 80.12 346 GLY A O 1
ATOM 2660 N N . ARG A 1 347 ? 31.796 16.550 -38.901 1.00 81.75 347 ARG A N 1
ATOM 2661 C CA . ARG A 1 347 ? 30.486 16.243 -39.495 1.00 81.75 347 ARG A CA 1
ATOM 2662 C C . ARG A 1 347 ? 30.374 14.767 -39.880 1.00 81.75 347 ARG A C 1
ATOM 2664 O O . ARG A 1 347 ? 29.340 14.143 -39.622 1.00 81.75 347 ARG A O 1
ATOM 2671 N N . ALA A 1 348 ? 31.416 14.211 -40.497 1.00 81.88 348 ALA A N 1
ATOM 2672 C CA . ALA A 1 348 ? 31.435 12.813 -40.925 1.00 81.88 348 ALA A CA 1
ATOM 2673 C C . ALA A 1 348 ? 31.355 11.838 -39.738 1.00 81.88 348 ALA A C 1
ATOM 2675 O O . ALA A 1 348 ? 30.691 10.802 -39.815 1.00 81.88 348 ALA A O 1
ATOM 2676 N N . GLU A 1 349 ? 31.988 12.182 -38.622 1.00 86.00 349 GLU A N 1
ATOM 2677 C CA . GLU A 1 349 ? 32.020 11.354 -37.418 1.00 86.00 349 GLU A CA 1
ATOM 2678 C C . GLU A 1 349 ? 30.677 11.394 -36.685 1.00 86.00 349 GLU A C 1
ATOM 2680 O O . GLU A 1 349 ? 30.134 10.343 -36.338 1.00 86.00 349 GLU A O 1
ATOM 2685 N N . LYS A 1 350 ? 30.050 12.573 -36.579 1.00 87.75 350 LYS A N 1
ATOM 2686 C CA . LYS A 1 350 ? 28.689 12.717 -36.032 1.00 87.75 350 LYS A CA 1
ATOM 2687 C C . LYS A 1 350 ? 27.647 11.940 -36.837 1.00 87.75 350 LYS A C 1
ATOM 2689 O O . LYS A 1 350 ? 26.732 11.358 -36.257 1.00 87.75 350 LYS A O 1
ATOM 2694 N N . LEU A 1 351 ? 27.796 11.853 -38.162 1.00 88.06 351 LEU A N 1
ATOM 2695 C CA . LEU A 1 351 ? 26.938 11.002 -38.998 1.00 88.06 351 LEU A CA 1
ATOM 2696 C C . LEU A 1 351 ? 27.104 9.505 -38.690 1.00 88.06 351 LEU A C 1
ATOM 2698 O O . LEU A 1 351 ? 26.115 8.7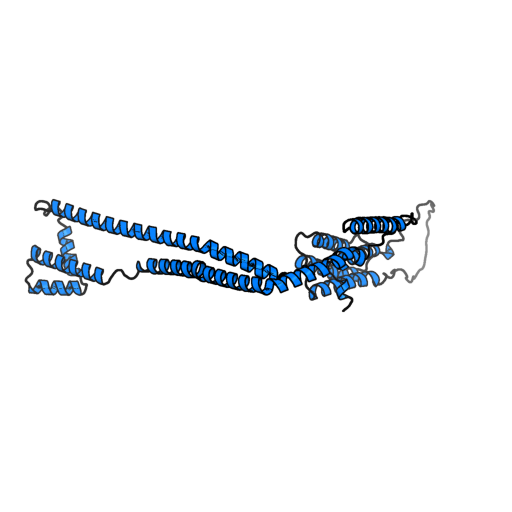72 -38.708 1.00 88.06 351 LEU A O 1
ATOM 2702 N N . ARG A 1 352 ? 28.316 9.044 -38.351 1.00 88.88 352 ARG A N 1
ATOM 2703 C CA . ARG A 1 352 ? 28.543 7.653 -37.914 1.00 88.88 352 ARG A CA 1
ATOM 2704 C C . ARG A 1 352 ? 27.902 7.370 -36.557 1.00 88.88 352 ARG A C 1
ATOM 2706 O O . ARG A 1 352 ? 27.333 6.296 -36.377 1.00 88.88 352 ARG A O 1
ATOM 2713 N N . VAL A 1 353 ? 27.937 8.331 -35.632 1.00 89.81 353 VAL A N 1
ATOM 2714 C CA . VAL A 1 353 ? 27.226 8.231 -34.344 1.00 89.81 353 VAL A CA 1
ATOM 2715 C C . VAL A 1 353 ? 25.716 8.137 -34.578 1.00 89.81 353 VAL A C 1
ATOM 2717 O O . VAL A 1 353 ? 25.061 7.255 -34.028 1.00 89.81 353 VAL A O 1
ATOM 2720 N N . VAL A 1 354 ? 25.163 8.966 -35.468 1.00 90.25 354 VAL A N 1
ATOM 2721 C CA . VAL A 1 354 ? 23.745 8.899 -35.866 1.00 90.25 354 VAL A CA 1
ATOM 2722 C C . VAL A 1 354 ? 23.368 7.529 -36.438 1.00 90.25 354 VAL A C 1
ATOM 2724 O O . VAL A 1 354 ? 22.350 6.955 -36.046 1.00 90.25 354 VAL A O 1
ATOM 2727 N N . ASP A 1 355 ? 24.185 6.975 -37.333 1.00 89.69 355 ASP A N 1
ATOM 2728 C CA . ASP A 1 355 ? 23.961 5.647 -37.916 1.00 89.69 355 ASP A CA 1
ATOM 2729 C C . ASP A 1 355 ? 24.031 4.531 -36.856 1.00 89.69 355 ASP A C 1
ATOM 2731 O O . ASP A 1 355 ? 23.160 3.654 -36.799 1.00 89.69 355 ASP A O 1
ATOM 2735 N N . ARG A 1 356 ? 25.005 4.605 -35.938 1.00 89.81 356 ARG A N 1
ATOM 2736 C CA . ARG A 1 356 ? 25.101 3.710 -34.774 1.00 89.81 356 ARG A CA 1
ATOM 2737 C C . ARG A 1 356 ? 23.839 3.788 -33.917 1.00 89.81 356 ARG A C 1
ATOM 2739 O O . ARG A 1 356 ? 23.264 2.750 -33.588 1.00 89.81 356 ARG A O 1
ATOM 2746 N N . MET A 1 357 ? 23.353 4.992 -33.622 1.00 89.19 357 MET A N 1
ATOM 2747 C CA . MET A 1 357 ? 22.131 5.196 -32.842 1.00 89.19 357 MET A CA 1
ATOM 2748 C C . MET A 1 357 ? 20.893 4.605 -33.524 1.00 89.19 357 MET A C 1
ATOM 2750 O O . MET A 1 357 ? 20.078 3.955 -32.864 1.00 89.19 357 MET A O 1
ATOM 2754 N N . TRP A 1 358 ? 20.744 4.777 -34.840 1.00 88.12 358 TRP A N 1
ATOM 2755 C CA . TRP A 1 358 ? 19.643 4.172 -35.594 1.00 88.12 358 TRP A CA 1
ATOM 2756 C C . TRP A 1 358 ? 19.669 2.641 -35.528 1.00 88.12 358 TRP A C 1
ATOM 2758 O O . TRP A 1 358 ? 18.617 2.019 -35.346 1.00 88.12 358 TRP A O 1
ATOM 2768 N N . LYS A 1 359 ? 20.856 2.030 -35.619 1.00 87.31 359 LYS A N 1
ATOM 2769 C CA . LYS A 1 359 ? 21.040 0.570 -35.557 1.00 87.31 359 LYS A CA 1
ATOM 2770 C C . LYS A 1 359 ? 20.803 0.000 -34.158 1.00 87.31 359 LYS A C 1
ATOM 2772 O O . LYS A 1 359 ? 20.115 -1.013 -34.033 1.00 87.31 359 LYS A O 1
ATOM 2777 N N . SER A 1 360 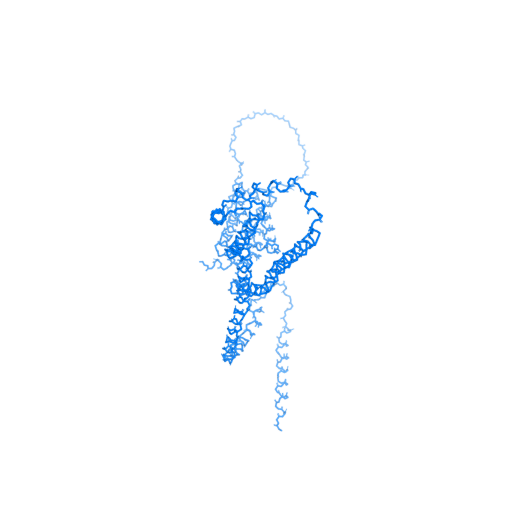? 21.337 0.642 -33.122 1.00 85.25 360 SER A N 1
ATOM 2778 C CA . SER A 1 360 ? 21.269 0.164 -31.733 1.00 85.25 360 SER A CA 1
ATOM 2779 C C . SER A 1 360 ? 19.907 0.423 -31.088 1.00 85.25 360 SER A C 1
ATOM 2781 O O . SER A 1 360 ? 19.348 -0.440 -30.401 1.00 85.25 360 SER A O 1
ATOM 2783 N N . TRP A 1 361 ? 19.324 1.599 -31.337 1.00 84.69 361 TRP A N 1
ATOM 2784 C CA . TRP A 1 361 ? 18.123 2.049 -30.630 1.00 84.69 361 TRP A CA 1
ATOM 2785 C C . TRP A 1 361 ? 16.837 1.923 -31.446 1.00 84.69 361 TRP A C 1
ATOM 2787 O O . TRP A 1 361 ? 15.743 1.884 -30.877 1.00 84.69 361 TRP A O 1
ATOM 2797 N N . GLY A 1 362 ? 16.932 1.789 -32.772 1.00 79.75 362 GLY A N 1
ATOM 2798 C CA . GLY A 1 362 ? 15.765 1.738 -33.653 1.00 79.75 362 GLY A CA 1
ATOM 2799 C C . GLY A 1 362 ? 14.810 0.577 -33.355 1.00 79.75 362 GLY A C 1
ATOM 2800 O O . GLY A 1 362 ? 13.585 0.748 -33.382 1.00 79.75 362 GLY A O 1
ATOM 2801 N N . GLU A 1 363 ? 15.343 -0.601 -33.020 1.00 77.88 363 GLU A N 1
ATOM 2802 C CA . GLU A 1 363 ? 14.536 -1.776 -32.674 1.00 77.88 363 GLU A CA 1
ATOM 2803 C C . GLU A 1 363 ? 14.080 -1.766 -31.206 1.00 77.88 363 GLU A C 1
ATOM 2805 O O . GLU A 1 363 ? 12.909 -2.040 -30.916 1.00 77.88 363 GLU A O 1
ATOM 2810 N N . THR A 1 364 ? 14.975 -1.389 -30.291 1.00 75.31 364 THR A N 1
ATOM 2811 C CA . THR A 1 364 ? 14.745 -1.399 -28.837 1.00 75.31 364 THR A CA 1
ATOM 2812 C C . THR A 1 364 ? 13.743 -0.322 -28.406 1.00 75.31 364 THR A C 1
ATOM 2814 O O . THR A 1 364 ? 12.809 -0.601 -27.647 1.00 75.31 364 THR A O 1
ATOM 2817 N N . LEU A 1 365 ? 13.836 0.887 -28.965 1.00 76.12 365 LEU A N 1
ATOM 2818 C CA . LEU A 1 365 ? 12.861 1.965 -28.759 1.00 76.12 365 LEU A CA 1
ATOM 2819 C C . LEU A 1 365 ? 11.633 1.825 -29.671 1.00 76.12 365 LEU A C 1
ATOM 2821 O O . LEU A 1 365 ? 10.591 2.431 -29.410 1.00 76.12 365 LEU A O 1
ATOM 2825 N N . GLY A 1 366 ? 11.688 0.951 -30.680 1.00 71.31 366 GLY A N 1
ATOM 2826 C CA . GLY A 1 366 ? 10.570 0.640 -31.570 1.00 71.31 366 GLY A CA 1
ATOM 2827 C C . GLY A 1 366 ? 10.253 1.740 -32.584 1.00 71.31 366 GLY A C 1
ATOM 2828 O O . GLY A 1 366 ? 9.100 1.858 -32.999 1.00 71.31 366 GLY A O 1
ATOM 2829 N N . TRP A 1 367 ? 11.255 2.521 -32.983 1.00 74.12 367 TRP A N 1
ATOM 2830 C CA . TRP A 1 367 ? 11.169 3.536 -34.038 1.00 74.12 367 TRP A CA 1
ATOM 2831 C C . TRP A 1 367 ? 10.762 2.940 -35.393 1.00 74.12 367 TRP A C 1
ATOM 2833 O O . TRP A 1 367 ? 9.975 3.534 -36.125 1.00 74.12 367 TRP A O 1
ATOM 2843 N N . THR A 1 368 ? 11.187 1.709 -35.690 1.00 64.81 368 THR A N 1
ATOM 2844 C CA . THR A 1 368 ? 10.827 0.981 -36.926 1.00 64.81 368 THR A CA 1
ATOM 2845 C C . THR A 1 368 ? 9.328 0.715 -37.080 1.00 64.81 368 THR A C 1
ATOM 2847 O O . THR A 1 368 ? 8.833 0.575 -38.196 1.00 64.81 368 THR A O 1
ATOM 2850 N N . ARG A 1 369 ? 8.578 0.667 -35.971 1.00 62.84 369 ARG A N 1
ATOM 2851 C CA . ARG A 1 369 ? 7.111 0.544 -35.989 1.00 62.84 369 ARG A CA 1
ATOM 2852 C C . ARG A 1 369 ? 6.400 1.873 -36.222 1.00 62.84 369 ARG A C 1
ATOM 2854 O O . ARG A 1 369 ? 5.235 1.853 -36.590 1.00 62.84 369 ARG A O 1
ATOM 2861 N N . GLN A 1 370 ? 7.075 2.996 -35.993 1.00 60.69 370 GLN A N 1
ATOM 2862 C CA . GLN A 1 370 ? 6.506 4.331 -36.183 1.00 60.69 370 GLN A CA 1
ATOM 2863 C C . GLN A 1 370 ? 6.649 4.823 -37.619 1.00 60.69 370 GLN A C 1
ATOM 2865 O O . GLN A 1 370 ? 5.787 5.551 -38.071 1.00 60.69 370 GLN A O 1
ATOM 2870 N N . ALA A 1 371 ? 7.669 4.364 -38.348 1.00 56.00 371 ALA A N 1
ATOM 2871 C CA . ALA A 1 371 ? 7.854 4.679 -39.766 1.00 56.00 371 ALA A CA 1
ATOM 2872 C C . ALA A 1 371 ? 6.865 3.966 -40.719 1.00 56.00 371 ALA A C 1
ATOM 2874 O O . ALA A 1 371 ? 6.881 4.239 -41.913 1.00 56.00 371 ALA A O 1
ATOM 2875 N N . ARG A 1 372 ? 6.049 3.021 -40.221 1.00 51.41 372 ARG A N 1
ATOM 2876 C CA . ARG A 1 372 ? 5.020 2.293 -41.002 1.00 51.41 372 ARG A CA 1
ATOM 2877 C C . ARG A 1 372 ? 3.604 2.857 -40.844 1.00 51.41 372 ARG A C 1
ATOM 2879 O O . ARG A 1 372 ? 2.678 2.292 -41.419 1.00 51.41 372 ARG A O 1
ATOM 2886 N N . VAL A 1 373 ? 3.440 3.885 -40.016 1.00 42.44 373 VAL A N 1
ATOM 2887 C CA . VAL A 1 373 ? 2.191 4.636 -39.833 1.00 42.44 373 VAL A CA 1
ATOM 2888 C C . VAL A 1 373 ? 2.378 5.967 -40.528 1.00 42.44 373 VAL A C 1
ATOM 2890 O O . VAL A 1 373 ? 1.436 6.378 -41.232 1.00 42.44 373 VAL A O 1
#

Solvent-accessible surface area (backbone atoms only — not comparable to full-atom values): 22315 Å² total; per-residue (Å²): 146,79,70,69,68,60,56,55,54,50,52,51,52,53,55,50,53,52,57,66,56,58,75,72,74,74,91,81,88,89,75,100,66,93,69,78,76,51,70,63,76,71,37,45,67,55,66,63,48,45,58,58,52,50,49,50,51,50,51,49,54,64,71,36,52,61,60,54,48,51,49,50,50,54,49,51,50,50,51,50,49,46,42,48,65,45,50,46,49,44,51,51,49,46,51,49,50,54,53,61,64,52,53,81,74,82,61,84,40,69,66,54,54,51,51,50,50,55,50,48,44,55,51,51,49,52,49,42,43,75,76,68,62,54,52,76,73,56,47,55,52,50,47,52,36,47,74,73,66,54,52,68,71,60,50,55,54,51,60,57,58,67,73,53,74,74,84,61,50,87,83,61,40,63,65,52,50,52,52,50,48,52,51,48,49,48,52,52,47,54,50,49,52,53,49,48,52,51,53,52,53,60,47,49,50,56,54,46,54,61,68,37,48,63,49,54,49,50,50,49,53,52,50,49,50,48,48,52,62,76,66,44,66,75,96,64,61,78,45,49,76,69,54,48,51,54,43,51,52,30,52,54,46,45,54,45,52,73,71,65,56,76,76,79,73,80,92,79,82,87,86,89,85,84,83,88,89,88,90,83,90,83,91,81,88,83,88,91,82,90,89,87,87,69,72,84,79,40,69,72,52,70,69,56,52,56,55,39,52,55,33,49,49,53,46,50,56,45,41,71,76,34,39,64,84,97,33,71,69,35,52,54,51,51,48,57,52,48,59,64,66,42,85,87,55,41,53,71,53,42,51,51,50,52,52,49,46,50,67,67,40,26,69,78,67,41,48,69,68,58,78,76,111

Mean predicted aligned error: 21.79 Å